Protein AF-A0A2V9YP70-F1 (afdb_monomer_lite)

Foldseek 3Di:
DDDDWDKDWDAPDPFWIKIWTDDPFWIKIKTWGWDDDQPDIDIDIDIDIGGDPVCVVVCVVCVVVVVVVVVVVVVVVVVVVVVVSVCVVPPDDDPPPDAAEEEEECCVFDVNVVVVLVCLVPGPHQYEYEYQDWDDDDPDPSCVSYHYDHADQVDLVSLLVRCARHQEYEYEDDPLVPGDCSNVVSCLVRVHAYEYQHWAQVNQVVSVVCVVSCVVSVYHYHYNCHVRVNVQVVVQVVCCVVAPQWAEKEKEKEFWLLADDTLRVLLVQLQFQLAFDDPVRDHALADWDWDQADPPLGIFIWGFTDDTNCVVVVCPPRVYNYYTYIYTYSDVVLSVVSNVVSVVCNVPVDGSVVVSVVNVVVSVVCSVVIDRDMKMKMKTWHHDPNDIDIDIDMD

Sequence (395 aa):
MKQHILARGGPIDDDHYWYEFVLPLATARVDGSLAGTDGNLTQTETITFRFPLILTPLFWLLKPLLLRQKQDILKCDTDLLEREYALEQSGFRRHEHRAPRIVVYGGNGFFGRLVVEELLRHTTADILIASRKAKYLDFGSQQARVKFAESDLSNYGSVLRTIDGASIAMLCGGPFQRTPQSLLRACVEKKISYIDIADDRSFVDTAHKLAADVEKAGIAAFIGCSVVPGLTSLFTQFSRAQVGSIEKVDIAISPGTKHPRGPASFECLLTTVGEQFGKASVRGWSEPRSVDFPSPMGWRTVYRVVDIADYFVQPHYFGTKAVEFRIGSELLILNLLFSWLAALRGKLGMPAKFLIAPSRLAVALFAPFGTSQGGVWIRIEGRLDGEHRQVEWAV

Secondary structure (DSSP, 8-state):
------EEEEESSSSEEEEEEE-SS-EEEEEEEEEEETTEEEEEEEEEEE--GGGHHHHHHHHHHHHHHHHHHHHHHHHHHHHHHHHHHH-------PPPEEEEETTTSHHHHHHHHHHHHH---EEEEEESS------GGGGGGEEEEE--TT-HHHHHHHHTT-SEEEE--S-GGG--THHHHHHHHHT-EEEE---BHHHHHHHHTTHHHHHHHT--EE---BTTTBHHHHHHHHHHHHHSEEEEEEEEEE--TTS---HHHHHHHHHHTT-EETTTTEETTEEEEEEEETTTTEEEEEEE---BTHHHHHHHHH--SEEEEEE--SSHHHHHHHHHHHHHHHHH---THHHHHHHHHHHHHHGGGS-S--EEEEEEEEEETTEEEEEEEE-

Structure (mmCIF, N/CA/C/O backbone):
data_AF-A0A2V9YP70-F1
#
_entry.id   AF-A0A2V9YP70-F1
#
loop_
_atom_site.group_PDB
_atom_site.id
_atom_site.type_symbol
_atom_site.label_atom_id
_atom_site.label_alt_id
_atom_site.label_comp_id
_atom_site.label_asym_id
_atom_site.label_entity_id
_atom_site.label_seq_id
_atom_site.pdbx_PDB_ins_code
_atom_site.Cartn_x
_atom_site.Cartn_y
_atom_site.Cartn_z
_atom_site.occupancy
_atom_site.B_iso_or_equiv
_atom_site.auth_seq_id
_atom_site.auth_comp_id
_atom_site.auth_asym_id
_atom_site.auth_atom_id
_atom_site.pdbx_PDB_model_num
ATOM 1 N N . MET A 1 1 ? 35.225 -5.691 -19.222 1.00 36.06 1 MET A N 1
ATOM 2 C CA . MET A 1 1 ? 36.342 -6.069 -20.116 1.00 36.06 1 MET A CA 1
ATOM 3 C C . MET A 1 1 ? 35.820 -7.089 -21.114 1.00 36.06 1 MET A C 1
ATOM 5 O O . MET A 1 1 ? 35.295 -8.097 -20.669 1.00 36.06 1 MET A O 1
ATOM 9 N N . LYS A 1 2 ? 35.894 -6.826 -22.423 1.00 35.31 2 LYS A N 1
ATOM 10 C CA . LYS A 1 2 ? 35.675 -7.844 -23.464 1.00 35.31 2 LYS A CA 1
ATOM 11 C C . LYS A 1 2 ? 37.042 -8.170 -24.055 1.00 35.31 2 LYS A C 1
ATOM 13 O O . LYS A 1 2 ? 37.723 -7.253 -24.502 1.00 35.31 2 LYS A O 1
ATOM 18 N N . GLN A 1 3 ? 37.457 -9.430 -23.997 1.00 46.47 3 GLN A N 1
ATOM 19 C CA . GLN A 1 3 ? 38.688 -9.888 -24.632 1.00 46.47 3 GLN A CA 1
ATOM 20 C C . GLN A 1 3 ? 38.314 -10.549 -25.957 1.00 46.47 3 GLN A C 1
ATOM 22 O O . GLN A 1 3 ? 37.539 -11.499 -25.976 1.00 46.47 3 GLN A O 1
ATOM 27 N N . HIS A 1 4 ? 38.835 -10.019 -27.060 1.00 55.34 4 HIS A N 1
ATOM 28 C CA . HIS A 1 4 ? 38.705 -10.638 -28.374 1.00 55.34 4 HIS A CA 1
ATOM 29 C C . HIS A 1 4 ? 39.876 -11.605 -28.549 1.00 55.34 4 HIS A C 1
ATOM 31 O O . HIS A 1 4 ? 41.027 -11.172 -28.571 1.00 55.34 4 HIS A O 1
ATOM 37 N N . ILE A 1 5 ? 39.591 -12.905 -28.610 1.00 63.38 5 ILE A N 1
ATOM 38 C CA . ILE A 1 5 ? 40.594 -13.948 -28.851 1.00 63.38 5 ILE A CA 1
ATOM 39 C C . ILE A 1 5 ? 40.380 -14.460 -30.271 1.00 63.38 5 ILE A C 1
ATOM 41 O O . ILE A 1 5 ? 39.257 -14.772 -30.660 1.00 63.38 5 ILE A O 1
ATOM 45 N N . LEU A 1 6 ? 41.457 -14.496 -31.050 1.00 65.19 6 LEU A N 1
ATOM 46 C CA . LEU A 1 6 ? 41.431 -14.950 -32.432 1.00 65.19 6 LEU A CA 1
ATOM 47 C C . LEU A 1 6 ? 41.653 -16.466 -32.431 1.00 65.19 6 LEU A C 1
ATOM 49 O O . LEU A 1 6 ? 42.722 -16.936 -32.039 1.00 65.19 6 LEU A O 1
ATOM 53 N N . ALA A 1 7 ? 40.620 -17.211 -32.817 1.00 72.69 7 ALA A N 1
ATOM 54 C CA . ALA A 1 7 ? 40.671 -18.659 -32.973 1.00 72.69 7 ALA A CA 1
ATOM 55 C C . ALA A 1 7 ? 40.786 -19.020 -34.459 1.00 72.69 7 ALA A C 1
ATOM 57 O O . ALA A 1 7 ? 40.238 -18.325 -35.318 1.00 72.69 7 ALA A O 1
ATOM 58 N N . ARG A 1 8 ? 41.511 -20.095 -34.766 1.00 78.88 8 ARG A N 1
ATOM 59 C CA . ARG A 1 8 ? 41.615 -20.677 -36.111 1.00 78.88 8 ARG A CA 1
ATOM 60 C C . ARG A 1 8 ? 41.262 -22.151 -36.032 1.00 78.88 8 ARG A C 1
ATOM 62 O O . ARG A 1 8 ? 41.779 -22.835 -35.164 1.00 78.88 8 ARG A O 1
ATOM 69 N N . GLY A 1 9 ? 40.420 -22.643 -36.926 1.00 79.38 9 GLY A N 1
ATOM 70 C CA . GLY A 1 9 ? 40.052 -24.055 -36.953 1.00 79.38 9 GLY A CA 1
ATOM 71 C C . GLY A 1 9 ? 38.873 -24.323 -37.871 1.00 79.38 9 GLY A C 1
ATOM 72 O O . GLY A 1 9 ? 38.381 -23.402 -38.529 1.00 79.38 9 GLY A O 1
ATOM 73 N N . GLY A 1 10 ? 38.452 -25.579 -37.924 1.00 75.81 10 GLY A N 1
ATOM 74 C CA . GLY A 1 10 ? 37.366 -26.032 -38.783 1.00 75.81 10 GLY A CA 1
ATOM 75 C C . GLY A 1 10 ? 37.133 -27.543 -38.700 1.00 75.81 10 GLY A C 1
ATOM 76 O O . GLY A 1 10 ? 37.919 -28.251 -38.058 1.00 75.81 10 GLY A O 1
ATOM 77 N N . PRO A 1 11 ? 36.058 -28.030 -39.342 1.00 76.25 11 PRO A N 1
ATOM 78 C CA . PRO A 1 11 ? 35.759 -29.454 -39.415 1.00 76.25 11 PRO A CA 1
ATOM 79 C C . PRO A 1 11 ? 36.841 -30.186 -40.216 1.00 76.25 11 PRO A C 1
ATOM 81 O O . PRO A 1 11 ? 37.360 -29.666 -41.208 1.00 76.25 11 PRO A O 1
ATOM 84 N N . ILE A 1 12 ? 37.200 -31.380 -39.753 1.00 76.94 12 ILE A N 1
ATOM 85 C CA . ILE A 1 12 ? 38.044 -32.334 -40.482 1.00 76.94 12 ILE A CA 1
ATOM 86 C C . ILE A 1 12 ? 37.137 -33.221 -41.336 1.00 76.94 12 ILE A C 1
ATOM 88 O O . ILE A 1 12 ? 37.387 -33.385 -42.528 1.00 76.94 12 ILE A O 1
ATOM 92 N N . ASP A 1 13 ? 36.073 -33.731 -40.722 1.00 77.69 13 ASP A N 1
ATOM 93 C CA . ASP A 1 13 ? 34.992 -34.497 -41.334 1.00 77.69 13 ASP A CA 1
ATOM 94 C C . ASP A 1 13 ? 33.701 -34.303 -40.514 1.00 77.69 13 ASP A C 1
ATOM 96 O O . ASP A 1 13 ? 33.634 -33.393 -39.682 1.00 77.69 13 ASP A O 1
ATOM 100 N N . ASP A 1 14 ? 32.680 -35.119 -40.782 1.00 68.75 14 ASP A N 1
ATOM 101 C CA . ASP A 1 14 ? 31.359 -35.015 -40.151 1.00 68.75 14 ASP A CA 1
ATOM 102 C C . ASP A 1 14 ? 31.402 -35.230 -38.625 1.00 68.75 14 ASP A C 1
ATOM 104 O O . ASP A 1 14 ? 30.580 -34.665 -37.906 1.00 68.75 14 ASP A O 1
ATOM 108 N N . ASP A 1 15 ? 32.398 -35.965 -38.120 1.00 76.31 15 ASP A N 1
ATOM 109 C CA . ASP A 1 15 ? 32.499 -36.366 -36.713 1.00 76.31 15 ASP A CA 1
ATOM 110 C C . ASP A 1 15 ? 33.734 -35.789 -35.997 1.00 76.31 15 ASP A C 1
ATOM 112 O O . ASP A 1 15 ? 33.868 -35.928 -34.779 1.00 76.31 15 ASP A O 1
ATOM 116 N N . HIS A 1 16 ? 34.649 -35.127 -36.712 1.00 78.56 16 HIS A N 1
ATOM 117 C CA . HIS A 1 16 ? 35.916 -34.631 -36.167 1.00 78.56 16 HIS A CA 1
ATOM 118 C C . HIS A 1 16 ? 36.157 -33.160 -36.494 1.00 78.56 16 HIS A C 1
ATOM 120 O O . HIS A 1 16 ? 35.950 -32.692 -37.613 1.00 78.56 16 HIS A O 1
ATOM 126 N N . TYR A 1 17 ? 36.716 -32.423 -35.536 1.00 82.44 17 TYR A N 1
ATOM 127 C CA . TYR A 1 17 ? 37.075 -31.019 -35.719 1.00 82.44 17 TYR A CA 1
ATOM 128 C C . TYR A 1 17 ? 38.301 -30.632 -34.897 1.00 82.44 17 TYR A C 1
ATOM 130 O O . TYR A 1 17 ? 38.714 -31.321 -33.961 1.00 82.44 17 TYR A O 1
ATOM 138 N N . TRP A 1 18 ? 38.880 -29.480 -35.231 1.00 85.19 18 TRP A N 1
ATOM 139 C CA . TRP A 1 18 ? 39.934 -28.885 -34.420 1.00 85.19 18 TRP A CA 1
ATOM 140 C C . TRP A 1 18 ? 39.835 -27.364 -34.395 1.00 85.19 18 TRP A C 1
ATOM 142 O O . TRP A 1 18 ? 39.476 -26.730 -35.390 1.00 85.19 18 TRP A O 1
ATOM 152 N N . TYR A 1 19 ? 40.235 -26.777 -33.268 1.00 84.00 19 TYR A N 1
ATOM 153 C CA . TYR A 1 19 ? 40.377 -25.333 -33.114 1.00 84.00 19 TYR A CA 1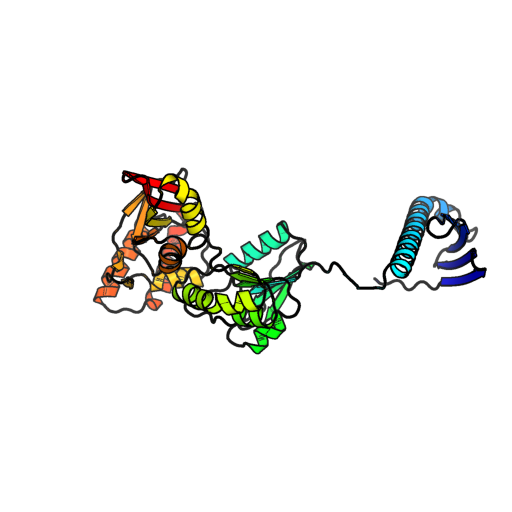
ATOM 154 C C . TYR A 1 19 ? 41.639 -24.986 -32.329 1.00 84.00 19 TYR A C 1
ATOM 156 O O . TYR A 1 19 ? 42.047 -25.678 -31.399 1.00 84.00 19 TYR A O 1
ATOM 164 N N . GLU A 1 20 ? 42.276 -23.887 -32.704 1.00 85.00 20 GLU A N 1
ATOM 165 C CA . GLU A 1 20 ? 43.495 -23.376 -32.103 1.00 85.00 20 GLU A CA 1
ATOM 166 C C . GLU A 1 20 ? 43.296 -21.926 -31.660 1.00 85.00 20 GLU A C 1
ATOM 168 O O . GLU A 1 20 ? 42.912 -21.050 -32.439 1.00 85.00 20 GLU A O 1
ATOM 173 N N . PHE A 1 21 ? 43.597 -21.668 -30.392 1.00 81.50 21 PHE A N 1
ATOM 174 C CA . PHE A 1 21 ? 43.584 -20.352 -29.778 1.00 81.50 21 PHE A CA 1
ATOM 175 C C . PHE A 1 21 ? 45.013 -19.854 -29.616 1.00 81.50 21 PHE A C 1
ATOM 177 O O . PHE A 1 21 ? 45.842 -20.478 -28.943 1.00 81.50 21 PHE A O 1
ATOM 184 N N . VAL A 1 22 ? 45.289 -18.684 -30.186 1.00 77.62 22 VAL A N 1
ATOM 185 C CA . VAL A 1 22 ? 46.552 -17.983 -29.961 1.00 77.62 22 VAL A CA 1
ATOM 186 C C . VAL A 1 22 ? 46.385 -17.091 -28.734 1.00 77.62 22 VAL A C 1
ATOM 188 O O . VAL A 1 22 ? 45.718 -16.056 -28.789 1.00 77.62 22 VAL A O 1
ATOM 191 N N . LEU A 1 23 ? 46.969 -17.501 -27.609 1.00 74.75 23 LEU A N 1
ATOM 192 C CA . LEU A 1 23 ? 46.996 -16.716 -26.376 1.00 74.75 23 LEU A CA 1
ATOM 193 C C . LEU A 1 23 ? 48.340 -15.972 -26.269 1.00 74.75 23 LEU A C 1
ATOM 195 O O . LEU A 1 23 ? 49.331 -16.398 -26.862 1.00 74.75 23 LEU A O 1
ATOM 199 N N . PRO A 1 24 ? 48.430 -14.887 -25.476 1.00 70.88 24 PRO A N 1
ATOM 200 C CA . PRO A 1 24 ? 49.665 -14.105 -25.360 1.00 70.88 24 PRO A CA 1
ATOM 201 C C . PRO A 1 24 ? 50.896 -14.890 -24.876 1.00 70.88 24 PRO A C 1
ATOM 203 O O . PRO A 1 24 ? 52.020 -14.492 -25.160 1.00 70.88 24 PRO A O 1
ATOM 206 N N . LEU A 1 25 ? 50.696 -15.979 -24.124 1.00 71.81 25 LEU A N 1
ATOM 207 C CA . LEU A 1 25 ? 51.769 -16.753 -23.479 1.00 71.81 25 LEU A CA 1
ATOM 208 C C . LEU A 1 25 ? 51.792 -18.236 -23.886 1.00 71.81 25 LEU A C 1
ATOM 210 O O . LEU A 1 25 ? 52.700 -18.960 -23.479 1.00 71.81 25 LEU A O 1
ATOM 214 N N . ALA A 1 26 ? 50.795 -18.698 -24.644 1.00 77.94 26 ALA A N 1
ATOM 215 C CA . ALA A 1 26 ? 50.636 -20.101 -25.014 1.00 77.94 26 ALA A CA 1
ATOM 216 C C . ALA A 1 26 ? 49.771 -20.245 -26.266 1.00 77.94 26 ALA A C 1
ATOM 218 O O . ALA A 1 26 ? 48.942 -19.389 -26.563 1.00 77.94 26 ALA A O 1
ATOM 219 N N . THR A 1 27 ? 49.886 -21.379 -26.938 1.00 81.56 27 THR A N 1
ATOM 220 C CA . THR A 1 27 ? 48.911 -21.785 -27.953 1.00 81.56 27 THR A CA 1
ATOM 221 C C . THR A 1 27 ? 48.106 -22.948 -27.397 1.00 81.56 27 THR A C 1
ATOM 223 O O . THR A 1 27 ? 48.692 -23.924 -26.926 1.00 81.56 27 THR A O 1
ATOM 226 N N . ALA A 1 28 ? 46.779 -22.843 -27.409 1.00 84.50 28 ALA A N 1
ATOM 227 C CA . ALA A 1 28 ? 45.894 -23.922 -26.985 1.00 84.50 28 ALA A CA 1
ATOM 228 C C . ALA A 1 28 ? 45.250 -24.549 -28.218 1.00 84.50 28 ALA A C 1
ATOM 230 O O . ALA A 1 28 ? 44.607 -23.847 -28.991 1.00 84.50 28 ALA A O 1
ATOM 231 N N . ARG A 1 29 ? 45.428 -25.854 -28.399 1.00 86.19 29 ARG A N 1
ATOM 232 C CA . ARG A 1 29 ? 44.808 -26.627 -29.473 1.00 86.19 29 ARG A CA 1
ATOM 233 C C . ARG A 1 29 ? 43.787 -27.585 -28.878 1.00 86.19 29 ARG A C 1
ATOM 235 O O . ARG A 1 29 ? 44.106 -28.284 -27.919 1.00 86.19 29 ARG A O 1
ATOM 242 N N . VAL A 1 30 ? 42.592 -27.592 -29.445 1.00 85.62 30 VAL A N 1
ATOM 243 C CA . VAL A 1 30 ? 41.495 -28.499 -29.118 1.00 85.62 30 VAL A CA 1
ATOM 244 C C . VAL A 1 30 ? 41.289 -29.397 -30.324 1.00 85.62 30 VAL A C 1
ATOM 246 O O . VAL A 1 30 ? 41.048 -28.896 -31.419 1.00 85.62 30 VAL A O 1
ATOM 249 N N . ASP A 1 31 ? 41.418 -30.701 -30.121 1.00 84.25 31 ASP A N 1
ATOM 250 C CA . ASP A 1 31 ? 41.067 -31.718 -31.108 1.00 84.25 31 ASP A CA 1
ATOM 251 C C . ASP A 1 31 ? 39.863 -32.490 -30.544 1.00 84.25 31 ASP A C 1
ATOM 253 O O . ASP A 1 31 ? 39.955 -33.059 -29.450 1.00 84.25 31 ASP A O 1
ATOM 257 N N . GLY A 1 32 ? 38.728 -32.439 -31.245 1.00 84.00 32 GLY A N 1
ATOM 258 C CA . GLY A 1 32 ? 37.451 -32.995 -30.800 1.00 84.00 32 GLY A CA 1
ATOM 259 C C . GLY A 1 32 ? 36.913 -34.058 -31.754 1.00 84.00 32 GLY A C 1
ATOM 260 O O . GLY A 1 32 ? 37.117 -33.972 -32.966 1.00 84.00 32 GLY A O 1
ATOM 261 N N . SER A 1 33 ? 36.236 -35.060 -31.194 1.00 82.75 33 SER A N 1
ATOM 262 C CA . SER A 1 33 ? 35.532 -36.104 -31.940 1.00 82.75 33 SER A CA 1
ATOM 263 C C . SER A 1 33 ? 34.167 -36.405 -31.322 1.00 82.75 33 SER A C 1
ATOM 265 O O . SER A 1 33 ? 34.026 -36.426 -30.094 1.00 82.75 33 SER A O 1
ATOM 267 N N . LEU A 1 34 ? 33.188 -36.706 -32.165 1.00 75.81 34 LEU A N 1
ATOM 268 C CA . LEU A 1 34 ? 31.844 -37.131 -31.792 1.00 75.81 34 LEU A CA 1
ATOM 269 C C . LEU A 1 34 ? 31.653 -38.603 -32.171 1.00 75.81 34 LEU A C 1
ATOM 271 O O . LEU A 1 34 ? 32.054 -39.036 -33.243 1.00 75.81 34 LEU A O 1
ATOM 275 N N . ALA A 1 35 ? 31.078 -39.399 -31.271 1.00 74.56 35 ALA A N 1
ATOM 276 C CA . ALA A 1 35 ? 30.775 -40.801 -31.549 1.00 74.56 35 ALA A CA 1
ATOM 277 C C . ALA A 1 35 ? 29.487 -41.236 -30.846 1.00 74.56 35 ALA A C 1
ATOM 279 O O . ALA A 1 35 ? 29.291 -40.936 -29.669 1.00 74.56 35 ALA A O 1
ATOM 280 N N . GLY A 1 36 ? 28.624 -41.978 -31.536 1.00 71.12 36 GLY A N 1
ATOM 281 C CA . GLY A 1 36 ? 27.384 -42.516 -30.974 1.00 71.12 36 GLY A CA 1
ATOM 282 C C . GLY A 1 36 ? 26.262 -42.590 -32.004 1.00 71.12 36 GLY A C 1
ATOM 283 O O . GLY A 1 36 ? 26.472 -42.341 -33.184 1.00 71.12 36 GLY A O 1
ATOM 284 N N . THR A 1 37 ? 25.066 -42.955 -31.552 1.00 60.31 37 THR A N 1
ATOM 285 C CA . THR A 1 37 ? 23.839 -42.916 -32.364 1.00 60.31 37 THR A CA 1
ATOM 286 C C . THR A 1 37 ? 23.090 -41.610 -32.118 1.00 60.31 37 THR A C 1
ATOM 288 O O . THR A 1 37 ? 23.150 -41.097 -30.999 1.00 60.31 37 THR A O 1
ATOM 291 N N . ASP A 1 38 ? 22.334 -41.118 -33.102 1.00 58.44 38 ASP A N 1
ATOM 292 C CA . ASP A 1 38 ? 21.525 -39.895 -32.988 1.00 58.44 38 ASP A CA 1
ATOM 293 C C . ASP A 1 38 ? 20.727 -39.842 -31.672 1.00 58.44 38 ASP A C 1
ATOM 295 O O . ASP A 1 38 ? 19.989 -40.769 -31.324 1.00 58.44 38 ASP A O 1
ATOM 299 N N . GLY A 1 39 ? 20.913 -38.760 -30.910 1.00 57.97 39 GLY A N 1
ATOM 300 C CA . GLY A 1 39 ? 20.314 -38.565 -29.583 1.00 57.97 39 GLY A CA 1
ATOM 301 C C . GLY A 1 39 ? 21.098 -39.157 -28.401 1.00 57.97 39 GLY A C 1
ATOM 302 O O . GLY A 1 39 ? 20.679 -38.975 -27.260 1.00 57.97 39 GLY A O 1
ATOM 303 N N . ASN A 1 40 ? 22.227 -39.833 -28.641 1.00 62.62 40 ASN A N 1
ATOM 304 C CA . ASN A 1 40 ? 23.145 -40.334 -27.612 1.00 62.62 40 ASN A CA 1
ATOM 305 C C . ASN A 1 40 ? 24.613 -40.286 -28.091 1.00 62.62 40 ASN A C 1
ATOM 307 O O . ASN A 1 40 ? 25.320 -41.298 -28.086 1.00 62.62 40 ASN A O 1
ATOM 311 N N . LEU A 1 41 ? 25.056 -39.112 -28.556 1.00 66.31 41 LEU A N 1
ATOM 312 C CA . LEU A 1 41 ? 26.453 -38.876 -28.923 1.00 66.31 41 LEU A CA 1
ATOM 313 C C . LEU A 1 41 ? 27.313 -38.599 -27.688 1.00 66.31 41 LEU A C 1
ATOM 315 O O . LEU A 1 41 ? 26.915 -37.885 -26.772 1.00 66.31 41 LEU A O 1
ATOM 319 N N . THR A 1 42 ? 28.532 -39.127 -27.698 1.00 72.31 42 THR A N 1
ATOM 320 C CA . THR A 1 42 ? 29.584 -38.809 -26.733 1.00 72.31 42 THR A CA 1
ATOM 321 C C . THR A 1 42 ? 30.629 -37.931 -27.410 1.00 72.31 42 THR A C 1
ATOM 323 O O . THR A 1 42 ? 31.310 -38.366 -28.340 1.00 72.31 42 THR A O 1
ATOM 326 N N . GLN A 1 43 ? 30.772 -36.698 -26.928 1.00 76.19 43 GLN A N 1
ATOM 327 C CA . GLN A 1 43 ? 31.834 -35.787 -27.342 1.00 76.19 43 GLN A CA 1
ATOM 328 C C . GLN A 1 43 ? 33.104 -36.071 -26.536 1.00 76.19 43 GLN A C 1
ATOM 330 O O . GLN A 1 43 ? 33.080 -36.112 -25.305 1.00 76.19 43 GLN A O 1
ATOM 335 N N . THR A 1 44 ? 34.226 -36.260 -27.225 1.00 79.81 44 THR A N 1
ATOM 336 C CA . THR A 1 44 ? 35.545 -36.401 -26.602 1.00 79.81 44 THR A CA 1
ATOM 337 C C . THR A 1 44 ? 36.468 -35.318 -27.131 1.00 79.81 44 THR A C 1
ATOM 339 O O . THR A 1 44 ? 36.694 -35.232 -28.333 1.00 79.81 44 THR A O 1
ATOM 342 N N . GLU A 1 45 ? 37.046 -34.518 -26.236 1.00 80.56 45 GLU A N 1
ATOM 343 C CA . GLU A 1 45 ? 37.990 -33.467 -26.614 1.00 80.56 45 GLU A CA 1
ATOM 344 C C . GLU A 1 45 ? 39.333 -33.605 -25.900 1.00 80.56 45 GLU A C 1
ATOM 346 O O . GLU A 1 45 ? 39.427 -33.786 -24.678 1.00 80.56 45 GLU A O 1
ATOM 351 N N . THR A 1 46 ? 40.403 -33.437 -26.672 1.00 83.50 46 THR A N 1
ATOM 352 C CA . THR A 1 46 ? 41.768 -33.346 -26.166 1.00 83.50 46 THR A CA 1
ATOM 353 C C . THR A 1 46 ? 42.269 -31.915 -26.300 1.00 83.50 46 THR A C 1
ATOM 355 O O . THR A 1 46 ? 42.472 -31.408 -27.399 1.00 83.50 46 THR A O 1
ATOM 358 N N . ILE A 1 47 ? 42.510 -31.266 -25.158 1.00 83.25 47 ILE A N 1
ATOM 359 C CA . ILE A 1 47 ? 43.020 -29.892 -25.098 1.00 83.25 47 ILE A CA 1
ATOM 360 C C . ILE A 1 47 ? 44.513 -29.922 -24.769 1.00 83.25 47 ILE A C 1
ATOM 362 O O . ILE A 1 47 ? 44.913 -30.324 -23.672 1.00 83.25 47 ILE A O 1
ATOM 366 N N . THR A 1 48 ? 45.330 -29.464 -25.715 1.00 83.75 48 THR A N 1
ATOM 367 C CA . THR A 1 48 ? 46.792 -29.415 -25.630 1.00 83.75 48 THR A CA 1
ATOM 368 C C . THR A 1 48 ? 47.275 -27.971 -25.540 1.00 83.75 48 THR A C 1
ATOM 370 O O . THR A 1 48 ? 47.040 -27.171 -26.443 1.00 83.75 48 THR A O 1
ATOM 373 N N . PHE A 1 49 ? 48.022 -27.641 -24.486 1.00 82.81 49 PHE A N 1
ATOM 374 C CA . PHE A 1 49 ? 48.669 -26.336 -24.344 1.00 82.81 49 PHE A CA 1
ATOM 375 C C . PHE A 1 49 ? 50.148 -26.424 -24.725 1.00 82.81 49 PHE A C 1
ATOM 377 O O . PHE A 1 49 ? 50.891 -27.236 -24.172 1.00 82.81 49 PHE A O 1
ATOM 384 N N . ARG A 1 50 ? 50.590 -25.566 -25.648 1.00 82.44 50 ARG A N 1
ATOM 385 C CA . ARG A 1 50 ? 51.987 -25.444 -26.081 1.00 82.44 50 ARG A CA 1
ATOM 386 C C . ARG A 1 50 ? 52.593 -24.152 -25.544 1.00 82.44 50 ARG A C 1
ATOM 388 O O . ARG A 1 50 ? 52.046 -23.072 -25.761 1.00 82.44 50 ARG A O 1
ATOM 395 N N . PHE A 1 51 ? 53.740 -24.279 -24.879 1.00 80.62 51 PHE A N 1
ATOM 396 C CA . PHE A 1 51 ? 54.499 -23.164 -24.312 1.00 80.62 51 PHE A CA 1
ATOM 397 C C . PHE A 1 51 ? 55.918 -23.117 -24.894 1.00 80.62 51 PHE A C 1
ATOM 399 O O . PHE A 1 51 ? 56.513 -24.171 -25.134 1.00 80.62 51 PHE A O 1
ATOM 406 N N . PRO A 1 52 ? 56.503 -21.920 -25.071 1.00 81.25 52 PRO A N 1
ATOM 407 C CA . PRO A 1 52 ? 57.939 -21.772 -25.286 1.00 81.25 52 PRO A CA 1
ATOM 408 C C . PRO A 1 52 ? 58.733 -22.374 -24.118 1.00 81.25 52 PRO A C 1
ATOM 410 O O . PRO A 1 52 ? 58.387 -22.152 -22.957 1.00 81.25 52 PRO A O 1
ATOM 413 N N . LEU A 1 53 ? 59.840 -23.070 -24.408 1.00 76.31 53 LEU A N 1
ATOM 414 C CA . LEU A 1 53 ? 60.653 -23.778 -23.402 1.00 76.31 53 LEU A CA 1
ATOM 415 C C . LEU A 1 53 ? 61.114 -22.873 -22.240 1.00 76.31 53 LEU A C 1
ATOM 417 O O . LEU A 1 53 ? 61.233 -23.322 -21.101 1.00 76.31 53 LEU A O 1
ATOM 421 N N . ILE A 1 54 ? 61.324 -21.583 -22.513 1.00 79.31 54 ILE A N 1
ATOM 422 C CA . ILE A 1 54 ? 61.759 -20.588 -21.524 1.00 79.31 54 ILE A CA 1
ATOM 423 C C . ILE A 1 54 ? 60.688 -20.277 -20.457 1.00 79.31 54 ILE A C 1
ATOM 425 O O . ILE A 1 54 ? 61.018 -19.793 -19.380 1.00 79.31 54 ILE A O 1
ATOM 429 N N . LEU A 1 55 ? 59.413 -20.595 -20.724 1.00 79.94 55 LEU A N 1
ATOM 430 C CA . LEU A 1 55 ? 58.276 -20.368 -19.820 1.00 79.94 55 LEU A CA 1
ATOM 431 C C . LEU A 1 55 ? 57.871 -21.620 -19.020 1.00 79.94 55 LEU A C 1
ATOM 433 O O . LEU A 1 55 ? 56.871 -21.603 -18.303 1.00 79.94 55 LEU A O 1
ATOM 437 N N . THR A 1 56 ? 58.653 -22.701 -19.084 1.00 77.12 56 THR A N 1
ATOM 438 C CA . THR A 1 56 ? 58.368 -23.965 -18.374 1.00 77.12 56 THR A CA 1
ATOM 439 C C . THR A 1 56 ? 58.144 -23.805 -16.855 1.00 77.12 56 THR A C 1
ATOM 441 O O . THR A 1 56 ? 57.224 -24.437 -16.330 1.00 77.12 56 THR A O 1
ATOM 444 N N . PRO A 1 57 ? 58.884 -22.951 -16.115 1.00 79.81 57 PRO A N 1
ATOM 445 C CA . PRO A 1 57 ? 58.610 -22.730 -14.689 1.00 79.81 57 PRO A CA 1
ATOM 446 C C . PRO A 1 57 ? 57.245 -22.066 -14.439 1.00 79.81 57 PRO A C 1
ATOM 448 O O . PRO A 1 57 ? 56.555 -22.388 -13.473 1.00 79.81 57 PRO A O 1
ATOM 451 N N . LEU A 1 58 ? 56.827 -21.171 -15.340 1.00 78.12 58 LEU A N 1
ATOM 452 C CA . LEU A 1 58 ? 55.554 -20.454 -15.261 1.00 78.12 58 LEU A CA 1
ATOM 453 C C . LEU A 1 58 ? 54.359 -21.381 -15.531 1.00 78.12 58 LEU A C 1
ATOM 455 O O . LEU A 1 58 ? 53.297 -21.204 -14.936 1.00 78.12 58 LEU A O 1
ATOM 459 N N . PHE A 1 59 ? 54.534 -22.409 -16.366 1.00 79.62 59 PHE A N 1
ATOM 460 C CA . PHE A 1 59 ? 53.507 -23.426 -16.606 1.00 79.62 59 PHE A CA 1
ATOM 461 C C . PHE A 1 59 ? 53.072 -24.123 -15.314 1.00 79.62 59 PHE A C 1
ATOM 463 O O . PHE A 1 59 ? 51.877 -24.253 -15.059 1.00 79.62 59 PHE A O 1
ATOM 470 N N . TRP A 1 60 ? 54.024 -24.536 -14.472 1.00 80.06 60 TRP A N 1
ATOM 471 C CA . TRP A 1 60 ? 53.702 -25.214 -13.214 1.00 80.06 60 TRP A CA 1
ATOM 472 C C . TRP A 1 60 ? 52.925 -24.320 -12.248 1.00 80.06 60 TRP A C 1
ATOM 474 O O . TRP A 1 60 ? 52.022 -24.808 -11.569 1.00 80.06 60 TRP A O 1
ATOM 484 N N . LEU A 1 61 ? 53.209 -23.015 -12.249 1.00 82.06 61 LEU A N 1
ATOM 485 C CA . LEU A 1 61 ? 52.459 -22.026 -11.477 1.00 82.06 61 LEU A CA 1
ATOM 486 C C . LEU A 1 61 ? 51.028 -21.836 -12.015 1.00 82.06 61 LEU A C 1
ATOM 488 O O . LEU A 1 61 ? 50.081 -21.727 -11.239 1.00 82.06 61 LEU A O 1
ATOM 492 N N . LEU A 1 62 ? 50.859 -21.814 -13.341 1.00 79.81 62 LEU A N 1
ATOM 493 C CA . LEU A 1 62 ? 49.574 -21.558 -14.007 1.00 79.81 62 LEU A CA 1
ATOM 494 C C . LEU A 1 62 ? 48.720 -22.816 -14.231 1.00 79.81 62 LEU A C 1
ATOM 496 O O . LEU A 1 62 ? 47.545 -22.700 -14.581 1.00 79.81 62 LEU A O 1
ATOM 500 N N . LYS A 1 63 ? 49.262 -24.014 -13.997 1.00 80.25 63 LYS A N 1
ATOM 501 C CA . LYS A 1 63 ? 48.588 -25.305 -14.207 1.00 80.25 63 LYS A CA 1
ATOM 502 C C . LYS A 1 63 ? 47.162 -25.380 -13.626 1.00 80.25 63 LYS A C 1
ATOM 504 O O . LYS A 1 63 ? 46.286 -25.862 -14.343 1.00 80.25 63 LYS A O 1
ATOM 509 N N . PRO A 1 64 ? 46.864 -24.895 -12.402 1.00 81.31 64 PRO A N 1
ATOM 510 C CA . PRO A 1 64 ? 45.501 -24.937 -11.863 1.00 81.31 64 PRO A CA 1
ATOM 511 C C . PRO A 1 64 ? 44.517 -24.069 -12.659 1.00 81.31 64 PRO A C 1
ATOM 513 O O . PRO A 1 64 ? 43.374 -24.464 -12.876 1.00 81.31 64 PRO A O 1
ATOM 516 N N . LEU A 1 65 ? 44.967 -22.901 -13.129 1.00 79.38 65 LEU A N 1
ATOM 517 C CA . LEU A 1 65 ? 44.157 -21.996 -13.946 1.00 79.38 65 LEU A CA 1
ATOM 518 C C . LEU A 1 65 ? 43.887 -22.596 -15.328 1.00 79.38 65 LEU A C 1
ATOM 520 O O . LEU A 1 65 ? 42.757 -22.538 -15.798 1.00 79.38 65 LEU A O 1
ATOM 524 N N . LEU A 1 66 ? 44.892 -23.230 -15.939 1.00 79.00 66 LEU A N 1
ATOM 525 C CA . LEU A 1 66 ? 44.746 -23.911 -17.231 1.00 79.00 66 LEU A CA 1
ATOM 526 C C . LEU A 1 66 ? 43.791 -25.110 -17.142 1.00 79.00 66 LEU A C 1
ATOM 528 O O . LEU A 1 66 ? 43.002 -25.335 -18.055 1.00 79.00 66 LEU A O 1
ATOM 532 N N . LEU A 1 67 ? 43.814 -25.854 -16.030 1.00 77.19 67 LEU A N 1
ATOM 533 C CA . LEU A 1 67 ? 42.859 -26.940 -15.778 1.00 77.19 67 LEU A CA 1
ATOM 534 C C . LEU A 1 67 ? 41.428 -26.422 -15.612 1.00 77.19 67 LEU A C 1
ATOM 536 O O . LEU A 1 67 ? 40.502 -27.026 -16.146 1.00 77.19 67 LEU A O 1
ATOM 540 N N . ARG A 1 68 ? 41.244 -25.294 -14.920 1.00 75.62 68 ARG A N 1
ATOM 541 C CA . ARG A 1 68 ? 39.931 -24.652 -14.796 1.00 75.62 68 ARG A CA 1
ATOM 542 C C . ARG A 1 68 ? 39.429 -24.140 -16.144 1.00 75.62 68 ARG A C 1
ATOM 544 O O . ARG A 1 68 ? 38.295 -24.405 -16.509 1.00 75.62 68 ARG A O 1
ATOM 551 N N . GLN A 1 69 ? 40.304 -23.507 -16.921 1.00 78.56 69 GLN A N 1
ATOM 552 C CA . GLN A 1 69 ? 39.985 -23.056 -18.273 1.00 78.56 69 GLN A CA 1
ATOM 553 C C . GLN A 1 69 ? 39.609 -24.229 -19.190 1.00 78.56 69 GLN A C 1
ATOM 555 O O . GLN A 1 69 ? 38.661 -24.118 -19.957 1.00 78.56 69 GLN A O 1
ATOM 560 N N . LYS A 1 70 ? 40.303 -25.371 -19.073 1.00 79.56 70 LYS A N 1
ATOM 561 C CA . LYS A 1 70 ? 39.938 -26.613 -19.768 1.00 79.56 70 LYS A CA 1
ATOM 562 C C . LYS A 1 70 ? 38.514 -27.058 -19.407 1.00 79.56 70 LYS A C 1
ATOM 564 O O . LYS A 1 70 ? 37.750 -27.403 -20.297 1.00 79.56 70 LYS A O 1
ATOM 569 N N . GLN A 1 71 ? 38.163 -27.056 -18.120 1.00 77.94 71 GLN A N 1
ATOM 570 C CA . GLN A 1 71 ? 36.821 -27.435 -17.659 1.00 77.94 71 GLN A CA 1
ATOM 571 C C . GLN A 1 71 ? 35.741 -26.466 -18.149 1.00 77.94 71 GLN A C 1
ATOM 573 O O . GLN A 1 71 ? 34.666 -26.910 -18.539 1.00 77.94 71 GLN A O 1
ATOM 578 N N . ASP A 1 72 ? 36.032 -25.165 -18.159 1.00 76.88 72 ASP A N 1
ATOM 579 C CA . ASP A 1 72 ? 35.096 -24.147 -18.635 1.00 76.88 72 ASP A CA 1
ATOM 580 C C . ASP A 1 72 ? 34.823 -24.292 -20.143 1.00 76.88 72 ASP A C 1
ATOM 582 O O . ASP A 1 72 ? 33.672 -24.168 -20.554 1.00 76.88 72 ASP A O 1
ATOM 586 N N . ILE A 1 73 ? 35.847 -24.607 -20.952 1.00 74.50 73 ILE A N 1
ATOM 587 C CA . ILE A 1 73 ? 35.699 -24.866 -22.398 1.00 74.50 73 ILE A CA 1
ATOM 588 C C . ILE A 1 73 ? 34.814 -26.095 -22.623 1.00 74.50 73 ILE A C 1
ATOM 590 O O . ILE A 1 73 ? 33.767 -25.974 -23.250 1.00 74.50 73 ILE A O 1
ATOM 594 N N . LEU A 1 74 ? 35.167 -27.227 -22.001 1.00 73.25 74 LEU A N 1
ATOM 595 C CA . LEU A 1 74 ? 34.412 -28.480 -22.122 1.00 73.25 74 LEU A CA 1
ATOM 596 C C . LEU A 1 74 ? 32.935 -28.301 -21.748 1.00 73.25 74 LEU A C 1
ATOM 598 O O . LEU A 1 74 ? 32.049 -28.826 -22.417 1.00 73.25 74 LEU A O 1
ATOM 602 N N . LYS A 1 75 ? 32.661 -27.540 -20.681 1.00 73.38 75 LYS A N 1
ATOM 603 C CA . LYS A 1 75 ? 31.293 -27.248 -20.256 1.00 73.38 75 LYS A CA 1
ATOM 604 C C . LYS A 1 75 ? 30.543 -26.393 -21.281 1.00 73.38 75 LYS A C 1
ATOM 606 O O . LYS A 1 75 ? 29.403 -26.708 -21.592 1.00 73.38 75 LYS A O 1
ATOM 611 N N . CYS A 1 76 ? 31.163 -25.329 -21.796 1.00 72.88 76 CYS A N 1
ATOM 612 C CA . CYS A 1 76 ? 30.524 -24.467 -22.794 1.00 72.88 76 CYS A CA 1
ATOM 613 C C . CYS A 1 76 ? 30.185 -25.233 -24.077 1.00 72.88 76 CYS A C 1
ATOM 615 O O . CYS A 1 76 ? 29.106 -25.027 -24.627 1.00 72.88 76 CYS A O 1
ATOM 617 N N . ASP A 1 77 ? 31.081 -26.108 -24.529 1.00 73.75 77 ASP A N 1
ATOM 618 C CA . ASP A 1 77 ? 30.876 -26.879 -25.756 1.00 73.75 77 ASP A CA 1
ATOM 619 C C . ASP A 1 77 ? 29.795 -27.955 -25.562 1.00 73.75 77 ASP A C 1
ATOM 621 O O . ASP A 1 77 ? 28.930 -28.113 -26.422 1.00 73.75 77 ASP A O 1
ATOM 625 N N . THR A 1 78 ? 29.739 -28.582 -24.379 1.00 72.25 78 THR A N 1
ATOM 626 C CA . THR A 1 78 ? 28.632 -29.483 -24.002 1.00 72.25 78 THR A CA 1
ATOM 627 C C . THR A 1 78 ? 27.290 -28.736 -23.981 1.00 72.25 78 THR A C 1
ATOM 629 O O . THR A 1 78 ? 26.323 -29.187 -24.593 1.00 72.25 78 THR A O 1
ATOM 632 N N . ASP A 1 79 ? 27.234 -27.557 -23.346 1.00 68.62 79 ASP A N 1
ATOM 633 C CA . ASP A 1 79 ? 26.023 -26.725 -23.264 1.00 68.62 79 ASP A CA 1
ATOM 634 C C . ASP A 1 79 ? 25.548 -26.263 -24.665 1.00 68.62 79 ASP A C 1
ATOM 636 O O . ASP A 1 79 ? 24.349 -26.090 -24.904 1.00 68.62 79 ASP A O 1
ATOM 640 N N . LEU A 1 80 ? 26.477 -26.030 -25.603 1.00 69.69 80 LEU A N 1
ATOM 641 C CA . LEU A 1 80 ? 26.166 -25.670 -26.991 1.00 69.69 80 LEU A CA 1
ATOM 642 C C . LEU A 1 80 ? 25.589 -26.852 -27.774 1.00 69.69 80 LEU A C 1
ATOM 644 O O . LEU A 1 80 ? 24.579 -26.665 -28.454 1.00 69.69 80 LEU A O 1
ATOM 648 N N . LEU A 1 81 ? 26.180 -28.043 -27.645 1.00 64.25 81 LEU A N 1
ATOM 649 C CA . LEU A 1 81 ? 25.674 -29.254 -28.291 1.00 64.25 81 LEU A CA 1
ATOM 650 C C . LEU A 1 81 ? 24.284 -29.623 -27.770 1.00 64.25 81 LEU A C 1
ATOM 652 O O . LEU A 1 81 ? 23.365 -29.788 -28.568 1.00 64.25 81 LEU A O 1
ATOM 656 N N . GLU A 1 82 ? 24.084 -29.672 -26.448 1.00 64.06 82 GLU A N 1
ATOM 657 C CA . GLU A 1 82 ? 22.761 -29.937 -25.855 1.00 64.06 82 GLU A CA 1
ATOM 658 C C . GLU A 1 82 ? 21.699 -28.959 -26.381 1.00 64.06 82 GLU A C 1
ATOM 660 O O . GLU A 1 82 ? 20.554 -29.333 -26.658 1.00 64.06 82 GLU A O 1
ATOM 665 N N . ARG A 1 83 ? 22.088 -27.695 -26.572 1.00 58.00 83 ARG A N 1
ATOM 666 C CA . ARG A 1 83 ? 21.217 -26.659 -27.123 1.00 58.00 83 ARG A CA 1
ATOM 667 C C . ARG A 1 83 ? 20.897 -26.873 -28.602 1.00 58.00 83 ARG A C 1
ATOM 669 O O . ARG A 1 83 ? 19.756 -26.627 -28.986 1.00 58.00 83 ARG A O 1
ATOM 676 N N . GLU A 1 84 ? 21.860 -27.269 -29.428 1.00 60.78 84 GLU A N 1
ATOM 677 C CA . GLU A 1 84 ? 21.644 -27.553 -30.852 1.00 60.78 84 GLU A CA 1
ATOM 678 C C . GLU A 1 84 ? 20.708 -28.753 -31.045 1.00 60.78 84 GLU A C 1
ATOM 680 O O . GLU A 1 84 ? 19.688 -28.624 -31.725 1.00 60.78 84 GLU A O 1
ATOM 685 N N . TYR A 1 85 ? 20.940 -29.848 -30.313 1.00 58.56 85 TYR A N 1
ATOM 686 C CA . TYR A 1 85 ? 20.046 -31.012 -30.298 1.00 58.56 85 TYR A CA 1
ATOM 687 C C . TYR A 1 85 ? 18.612 -30.650 -29.882 1.00 58.56 85 TYR A C 1
ATOM 689 O O . TYR A 1 85 ? 17.641 -31.089 -30.502 1.00 58.56 85 TYR A O 1
ATOM 697 N N . ALA A 1 86 ? 18.448 -29.798 -28.866 1.00 56.03 86 ALA A N 1
ATOM 698 C CA . ALA A 1 86 ? 17.128 -29.324 -28.452 1.00 56.03 86 ALA A CA 1
ATOM 699 C C . ALA A 1 86 ? 16.438 -28.444 -29.519 1.00 56.03 86 ALA A C 1
ATOM 701 O O . ALA A 1 86 ? 15.206 -28.447 -29.623 1.00 56.03 86 ALA A O 1
ATOM 702 N N . LEU A 1 87 ? 17.206 -27.680 -30.308 1.00 54.91 87 LEU A N 1
ATOM 703 C CA . LEU A 1 87 ? 16.694 -26.820 -31.382 1.00 54.91 87 LEU A CA 1
ATOM 704 C C . LEU A 1 87 ? 16.173 -27.634 -32.569 1.00 54.91 87 LEU A C 1
ATOM 706 O O . LEU A 1 87 ? 15.082 -27.328 -33.063 1.00 54.91 87 LEU A O 1
ATOM 710 N N . GLU A 1 88 ? 16.910 -28.664 -32.989 1.00 60.69 88 GLU A N 1
ATOM 711 C CA . GLU A 1 88 ? 16.493 -29.569 -34.067 1.00 60.69 88 GLU A CA 1
ATOM 712 C C . GLU A 1 88 ? 15.206 -30.322 -33.719 1.00 60.69 88 GLU A C 1
ATOM 714 O O . GLU A 1 88 ? 14.320 -30.467 -34.561 1.00 60.69 88 GLU A O 1
ATOM 719 N N . GLN A 1 89 ? 15.051 -30.734 -32.458 1.00 57.66 89 GLN A N 1
ATOM 720 C CA . GLN A 1 89 ? 13.879 -31.493 -32.018 1.00 57.66 89 GLN A CA 1
ATOM 721 C C . GLN A 1 89 ? 12.588 -30.668 -31.921 1.00 57.66 89 GLN A C 1
ATOM 723 O O . GLN A 1 89 ? 11.504 -31.249 -31.975 1.00 57.66 89 GLN A O 1
ATOM 728 N N . SER A 1 90 ? 12.656 -29.343 -31.726 1.00 50.56 90 SER A N 1
ATOM 729 C CA . SER A 1 90 ? 11.490 -28.607 -31.206 1.00 50.56 90 SER A CA 1
ATOM 730 C C . SER A 1 90 ? 11.066 -27.330 -31.931 1.00 50.56 90 SER A C 1
ATOM 732 O O . SER A 1 90 ? 9.965 -26.861 -31.652 1.00 50.56 90 SER A O 1
ATOM 734 N N . GLY A 1 91 ? 11.834 -26.783 -32.883 1.00 46.62 91 GLY A N 1
ATOM 735 C CA . GLY A 1 91 ? 11.429 -25.573 -33.614 1.00 46.62 91 GLY A CA 1
ATOM 736 C C . GLY A 1 91 ? 11.310 -24.338 -32.700 1.00 46.62 91 GLY A C 1
ATOM 737 O O . GLY A 1 91 ? 10.388 -24.164 -31.909 1.00 46.62 91 GLY A O 1
ATOM 738 N N . PHE A 1 92 ? 12.270 -23.427 -32.794 1.00 41.03 92 PHE A N 1
ATOM 739 C CA . PHE A 1 92 ? 12.508 -22.417 -31.763 1.00 41.03 92 PHE A CA 1
ATOM 740 C C . PHE A 1 92 ? 11.352 -21.423 -31.488 1.00 41.03 92 PHE A C 1
ATOM 742 O O . PHE A 1 92 ? 11.009 -20.586 -32.326 1.00 41.03 92 PHE A O 1
ATOM 749 N N . ARG A 1 93 ? 10.876 -21.386 -30.230 1.00 35.62 93 ARG A N 1
ATOM 750 C CA . ARG A 1 93 ? 10.428 -20.156 -29.545 1.00 35.62 93 ARG A CA 1
ATOM 751 C C . ARG A 1 93 ? 11.423 -19.807 -28.439 1.00 35.62 93 ARG A C 1
ATOM 753 O O . ARG A 1 93 ? 11.627 -20.577 -27.506 1.00 35.62 93 ARG A O 1
ATOM 760 N N . ARG A 1 94 ? 11.998 -18.605 -28.502 1.00 38.03 94 ARG A N 1
ATOM 761 C CA . ARG A 1 94 ? 12.883 -18.059 -27.464 1.00 38.03 94 ARG A CA 1
ATOM 762 C C . ARG A 1 94 ? 12.079 -17.687 -26.216 1.00 38.03 94 ARG A C 1
ATOM 764 O O . ARG A 1 94 ? 11.647 -16.546 -26.090 1.00 38.03 94 ARG A O 1
ATOM 771 N N . HIS A 1 95 ? 11.913 -18.600 -25.265 1.00 39.62 95 HIS A N 1
ATOM 772 C CA . HIS A 1 95 ? 11.680 -18.190 -23.880 1.00 39.62 95 HIS A CA 1
ATOM 773 C C . HIS A 1 95 ? 13.039 -17.885 -23.246 1.00 39.62 95 HIS A C 1
ATOM 775 O O . HIS A 1 95 ? 13.595 -18.681 -22.499 1.00 39.62 95 HIS A O 1
ATOM 781 N N . GLU A 1 96 ? 13.603 -16.713 -23.556 1.00 44.09 96 GLU A N 1
ATOM 782 C CA . GLU A 1 96 ? 14.540 -16.118 -22.604 1.00 44.09 96 GLU A CA 1
ATOM 783 C C . GLU A 1 96 ? 13.751 -15.936 -21.306 1.00 44.09 96 GLU A C 1
ATOM 785 O O . GLU A 1 96 ? 12.801 -15.151 -21.273 1.00 44.09 96 GLU A O 1
ATOM 790 N N . HIS A 1 97 ? 14.113 -16.656 -20.242 1.00 44.47 97 HIS A N 1
ATOM 791 C CA . HIS A 1 97 ? 13.721 -16.279 -18.886 1.00 44.47 97 HIS A CA 1
ATOM 792 C C . HIS A 1 97 ? 14.404 -14.945 -18.565 1.00 44.47 97 HIS A C 1
ATOM 794 O O . HIS A 1 97 ? 15.396 -14.866 -17.845 1.00 44.47 97 HIS A O 1
ATOM 800 N N . ARG A 1 98 ? 13.899 -13.865 -19.162 1.00 62.31 98 ARG A N 1
ATOM 801 C CA . ARG A 1 98 ? 14.228 -12.514 -18.753 1.00 62.31 98 ARG A CA 1
ATOM 802 C C . ARG A 1 98 ? 13.632 -12.353 -17.364 1.00 62.31 98 ARG A C 1
ATOM 804 O O . ARG A 1 98 ? 12.454 -12.661 -17.171 1.00 62.31 98 ARG A O 1
ATOM 811 N N . ALA A 1 99 ? 14.450 -11.915 -16.409 1.00 78.62 99 ALA A N 1
ATOM 812 C CA . ALA A 1 99 ? 13.963 -11.574 -15.081 1.00 78.62 99 ALA A CA 1
ATOM 813 C C . ALA A 1 99 ? 12.705 -10.699 -15.234 1.00 78.62 99 ALA A C 1
ATOM 815 O O . ALA A 1 99 ? 12.727 -9.752 -16.034 1.00 78.62 99 ALA A O 1
ATOM 816 N N . PRO A 1 100 ? 11.593 -11.037 -14.557 1.00 90.19 100 PRO A N 1
ATOM 817 C CA . PRO A 1 100 ? 10.359 -10.284 -14.703 1.00 90.19 100 PRO A CA 1
ATOM 818 C C . PRO A 1 100 ? 10.636 -8.828 -14.344 1.00 90.19 100 PRO A C 1
ATOM 820 O O . PRO A 1 100 ? 11.338 -8.540 -13.374 1.00 90.19 100 PRO A O 1
ATOM 823 N N . ARG A 1 101 ? 10.117 -7.901 -15.146 1.00 96.50 101 ARG A N 1
ATOM 824 C CA . ARG A 1 101 ? 10.318 -6.473 -14.904 1.00 96.50 101 ARG A CA 1
ATOM 825 C C . ARG A 1 101 ? 9.127 -5.918 -14.142 1.00 96.50 101 ARG A C 1
ATOM 827 O O . ARG A 1 101 ? 8.001 -5.994 -14.631 1.00 96.50 101 ARG A O 1
ATOM 834 N N . ILE A 1 102 ? 9.377 -5.317 -12.985 1.00 98.38 102 ILE A N 1
ATOM 835 C CA . ILE A 1 102 ? 8.356 -4.672 -12.156 1.00 98.38 102 ILE A CA 1
ATOM 836 C C . ILE A 1 102 ? 8.564 -3.161 -12.206 1.00 98.38 102 ILE A C 1
ATOM 838 O O . ILE A 1 102 ? 9.666 -2.662 -11.976 1.00 98.38 102 ILE A O 1
ATOM 842 N N . VAL A 1 103 ? 7.508 -2.412 -12.514 1.00 98.50 103 VAL A N 1
ATOM 843 C CA . VAL A 1 103 ? 7.543 -0.944 -12.530 1.00 98.50 103 VAL A CA 1
ATOM 844 C C . VAL A 1 103 ? 6.838 -0.418 -11.291 1.00 98.50 103 VAL A C 1
ATOM 846 O O . VAL A 1 103 ? 5.647 -0.643 -11.129 1.00 98.50 103 VAL A O 1
ATOM 849 N N . VAL A 1 104 ? 7.545 0.310 -10.429 1.00 98.38 104 VAL A N 1
ATOM 850 C CA . VAL A 1 104 ? 7.003 0.844 -9.172 1.00 98.38 104 VAL A CA 1
ATOM 851 C C . VAL A 1 104 ? 6.886 2.362 -9.260 1.00 98.38 104 VAL A C 1
ATOM 853 O O . VAL A 1 104 ? 7.878 3.090 -9.156 1.00 98.38 104 VAL A O 1
ATOM 856 N N . TYR A 1 105 ? 5.662 2.860 -9.418 1.00 97.75 105 TYR A N 1
ATOM 857 C CA . TYR A 1 105 ? 5.361 4.284 -9.314 1.00 97.75 105 TYR A CA 1
ATOM 858 C C . TYR A 1 105 ? 5.411 4.733 -7.857 1.00 97.75 105 TYR A C 1
ATOM 860 O O . TYR A 1 105 ? 4.752 4.161 -6.994 1.00 97.75 105 TYR A O 1
ATOM 868 N N . GLY A 1 106 ? 6.186 5.780 -7.573 1.00 94.06 106 GLY A N 1
ATOM 869 C CA . GLY A 1 106 ? 6.380 6.265 -6.204 1.00 94.06 106 GLY A CA 1
ATOM 870 C C . GLY A 1 106 ? 7.358 5.426 -5.379 1.00 94.06 106 GLY A C 1
ATOM 871 O O . GLY A 1 106 ? 7.408 5.588 -4.162 1.00 94.06 106 GLY A O 1
ATOM 872 N N . GLY A 1 107 ? 8.179 4.582 -6.020 1.00 92.00 107 GLY A N 1
ATOM 873 C CA . GLY A 1 107 ? 9.247 3.812 -5.362 1.00 92.00 107 GLY A CA 1
ATOM 874 C C . GLY A 1 107 ? 10.325 4.672 -4.684 1.00 92.00 107 GLY A C 1
ATOM 875 O O . GLY A 1 107 ? 11.113 4.169 -3.893 1.00 92.00 107 GLY A O 1
ATOM 876 N N . ASN A 1 108 ? 10.348 5.982 -4.954 1.00 89.50 108 ASN A N 1
ATOM 877 C CA . ASN A 1 108 ? 11.204 6.946 -4.265 1.00 89.50 108 ASN A CA 1
ATOM 878 C C . ASN A 1 108 ? 10.572 7.588 -3.016 1.00 89.50 108 ASN A C 1
ATOM 880 O O . ASN A 1 108 ? 11.224 8.384 -2.334 1.00 89.50 108 ASN A O 1
ATOM 884 N N . GLY A 1 109 ? 9.303 7.282 -2.737 1.00 88.75 109 GLY A N 1
ATOM 885 C CA . GLY A 1 109 ? 8.611 7.647 -1.507 1.00 88.75 109 GLY A CA 1
ATOM 886 C C . GLY A 1 109 ? 8.876 6.651 -0.379 1.00 88.75 109 GLY A C 1
ATOM 887 O O . GLY A 1 109 ? 9.541 5.638 -0.565 1.00 88.75 109 GLY A O 1
ATOM 888 N N . PHE A 1 110 ? 8.325 6.931 0.803 1.00 87.00 110 PHE A N 1
ATOM 889 C CA . PHE A 1 110 ? 8.533 6.098 1.990 1.00 87.00 110 PHE A CA 1
ATOM 890 C C . PHE A 1 110 ? 8.028 4.656 1.800 1.00 87.00 110 PHE A C 1
ATOM 892 O O . PHE A 1 110 ? 8.831 3.729 1.811 1.00 87.00 110 PHE A O 1
ATOM 899 N N . PHE A 1 111 ? 6.724 4.474 1.559 1.00 89.31 111 PHE A N 1
ATOM 900 C CA . PHE A 1 111 ? 6.133 3.144 1.367 1.00 89.31 111 PHE A CA 1
ATOM 901 C C . PHE A 1 111 ? 6.637 2.461 0.097 1.00 89.31 111 PHE A C 1
ATOM 903 O O . PHE A 1 111 ? 6.972 1.283 0.123 1.00 89.31 111 PHE A O 1
ATOM 910 N N . GLY A 1 112 ? 6.758 3.208 -1.005 1.00 93.50 112 GLY A N 1
ATOM 911 C CA . GLY A 1 112 ? 7.285 2.662 -2.252 1.00 93.50 112 GLY A CA 1
ATOM 912 C C . GLY A 1 112 ? 8.709 2.125 -2.115 1.00 93.50 112 GLY A C 1
ATOM 913 O O . GLY A 1 112 ? 9.008 1.096 -2.709 1.00 93.50 112 GLY A O 1
ATOM 914 N N . ARG A 1 113 ? 9.566 2.757 -1.301 1.00 93.19 113 ARG A N 1
ATOM 915 C CA . ARG A 1 113 ? 10.913 2.240 -1.034 1.00 93.19 113 ARG A CA 1
ATOM 916 C C . ARG A 1 113 ? 10.878 0.917 -0.271 1.00 93.19 113 ARG A C 1
ATOM 918 O O . ARG A 1 113 ? 11.597 0.010 -0.664 1.00 93.19 113 ARG A O 1
ATOM 925 N N . LEU A 1 114 ? 10.022 0.790 0.747 1.00 93.12 114 LEU A N 1
ATOM 926 C CA . LEU A 1 114 ? 9.842 -0.477 1.475 1.00 93.12 114 LEU A CA 1
ATOM 927 C C . LEU A 1 114 ? 9.376 -1.594 0.530 1.00 93.12 114 LEU A C 1
ATOM 929 O O . LEU A 1 114 ? 9.914 -2.693 0.561 1.00 93.12 114 LEU A O 1
ATOM 933 N N . VAL A 1 115 ? 8.435 -1.290 -0.373 1.00 95.75 115 VAL A N 1
ATOM 934 C CA . VAL A 1 115 ? 7.991 -2.238 -1.408 1.00 95.75 115 VAL A CA 1
ATOM 935 C C . VAL A 1 115 ? 9.152 -2.652 -2.314 1.00 95.75 115 VAL A C 1
ATOM 937 O O . VAL A 1 115 ? 9.318 -3.836 -2.584 1.00 95.75 115 VAL A O 1
ATOM 940 N N . VAL A 1 116 ? 9.979 -1.707 -2.771 1.00 97.12 116 VAL A N 1
ATOM 941 C CA . VAL A 1 116 ? 11.156 -2.027 -3.596 1.00 97.12 116 VAL A CA 1
ATOM 942 C C . VAL A 1 116 ? 12.150 -2.905 -2.831 1.00 97.12 116 VAL A C 1
ATOM 944 O O . VAL A 1 116 ? 12.631 -3.885 -3.390 1.00 97.12 116 VAL A O 1
ATOM 947 N N . GLU A 1 117 ? 12.449 -2.586 -1.572 1.00 95.81 117 GLU A N 1
ATOM 948 C CA . GLU A 1 117 ? 13.363 -3.367 -0.728 1.00 95.81 117 GLU A CA 1
ATOM 949 C C . GLU A 1 117 ? 12.875 -4.815 -0.555 1.00 95.81 117 GLU A C 1
ATOM 951 O O . GLU A 1 117 ? 13.646 -5.753 -0.771 1.00 95.81 117 GLU A O 1
ATOM 956 N N . GLU A 1 118 ? 11.587 -5.013 -0.268 1.00 96.00 118 GLU A N 1
ATOM 957 C CA . GLU A 1 118 ? 10.984 -6.345 -0.138 1.00 96.00 118 GLU A CA 1
ATOM 958 C C . GLU A 1 118 ? 10.968 -7.111 -1.471 1.00 96.00 118 GLU A C 1
ATOM 960 O O . GLU A 1 118 ? 11.317 -8.294 -1.512 1.00 96.00 118 GLU A O 1
ATOM 965 N N . LEU A 1 119 ? 10.667 -6.443 -2.592 1.00 96.69 119 LEU A N 1
ATOM 966 C CA . LEU A 1 119 ? 10.756 -7.051 -3.926 1.00 96.69 119 LEU A CA 1
ATOM 967 C C . LEU A 1 119 ? 12.182 -7.504 -4.254 1.00 96.69 119 LEU A C 1
ATOM 969 O O . LEU A 1 119 ? 12.370 -8.599 -4.787 1.00 96.69 119 LEU A O 1
ATOM 973 N N . LEU A 1 120 ? 13.195 -6.696 -3.929 1.00 96.12 120 LEU A N 1
ATOM 974 C CA . LEU A 1 120 ? 14.598 -7.071 -4.124 1.00 96.12 120 LEU A CA 1
ATOM 975 C C . LEU A 1 120 ? 14.991 -8.256 -3.242 1.00 96.12 120 LEU A C 1
ATOM 977 O O . LEU A 1 120 ? 15.786 -9.091 -3.674 1.00 96.12 120 LEU A O 1
ATOM 981 N N . ARG A 1 121 ? 14.453 -8.339 -2.023 1.00 95.56 121 ARG A N 1
ATOM 982 C CA . ARG A 1 121 ? 14.762 -9.410 -1.072 1.00 95.56 121 ARG A CA 1
ATOM 983 C C . ARG A 1 121 ? 14.134 -10.745 -1.455 1.00 95.56 121 ARG A C 1
ATOM 985 O O . ARG A 1 121 ? 14.775 -11.780 -1.296 1.00 95.56 121 ARG A O 1
ATOM 992 N N . HIS A 1 122 ? 12.900 -10.716 -1.947 1.00 95.06 122 HIS A N 1
ATOM 993 C CA . HIS A 1 122 ? 12.081 -11.914 -2.131 1.00 95.06 122 HIS A CA 1
ATOM 994 C C . HIS A 1 122 ? 11.917 -12.348 -3.592 1.00 95.06 122 HIS A C 1
ATOM 996 O O . HIS A 1 122 ? 11.322 -13.392 -3.850 1.00 95.06 122 HIS A O 1
ATOM 1002 N N . THR A 1 123 ? 12.449 -11.590 -4.557 1.00 94.12 123 THR A N 1
ATOM 1003 C CA . THR A 1 123 ? 12.326 -11.910 -5.986 1.00 94.12 123 THR A CA 1
ATOM 1004 C C . THR A 1 123 ? 13.623 -11.665 -6.759 1.00 94.12 123 THR A C 1
ATOM 1006 O O . THR A 1 123 ? 14.498 -10.903 -6.340 1.00 94.12 123 THR A O 1
ATOM 1009 N N . THR A 1 124 ? 13.722 -12.264 -7.946 1.00 92.19 124 THR A N 1
ATOM 1010 C CA . THR A 1 124 ? 14.796 -12.023 -8.925 1.00 92.19 124 THR A CA 1
ATOM 1011 C C . THR A 1 124 ? 14.460 -10.910 -9.923 1.00 92.19 124 THR A C 1
ATOM 1013 O O . THR A 1 124 ? 15.216 -10.700 -10.867 1.00 92.19 124 THR A O 1
ATOM 1016 N N . ALA A 1 125 ? 13.346 -10.194 -9.729 1.00 95.25 125 ALA A N 1
ATOM 1017 C CA . ALA A 1 125 ? 12.843 -9.202 -10.671 1.00 95.25 125 ALA A CA 1
ATOM 1018 C C . ALA A 1 125 ? 13.807 -8.022 -10.879 1.00 95.25 125 ALA A C 1
ATOM 1020 O O . ALA A 1 125 ? 14.491 -7.588 -9.943 1.00 95.25 125 ALA A O 1
ATOM 1021 N N . ASP A 1 126 ? 13.789 -7.475 -12.096 1.00 96.62 126 ASP A N 1
ATOM 1022 C CA . ASP A 1 126 ? 14.355 -6.164 -12.411 1.00 96.62 126 ASP A CA 1
ATOM 1023 C C . ASP A 1 126 ? 13.323 -5.085 -12.069 1.00 96.62 126 ASP A C 1
ATOM 1025 O O . ASP A 1 126 ? 12.172 -5.141 -12.508 1.00 96.62 126 ASP A O 1
ATOM 1029 N N . ILE A 1 127 ? 13.729 -4.066 -11.319 1.00 98.00 127 ILE A N 1
ATOM 1030 C CA . ILE A 1 127 ? 12.832 -3.026 -10.818 1.00 98.00 127 ILE A CA 1
ATOM 1031 C C . ILE A 1 127 ? 13.100 -1.711 -11.543 1.00 98.00 127 ILE A C 1
ATOM 1033 O O . ILE A 1 127 ? 14.224 -1.210 -11.583 1.00 98.00 127 ILE A O 1
ATOM 1037 N N . LEU A 1 128 ? 12.045 -1.102 -12.080 1.00 97.88 128 LEU A N 1
ATOM 1038 C CA . LEU A 1 128 ? 12.067 0.282 -12.535 1.00 97.88 128 LEU A CA 1
ATOM 1039 C C . LEU A 1 128 ? 11.264 1.157 -11.574 1.00 97.88 128 LEU A C 1
ATOM 1041 O O . LEU A 1 128 ? 10.042 1.053 -11.507 1.00 97.88 128 LEU A O 1
ATOM 1045 N N . ILE A 1 129 ? 11.933 2.078 -10.891 1.00 98.19 129 ILE A N 1
ATOM 1046 C CA . ILE A 1 129 ? 11.277 3.093 -10.069 1.00 98.19 129 ILE A CA 1
ATOM 1047 C C . ILE A 1 129 ? 10.861 4.258 -10.965 1.00 98.19 129 ILE A C 1
ATOM 1049 O O . ILE A 1 129 ? 11.704 4.969 -11.516 1.00 98.19 129 ILE A O 1
ATOM 1053 N N . ALA A 1 130 ? 9.553 4.467 -11.085 1.00 97.12 130 ALA A N 1
ATOM 1054 C CA . ALA A 1 130 ? 8.964 5.551 -11.855 1.00 97.12 130 ALA A CA 1
ATOM 1055 C C . ALA A 1 130 ? 8.485 6.679 -10.930 1.00 97.12 130 ALA A C 1
ATOM 1057 O O . ALA A 1 130 ? 7.835 6.450 -9.906 1.00 97.12 130 ALA A O 1
ATOM 1058 N N . SER A 1 131 ? 8.800 7.925 -11.276 1.00 94.44 131 SER A N 1
ATOM 1059 C CA . SER A 1 131 ? 8.298 9.097 -10.548 1.00 94.44 131 SER A CA 1
ATOM 1060 C C . SER A 1 131 ? 8.355 10.353 -11.414 1.00 94.44 131 SER A C 1
ATOM 1062 O O . SER A 1 131 ? 9.041 10.370 -12.425 1.00 94.44 131 SER A O 1
ATOM 1064 N N . ARG A 1 132 ? 7.687 11.439 -11.006 1.00 91.19 132 ARG A N 1
ATOM 1065 C CA . ARG A 1 132 ? 7.705 12.715 -11.754 1.00 91.19 132 ARG A CA 1
ATOM 1066 C C . ARG A 1 132 ? 9.098 13.335 -11.902 1.00 91.19 132 ARG A C 1
ATOM 1068 O O . ARG A 1 132 ? 9.304 14.126 -12.808 1.00 91.19 132 ARG A O 1
ATOM 1075 N N . LYS A 1 133 ? 10.008 13.035 -10.973 1.00 88.12 133 LYS A N 1
ATOM 1076 C CA . LYS A 1 133 ? 11.398 13.501 -10.976 1.00 88.12 133 LYS A CA 1
ATOM 1077 C C . LYS A 1 133 ? 12.286 12.332 -10.605 1.00 88.12 133 LYS A C 1
ATOM 1079 O O . LYS A 1 133 ? 12.207 11.861 -9.465 1.00 88.12 133 LYS A O 1
ATOM 1084 N N . ALA A 1 134 ? 13.103 11.871 -11.543 1.00 85.00 134 ALA A N 1
ATOM 1085 C CA . ALA A 1 134 ? 13.992 10.752 -11.292 1.00 85.00 134 ALA A CA 1
ATOM 1086 C C . ALA A 1 134 ? 14.958 11.143 -10.173 1.00 85.00 134 ALA A C 1
ATOM 1088 O O . ALA A 1 134 ? 15.601 12.191 -10.204 1.00 85.00 134 ALA A O 1
ATOM 1089 N N . LYS A 1 135 ? 15.030 10.301 -9.146 1.00 86.75 135 LYS A N 1
ATOM 1090 C CA . LYS A 1 135 ? 15.915 10.502 -8.006 1.00 86.75 135 LYS A CA 1
ATOM 1091 C C . LYS A 1 135 ? 16.651 9.204 -7.756 1.00 86.75 135 LYS A C 1
ATOM 1093 O O . LYS A 1 135 ? 16.006 8.200 -7.465 1.00 86.75 135 LYS A O 1
ATOM 1098 N N . TYR A 1 136 ? 17.976 9.253 -7.852 1.00 89.31 136 TYR A N 1
ATOM 1099 C CA . TYR A 1 136 ? 18.814 8.126 -7.478 1.00 89.31 136 TYR A CA 1
ATOM 1100 C C . TYR A 1 136 ? 18.614 7.797 -5.996 1.00 89.31 136 TYR A C 1
ATOM 1102 O O . TYR A 1 136 ? 18.586 8.688 -5.141 1.00 89.31 136 TYR A O 1
ATOM 1110 N N . LEU A 1 137 ? 18.468 6.508 -5.721 1.00 89.56 137 LEU A N 1
ATOM 1111 C CA . LEU A 1 137 ? 18.435 5.922 -4.392 1.00 89.56 137 LEU A CA 1
ATOM 1112 C C . LEU A 1 137 ? 19.394 4.742 -4.393 1.00 89.56 137 LEU A C 1
ATOM 1114 O O . LEU A 1 137 ? 19.442 4.005 -5.373 1.00 89.56 137 LEU A O 1
ATOM 1118 N N . ASP A 1 138 ? 20.143 4.594 -3.310 1.00 90.81 138 ASP A N 1
ATOM 1119 C CA . ASP A 1 138 ? 21.096 3.506 -3.154 1.00 90.81 138 ASP A CA 1
ATOM 1120 C C . ASP A 1 138 ? 20.405 2.282 -2.542 1.00 90.81 138 ASP A C 1
ATOM 1122 O O . ASP A 1 138 ? 19.882 2.355 -1.429 1.00 90.81 138 ASP A O 1
ATOM 1126 N N . PHE A 1 139 ? 20.401 1.173 -3.284 1.00 91.38 139 PHE A N 1
ATOM 1127 C CA . PHE A 1 139 ? 19.916 -0.139 -2.842 1.00 91.38 139 PHE A CA 1
ATOM 1128 C C . PHE A 1 139 ? 21.065 -1.131 -2.571 1.00 91.38 139 PHE A C 1
ATOM 1130 O O . PHE A 1 139 ? 20.859 -2.349 -2.544 1.00 91.38 139 PHE A O 1
ATOM 1137 N N . GLY A 1 140 ? 22.290 -0.631 -2.380 1.00 91.25 140 GLY A N 1
ATOM 1138 C CA . GLY A 1 140 ? 23.456 -1.415 -1.984 1.00 91.25 140 GLY A CA 1
ATOM 1139 C C . GLY A 1 140 ? 23.828 -2.485 -3.009 1.00 91.25 140 GLY A C 1
ATOM 1140 O O . GLY A 1 140 ? 23.912 -2.229 -4.211 1.00 91.25 140 GLY A O 1
ATOM 1141 N N . SER A 1 141 ? 24.030 -3.722 -2.548 1.00 87.69 141 SER A N 1
ATOM 1142 C CA . SER A 1 141 ? 24.444 -4.844 -3.406 1.00 87.69 141 SER A CA 1
ATOM 1143 C C . SER A 1 141 ? 23.433 -5.199 -4.503 1.00 87.69 141 SER A C 1
ATOM 1145 O O . SER A 1 141 ? 23.798 -5.844 -5.482 1.00 87.69 141 SER A O 1
ATOM 1147 N N . GLN A 1 142 ? 22.178 -4.761 -4.371 1.00 89.44 142 GLN A N 1
ATOM 1148 C CA . GLN A 1 142 ? 21.100 -5.050 -5.317 1.00 89.44 142 GLN A CA 1
ATOM 1149 C C . GLN A 1 142 ? 20.879 -3.932 -6.348 1.00 89.44 142 GLN A C 1
ATOM 1151 O O . GLN A 1 142 ? 20.014 -4.058 -7.217 1.00 89.44 142 GLN A O 1
ATOM 1156 N N . GLN A 1 143 ? 21.679 -2.859 -6.303 1.00 91.94 143 GLN A N 1
ATOM 1157 C CA . GLN A 1 143 ? 21.531 -1.682 -7.165 1.00 91.94 143 GLN A CA 1
ATOM 1158 C C . GLN A 1 143 ? 21.527 -2.011 -8.667 1.00 91.94 143 GLN A C 1
ATOM 1160 O O . GLN A 1 143 ? 20.856 -1.330 -9.440 1.00 91.94 143 GLN A O 1
ATOM 1165 N N . ALA A 1 144 ? 22.229 -3.068 -9.090 1.00 90.56 144 ALA A N 1
ATOM 1166 C CA . ALA A 1 144 ? 22.294 -3.488 -10.492 1.00 90.56 144 ALA A CA 1
ATOM 1167 C C . ALA A 1 144 ? 20.920 -3.858 -11.090 1.00 90.56 144 ALA A C 1
ATOM 1169 O O . ALA A 1 144 ? 20.733 -3.735 -12.301 1.00 90.56 144 ALA A O 1
ATOM 1170 N N . ARG A 1 145 ? 19.958 -4.266 -10.248 1.00 94.31 145 ARG A N 1
ATOM 1171 C CA . ARG A 1 145 ? 18.582 -4.608 -10.649 1.00 94.31 145 ARG A CA 1
ATOM 1172 C C . ARG A 1 145 ? 17.620 -3.426 -10.602 1.00 94.31 145 ARG A C 1
ATOM 1174 O O . ARG A 1 145 ? 16.462 -3.578 -10.976 1.00 94.31 145 ARG A O 1
ATOM 1181 N N . VAL A 1 146 ? 18.065 -2.254 -10.147 1.00 96.25 146 VAL A N 1
ATOM 1182 C CA . VAL A 1 146 ? 17.203 -1.081 -9.977 1.00 96.25 146 VAL A CA 1
ATOM 1183 C C . VAL A 1 146 ? 17.561 -0.002 -10.985 1.00 96.25 146 VAL A C 1
ATOM 1185 O O . VAL A 1 146 ? 18.689 0.488 -11.048 1.00 96.25 146 VAL A O 1
ATOM 1188 N N . LYS A 1 147 ? 16.561 0.416 -11.755 1.00 95.62 147 LYS A N 1
ATOM 1189 C CA . LYS A 1 147 ? 16.631 1.561 -12.666 1.00 95.62 147 LYS A CA 1
ATOM 1190 C C . LYS A 1 147 ? 15.638 2.631 -12.233 1.00 95.62 147 LYS A C 1
ATOM 1192 O O . LYS A 1 147 ? 14.672 2.353 -11.525 1.00 95.62 147 LYS A O 1
ATOM 1197 N N . PHE A 1 148 ? 15.846 3.851 -12.713 1.00 96.25 148 PHE A N 1
ATOM 1198 C CA . PHE A 1 148 ? 14.975 4.993 -12.443 1.00 96.25 148 PHE A CA 1
ATOM 1199 C C . PHE A 1 148 ? 14.465 5.575 -13.758 1.00 96.25 148 PHE A C 1
ATOM 1201 O O . PHE A 1 148 ? 15.218 5.660 -14.727 1.00 96.25 148 PHE A O 1
ATOM 1208 N N . ALA A 1 149 ? 13.201 5.987 -13.789 1.00 95.50 149 ALA A N 1
ATOM 1209 C CA . ALA A 1 149 ? 12.614 6.693 -14.919 1.00 95.50 149 ALA A CA 1
ATOM 1210 C C . ALA A 1 149 ? 11.743 7.859 -14.458 1.00 95.50 149 ALA A C 1
ATOM 1212 O O . ALA A 1 149 ? 11.069 7.799 -13.423 1.00 95.50 149 ALA A O 1
ATOM 1213 N N . GLU A 1 150 ? 11.726 8.905 -15.279 1.00 96.44 150 GLU A N 1
ATOM 1214 C CA . GLU A 1 150 ? 10.743 9.970 -15.161 1.00 96.44 150 GLU A CA 1
ATOM 1215 C C . GLU A 1 150 ? 9.439 9.548 -15.827 1.00 96.44 150 GLU A C 1
ATOM 1217 O O . GLU A 1 150 ? 9.424 9.095 -16.972 1.00 96.44 150 GLU A O 1
ATOM 1222 N N . SER A 1 151 ? 8.342 9.654 -15.086 1.00 96.25 151 SER A N 1
ATOM 1223 C CA . SER A 1 151 ? 7.009 9.359 -15.589 1.00 96.25 151 SER A CA 1
ATOM 1224 C C . SER A 1 151 ? 5.954 10.066 -14.748 1.00 96.25 151 SER A C 1
ATOM 1226 O O . SER A 1 151 ? 5.944 9.955 -13.518 1.00 96.25 151 SER A O 1
ATOM 1228 N N . ASP A 1 152 ? 5.065 10.797 -15.415 1.00 94.69 152 ASP A N 1
ATOM 1229 C CA . ASP A 1 152 ? 3.938 11.481 -14.785 1.00 94.69 152 ASP A CA 1
ATOM 1230 C C . ASP A 1 152 ? 2.647 10.704 -15.046 1.00 94.69 152 ASP A C 1
ATOM 1232 O O . ASP A 1 152 ? 2.272 10.480 -16.195 1.00 94.69 152 ASP A O 1
ATOM 1236 N N . LEU A 1 153 ? 1.945 10.335 -13.973 1.00 95.88 153 LEU A N 1
ATOM 1237 C CA . LEU A 1 153 ? 0.648 9.661 -14.038 1.00 95.88 153 LEU A CA 1
ATOM 1238 C C . LEU A 1 153 ? -0.414 10.509 -14.753 1.00 95.88 153 LEU A C 1
ATOM 1240 O O . LEU A 1 153 ? -1.359 9.961 -15.307 1.00 95.88 153 LEU A O 1
ATOM 1244 N N . SER A 1 154 ? -0.268 11.830 -14.796 1.00 95.19 154 SER A N 1
ATOM 1245 C CA . SER A 1 154 ? -1.181 12.722 -15.526 1.00 95.19 154 SER A CA 1
ATOM 1246 C C . SER A 1 154 ? -0.936 12.701 -17.040 1.00 95.19 154 SER A C 1
ATOM 1248 O O . SER A 1 154 ? -1.777 13.159 -17.809 1.00 95.19 154 SER A O 1
ATOM 1250 N N . ASN A 1 155 ? 0.204 12.162 -17.487 1.00 96.56 155 ASN A N 1
ATOM 1251 C CA . ASN A 1 155 ? 0.567 12.033 -18.893 1.00 96.56 155 ASN A CA 1
ATOM 1252 C C . ASN A 1 155 ? 0.460 10.566 -19.329 1.00 96.56 155 ASN A C 1
ATOM 1254 O O . ASN A 1 155 ? 1.406 9.788 -19.198 1.00 96.56 155 ASN A O 1
ATOM 1258 N N . TYR A 1 156 ? -0.688 10.197 -19.898 1.00 97.62 156 TYR A N 1
ATOM 1259 C CA . TYR A 1 156 ? -0.979 8.815 -20.294 1.00 97.62 156 TYR A CA 1
ATOM 1260 C C . TYR A 1 156 ? 0.069 8.219 -21.251 1.00 97.62 156 TYR A C 1
ATOM 1262 O O . TYR A 1 156 ? 0.516 7.090 -21.061 1.00 97.62 156 TYR A O 1
ATOM 1270 N N . GLY A 1 157 ? 0.554 9.001 -22.222 1.00 96.19 157 GLY A N 1
ATOM 1271 C CA . GLY A 1 157 ? 1.609 8.555 -23.135 1.00 96.19 157 GLY A CA 1
ATOM 1272 C C . GLY A 1 157 ? 2.948 8.287 -22.434 1.00 96.19 157 GLY A C 1
ATOM 1273 O O . GLY A 1 157 ? 3.674 7.373 -22.823 1.00 96.19 157 GLY A O 1
ATOM 1274 N N . SER A 1 158 ? 3.275 9.048 -21.383 1.00 96.94 158 SER A N 1
ATOM 1275 C CA . SER A 1 158 ? 4.425 8.759 -20.517 1.00 96.94 158 SER A CA 1
ATOM 1276 C C . SER A 1 158 ? 4.246 7.428 -19.796 1.00 96.94 158 SER A C 1
ATOM 1278 O O . SER A 1 158 ? 5.167 6.617 -19.795 1.00 96.94 158 SER A O 1
ATOM 1280 N N . VAL A 1 159 ? 3.058 7.184 -19.234 1.00 98.31 159 VAL A N 1
ATOM 1281 C CA . VAL A 1 159 ? 2.748 5.941 -18.518 1.00 98.31 159 VAL A CA 1
ATOM 1282 C C . VAL A 1 159 ? 2.905 4.731 -19.434 1.00 98.31 159 VAL A C 1
ATOM 1284 O O . VAL A 1 159 ? 3.652 3.816 -19.091 1.00 98.31 159 VAL A O 1
ATOM 1287 N N . LEU A 1 160 ? 2.301 4.767 -20.627 1.00 97.94 160 LEU A N 1
ATOM 1288 C CA . LEU A 1 160 ? 2.384 3.682 -21.610 1.00 97.94 160 LEU A CA 1
ATOM 1289 C C . LEU A 1 160 ? 3.829 3.330 -21.977 1.00 97.94 160 LEU A C 1
ATOM 1291 O O . LEU A 1 160 ? 4.177 2.153 -22.004 1.00 97.94 160 LEU A O 1
ATOM 1295 N N . ARG A 1 161 ? 4.685 4.333 -22.222 1.00 96.75 161 ARG A N 1
ATOM 1296 C CA . ARG A 1 161 ? 6.109 4.100 -22.527 1.00 96.75 161 ARG A CA 1
ATOM 1297 C C . ARG A 1 161 ? 6.870 3.525 -21.337 1.00 96.75 161 ARG A C 1
ATOM 1299 O O . ARG A 1 161 ? 7.741 2.682 -21.518 1.00 96.75 161 ARG A O 1
ATOM 1306 N N . THR A 1 162 ? 6.578 3.991 -20.125 1.00 97.69 162 THR A N 1
ATOM 1307 C CA . THR A 1 162 ? 7.287 3.545 -18.921 1.00 97.69 162 THR A CA 1
ATOM 1308 C C . THR A 1 162 ? 6.975 2.089 -18.585 1.00 97.69 162 THR A C 1
ATOM 1310 O O . THR A 1 162 ? 7.898 1.355 -18.226 1.00 97.69 162 THR A O 1
ATOM 1313 N N . ILE A 1 163 ? 5.715 1.664 -18.706 1.00 98.19 163 ILE A N 1
ATOM 1314 C CA . ILE A 1 163 ? 5.298 0.300 -18.346 1.00 98.19 163 ILE A CA 1
ATOM 1315 C C . ILE A 1 163 ? 5.509 -0.729 -19.456 1.00 98.19 163 ILE A C 1
ATOM 1317 O O . ILE A 1 163 ? 5.362 -1.918 -19.204 1.00 98.19 163 ILE A O 1
ATOM 1321 N N . ASP A 1 164 ? 5.862 -0.306 -20.669 1.00 95.31 164 ASP A N 1
ATOM 1322 C CA . ASP A 1 164 ? 6.005 -1.207 -21.812 1.00 95.31 164 ASP A CA 1
ATOM 1323 C C . ASP A 1 164 ? 6.984 -2.361 -21.521 1.00 95.31 164 ASP A C 1
ATOM 1325 O O . ASP A 1 164 ? 8.104 -2.145 -21.043 1.00 95.31 164 ASP A O 1
ATOM 1329 N N . GLY A 1 165 ? 6.531 -3.596 -21.758 1.00 91.44 165 GLY A N 1
ATOM 1330 C CA . GLY A 1 165 ? 7.283 -4.821 -21.472 1.00 91.44 165 GLY A CA 1
ATOM 1331 C C . GLY A 1 165 ? 7.454 -5.160 -19.984 1.00 91.44 165 GLY A C 1
ATOM 1332 O O . GLY A 1 165 ? 8.285 -6.007 -19.656 1.00 91.44 165 GLY A O 1
ATOM 1333 N N . ALA A 1 166 ? 6.735 -4.497 -19.073 1.00 97.56 166 ALA A N 1
ATOM 1334 C CA . ALA A 1 166 ? 6.684 -4.891 -17.668 1.00 97.56 166 ALA A CA 1
ATOM 1335 C C . ALA A 1 166 ? 5.770 -6.106 -17.462 1.00 97.56 166 ALA A C 1
ATOM 1337 O O . ALA A 1 166 ? 4.774 -6.279 -18.157 1.00 97.56 166 ALA A O 1
ATOM 1338 N N . SER A 1 167 ? 6.099 -6.927 -16.469 1.00 96.94 167 SER A N 1
ATOM 1339 C CA . SER A 1 167 ? 5.245 -8.025 -16.009 1.00 96.94 167 SER A CA 1
ATOM 1340 C C . SER A 1 167 ? 4.189 -7.526 -15.021 1.00 96.94 167 SER A C 1
ATOM 1342 O O . SER A 1 167 ? 3.054 -7.993 -15.038 1.00 96.94 167 SER A O 1
ATOM 1344 N N . ILE A 1 168 ? 4.568 -6.573 -14.161 1.00 98.25 168 ILE A N 1
ATOM 1345 C CA . ILE A 1 168 ? 3.700 -5.975 -13.142 1.00 98.25 168 ILE A CA 1
ATOM 1346 C C . ILE A 1 168 ? 3.980 -4.473 -13.067 1.00 98.25 168 ILE A C 1
ATOM 1348 O O . ILE A 1 168 ? 5.142 -4.051 -13.075 1.00 98.25 168 ILE A O 1
ATOM 1352 N N . ALA A 1 169 ? 2.929 -3.668 -12.940 1.00 98.50 169 ALA A N 1
ATOM 1353 C CA . ALA A 1 169 ? 3.035 -2.266 -12.558 1.00 98.50 169 ALA A CA 1
ATOM 1354 C C . ALA A 1 169 ? 2.386 -2.028 -11.189 1.00 98.50 169 ALA A C 1
ATOM 1356 O O . ALA A 1 169 ? 1.267 -2.467 -10.931 1.00 98.50 169 ALA A O 1
ATOM 1357 N N . MET A 1 170 ? 3.097 -1.317 -10.316 1.00 98.44 170 MET A N 1
ATOM 1358 C CA . MET A 1 170 ? 2.688 -1.036 -8.946 1.00 98.44 170 MET A CA 1
ATOM 1359 C C . MET A 1 170 ? 2.520 0.463 -8.712 1.00 98.44 170 MET A C 1
ATOM 1361 O O . MET A 1 170 ? 3.393 1.248 -9.091 1.00 98.44 170 MET A O 1
ATOM 1365 N N . LEU A 1 171 ? 1.440 0.867 -8.043 1.00 98.06 171 LEU A N 1
ATOM 1366 C CA . LEU A 1 171 ? 1.208 2.245 -7.616 1.00 98.06 171 LEU A CA 1
ATOM 1367 C C . LEU A 1 171 ? 1.396 2.399 -6.105 1.00 98.06 171 LEU A C 1
ATOM 1369 O O . LEU A 1 171 ? 0.504 2.101 -5.315 1.00 98.06 171 LEU A O 1
ATOM 1373 N N . CYS A 1 172 ? 2.542 2.955 -5.720 1.00 95.75 172 CYS A N 1
ATOM 1374 C CA . CYS A 1 172 ? 2.891 3.267 -4.332 1.00 95.75 172 CYS A CA 1
ATOM 1375 C C . CYS A 1 172 ? 2.966 4.781 -4.055 1.00 95.75 172 CYS A C 1
ATOM 1377 O O . CYS A 1 172 ? 3.362 5.205 -2.967 1.00 95.75 172 CYS A O 1
ATOM 1379 N N . GLY A 1 173 ? 2.643 5.611 -5.052 1.00 87.19 173 GLY A N 1
ATOM 1380 C CA . GLY A 1 173 ? 2.728 7.068 -4.982 1.00 87.19 173 GLY A CA 1
ATOM 1381 C C . GLY A 1 173 ? 1.374 7.724 -4.727 1.00 87.19 173 GLY A C 1
ATOM 1382 O O . GLY A 1 173 ? 0.517 7.695 -5.600 1.00 87.19 173 GLY A O 1
ATOM 1383 N N . GLY A 1 174 ? 1.221 8.367 -3.566 1.00 83.69 174 GLY A N 1
ATOM 1384 C CA . GLY A 1 174 ? 0.057 9.193 -3.221 1.00 83.69 174 GLY A CA 1
ATOM 1385 C C . GLY A 1 174 ? 0.322 10.709 -3.298 1.00 83.69 174 GLY A C 1
ATOM 1386 O O . GLY A 1 174 ? 1.426 11.137 -3.662 1.00 83.69 174 GLY A O 1
ATOM 1387 N N . PRO A 1 175 ? -0.657 11.549 -2.903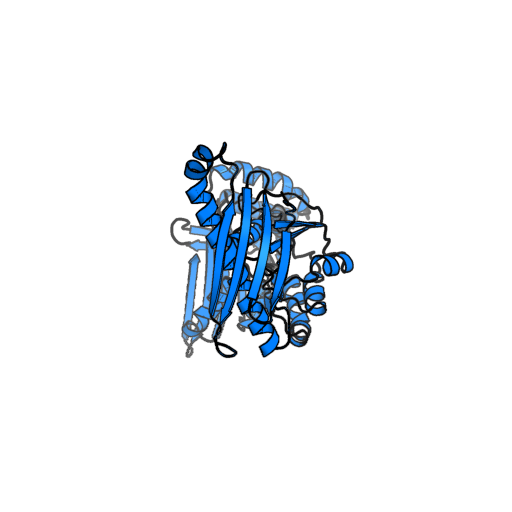 1.00 88.06 175 PRO A N 1
ATOM 1388 C CA . PRO A 1 175 ? -1.948 11.189 -2.293 1.00 88.06 175 PRO A CA 1
ATOM 1389 C C . PRO A 1 175 ? -2.974 10.631 -3.299 1.00 88.06 175 PRO A C 1
ATOM 1391 O O . PRO A 1 175 ? -3.139 11.181 -4.391 1.00 88.06 175 PRO A O 1
ATOM 1394 N N . PHE A 1 176 ? -3.695 9.569 -2.925 1.00 90.50 176 PHE A N 1
ATOM 1395 C CA . PHE A 1 176 ? -4.622 8.861 -3.822 1.00 90.50 176 PHE A CA 1
ATOM 1396 C C . PHE A 1 176 ? -5.871 9.674 -4.191 1.00 90.50 176 PHE A C 1
ATOM 1398 O O . PHE A 1 176 ? -6.344 9.559 -5.317 1.00 90.50 176 PHE A O 1
ATOM 1405 N N . GLN A 1 177 ? -6.297 10.610 -3.334 1.00 87.31 177 GLN A N 1
ATOM 1406 C CA . GLN A 1 177 ? -7.423 11.538 -3.564 1.00 87.31 177 GLN A CA 1
ATOM 1407 C C . GLN A 1 177 ? -7.317 12.317 -4.887 1.00 87.31 177 GLN A C 1
ATOM 1409 O O . GLN A 1 177 ? -8.311 12.794 -5.424 1.00 87.31 177 GLN A O 1
ATOM 1414 N N . ARG A 1 178 ? -6.088 12.529 -5.378 1.00 87.88 178 ARG A N 1
ATOM 1415 C CA . ARG A 1 178 ? -5.789 13.308 -6.592 1.00 87.88 178 ARG A CA 1
ATOM 1416 C C . ARG A 1 178 ? -5.069 12.485 -7.656 1.00 87.88 178 ARG A C 1
ATOM 1418 O O . ARG A 1 178 ? -4.588 13.049 -8.637 1.00 87.88 178 ARG A O 1
ATOM 1425 N N . THR A 1 179 ? -4.934 11.180 -7.445 1.00 92.56 179 THR A N 1
ATOM 1426 C CA . THR A 1 179 ? -4.184 10.317 -8.355 1.00 92.56 179 THR A CA 1
ATOM 1427 C C . THR A 1 179 ? -5.117 9.787 -9.446 1.00 92.56 179 THR A C 1
ATOM 1429 O O . THR A 1 179 ? -6.159 9.218 -9.123 1.00 92.56 179 THR A O 1
ATOM 1432 N N . PRO A 1 180 ? -4.795 9.974 -10.740 1.00 95.38 180 PRO A N 1
ATOM 1433 C CA . PRO A 1 180 ? -5.634 9.475 -11.824 1.00 95.38 180 PRO A CA 1
ATOM 1434 C C . PRO A 1 180 ? -5.535 7.949 -11.963 1.00 95.38 180 PRO A C 1
ATOM 1436 O O . PRO A 1 180 ? -4.512 7.345 -11.652 1.00 95.38 180 PRO A O 1
ATOM 1439 N N . GLN A 1 181 ? -6.562 7.335 -12.556 1.00 96.62 181 GLN A N 1
ATOM 1440 C CA . GLN A 1 181 ? -6.592 5.901 -12.900 1.00 96.62 181 GLN A CA 1
ATOM 1441 C C . GLN A 1 181 ? -5.773 5.547 -14.157 1.00 96.62 181 GLN A C 1
ATOM 1443 O O . GLN A 1 181 ? -5.974 4.506 -14.778 1.00 96.62 181 GLN A O 1
ATOM 1448 N N . SER A 1 182 ? -4.874 6.432 -14.588 1.00 97.50 182 SER A N 1
ATOM 1449 C CA . SER A 1 182 ? -4.109 6.283 -15.829 1.00 97.50 182 SER A CA 1
ATOM 1450 C C . SER A 1 182 ? -3.238 5.033 -15.834 1.00 97.50 182 SER A C 1
ATOM 1452 O O . SER A 1 182 ? -3.149 4.374 -16.864 1.00 97.50 182 SER A O 1
ATOM 1454 N N . LEU A 1 183 ? -2.638 4.672 -14.696 1.00 98.44 183 LEU A N 1
ATOM 1455 C CA . LEU A 1 183 ? -1.801 3.480 -14.608 1.00 98.44 183 LEU A CA 1
ATOM 1456 C C . LEU A 1 183 ? -2.615 2.197 -14.769 1.00 98.44 183 LEU A C 1
ATOM 1458 O O . LEU A 1 183 ? -2.240 1.369 -15.591 1.00 98.44 183 LEU A O 1
ATOM 1462 N N . LEU A 1 184 ? -3.742 2.057 -14.062 1.00 98.56 184 LEU A N 1
ATOM 1463 C CA . LEU A 1 184 ? -4.626 0.896 -14.204 1.00 98.56 184 LEU A CA 1
ATOM 1464 C C . LEU A 1 184 ? -5.169 0.788 -15.638 1.00 98.56 184 LEU A C 1
ATOM 1466 O O . LEU A 1 184 ? -5.106 -0.279 -16.240 1.00 98.56 184 LEU A O 1
ATOM 1470 N N . ARG A 1 185 ? -5.605 1.903 -16.238 1.00 98.56 185 ARG A N 1
ATOM 1471 C CA . ARG A 1 185 ? -6.053 1.933 -17.644 1.00 98.56 185 ARG A CA 1
ATOM 1472 C C . ARG A 1 185 ? -4.949 1.519 -18.622 1.00 98.56 185 ARG A C 1
ATOM 1474 O O . ARG A 1 185 ? -5.201 0.714 -19.512 1.00 98.56 185 ARG A O 1
ATOM 1481 N N . ALA A 1 186 ? -3.725 2.006 -18.422 1.00 98.69 186 ALA A N 1
ATOM 1482 C CA . ALA A 1 186 ? -2.584 1.623 -19.248 1.00 98.69 186 ALA A CA 1
ATOM 1483 C C . ALA A 1 186 ? -2.220 0.140 -19.067 1.00 98.69 186 ALA A C 1
ATOM 1485 O O . ALA A 1 186 ? -1.841 -0.519 -20.031 1.00 98.69 186 ALA A O 1
ATOM 1486 N N . CYS A 1 187 ? -2.368 -0.399 -17.854 1.00 98.75 187 CYS A N 1
ATOM 1487 C CA . CYS A 1 187 ? -2.174 -1.820 -17.568 1.00 98.75 187 CYS A CA 1
ATOM 1488 C C . CYS A 1 187 ? -3.201 -2.691 -18.296 1.00 98.75 187 CYS A C 1
ATOM 1490 O O . CYS A 1 187 ? -2.816 -3.674 -18.921 1.00 98.75 187 CYS A O 1
ATOM 1492 N N . VAL A 1 188 ? -4.476 -2.294 -18.296 1.00 98.56 188 VAL A N 1
ATOM 1493 C CA . VAL A 1 188 ? -5.534 -2.939 -19.091 1.00 98.56 188 VAL A CA 1
ATOM 1494 C C . VAL A 1 188 ? -5.185 -2.913 -20.584 1.00 98.56 188 VAL A C 1
ATOM 1496 O O . VAL A 1 188 ? -5.208 -3.954 -21.236 1.00 98.56 188 VAL A O 1
ATOM 1499 N N . GLU A 1 189 ? -4.799 -1.751 -21.122 1.00 98.25 189 GLU A N 1
ATOM 1500 C CA . GLU A 1 189 ? -4.438 -1.594 -22.540 1.00 98.25 189 GLU A CA 1
ATOM 1501 C C . GLU A 1 189 ? -3.244 -2.474 -22.940 1.00 98.25 189 GLU A C 1
ATOM 1503 O O . GLU A 1 189 ? -3.254 -3.122 -23.987 1.00 98.25 189 GLU A O 1
ATOM 1508 N N . LYS A 1 190 ? -2.214 -2.521 -22.090 1.00 97.75 190 LYS A N 1
ATOM 1509 C CA . LYS A 1 190 ? -0.969 -3.260 -22.335 1.00 97.75 190 LYS A CA 1
ATOM 1510 C C . LYS A 1 190 ? -1.006 -4.713 -21.864 1.00 97.75 190 LYS A C 1
ATOM 1512 O O . LYS A 1 190 ? -0.028 -5.424 -22.079 1.00 97.75 190 LYS A O 1
ATOM 1517 N N . LYS A 1 191 ? -2.110 -5.155 -21.253 1.00 98.19 191 LYS A N 1
ATOM 1518 C CA . LYS A 1 191 ? -2.269 -6.475 -20.620 1.00 98.19 191 LYS A CA 1
ATOM 1519 C C . LYS A 1 191 ? -1.168 -6.783 -19.594 1.00 98.19 191 LYS A C 1
ATOM 1521 O O . LYS A 1 191 ? -0.547 -7.842 -19.620 1.00 98.19 191 LYS A O 1
ATOM 1526 N N . ILE A 1 192 ? -0.931 -5.838 -18.689 1.00 98.38 192 ILE A N 1
ATOM 1527 C CA . ILE A 1 192 ? 0.052 -5.930 -17.601 1.00 98.38 192 ILE A CA 1
ATOM 1528 C C . ILE A 1 192 ? -0.694 -6.049 -16.272 1.00 98.38 192 ILE A C 1
ATOM 1530 O O . ILE A 1 192 ? -1.655 -5.319 -16.048 1.00 98.38 192 ILE A O 1
ATOM 1534 N N . SER A 1 193 ? -0.254 -6.933 -15.375 1.00 98.50 193 SER A N 1
ATOM 1535 C CA . SER A 1 193 ? -0.867 -7.059 -14.047 1.00 98.50 193 SER A CA 1
ATOM 1536 C C . SER A 1 193 ? -0.612 -5.818 -13.186 1.00 98.50 193 SER A C 1
ATOM 1538 O O . SER A 1 193 ? 0.458 -5.207 -13.244 1.00 98.50 193 SER A O 1
ATOM 1540 N N . TYR A 1 194 ? -1.591 -5.456 -12.363 1.00 98.69 194 TYR A N 1
ATOM 1541 C CA . TYR A 1 194 ? -1.604 -4.207 -11.606 1.00 98.69 194 TYR A CA 1
ATOM 1542 C C . TYR A 1 194 ? -1.708 -4.450 -10.099 1.00 98.69 194 TYR A C 1
ATOM 1544 O O . TYR A 1 194 ? -2.445 -5.331 -9.659 1.00 98.69 194 TYR A O 1
ATOM 1552 N N . ILE A 1 195 ? -0.989 -3.653 -9.305 1.00 98.31 195 ILE A N 1
ATOM 1553 C CA . ILE A 1 195 ? -1.102 -3.636 -7.840 1.00 98.31 195 ILE A CA 1
ATOM 1554 C C . ILE A 1 195 ? -1.065 -2.185 -7.346 1.00 98.31 195 ILE A C 1
ATOM 1556 O O . ILE A 1 195 ? -0.262 -1.388 -7.829 1.00 98.31 195 ILE A O 1
ATOM 1560 N N . ASP A 1 196 ? -1.859 -1.826 -6.346 1.00 97.62 196 ASP A N 1
ATOM 1561 C CA . ASP A 1 196 ? -1.711 -0.555 -5.633 1.00 97.62 196 ASP A CA 1
ATOM 1562 C C . ASP A 1 196 ? -1.852 -0.702 -4.116 1.00 97.62 196 ASP A C 1
ATOM 1564 O O . ASP A 1 196 ? -2.258 -1.743 -3.604 1.00 97.62 196 ASP A O 1
ATOM 1568 N N . ILE A 1 197 ? -1.487 0.359 -3.397 1.00 95.88 197 ILE A N 1
ATOM 1569 C CA . ILE A 1 197 ? -1.645 0.473 -1.938 1.00 95.88 197 ILE A CA 1
ATOM 1570 C C . ILE A 1 197 ? -2.663 1.563 -1.561 1.00 95.88 197 ILE A C 1
ATOM 1572 O O . ILE A 1 197 ? -2.508 2.229 -0.536 1.00 95.88 197 ILE A O 1
ATOM 1576 N N . ALA A 1 198 ? -3.659 1.803 -2.418 1.00 94.31 198 ALA A N 1
ATOM 1577 C CA . ALA A 1 198 ? -4.605 2.900 -2.266 1.00 94.31 198 ALA A CA 1
ATOM 1578 C C . ALA A 1 198 ? -5.478 2.755 -1.015 1.00 94.31 198 ALA A C 1
ATOM 1580 O O . ALA A 1 198 ? -6.104 1.723 -0.787 1.00 94.31 198 ALA A O 1
ATOM 1581 N N . ASP A 1 199 ? -5.555 3.830 -0.235 1.00 91.19 199 ASP A N 1
ATOM 1582 C CA . ASP A 1 199 ? -6.373 3.948 0.976 1.00 91.19 199 ASP A CA 1
ATOM 1583 C C . ASP A 1 199 ? -7.613 4.840 0.780 1.00 91.19 199 ASP A C 1
ATOM 1585 O O . ASP A 1 199 ? -8.505 4.883 1.631 1.00 91.19 199 ASP A O 1
ATOM 1589 N N . ASP A 1 200 ? -7.694 5.537 -0.354 1.00 92.31 200 ASP A N 1
ATOM 1590 C CA . ASP A 1 200 ? -8.772 6.467 -0.671 1.00 92.31 200 ASP A CA 1
ATOM 1591 C C . ASP A 1 200 ? -10.005 5.764 -1.249 1.00 92.31 200 ASP A C 1
ATOM 1593 O O . ASP A 1 200 ? -9.931 5.023 -2.233 1.00 92.31 200 ASP A O 1
ATOM 1597 N N . ARG A 1 201 ? -11.175 6.065 -0.684 1.00 92.56 201 ARG A N 1
ATOM 1598 C CA . ARG A 1 201 ? -12.444 5.472 -1.110 1.00 92.56 201 ARG A CA 1
ATOM 1599 C C . ARG A 1 201 ? -12.798 5.762 -2.559 1.00 92.56 201 ARG A C 1
ATOM 1601 O O . ARG A 1 201 ? -13.211 4.848 -3.270 1.00 92.56 201 ARG A O 1
ATOM 1608 N N . SER A 1 202 ? -12.688 7.018 -2.986 1.00 92.88 202 SER A N 1
ATOM 1609 C CA . SER A 1 202 ? -13.083 7.413 -4.339 1.00 92.88 202 SER A CA 1
ATOM 1610 C C . SER A 1 202 ? -12.161 6.778 -5.372 1.00 92.88 202 SER A C 1
ATOM 1612 O O . SER A 1 202 ? -12.621 6.365 -6.440 1.00 92.88 202 SER A O 1
ATOM 1614 N N . PHE A 1 203 ? -10.868 6.682 -5.060 1.00 95.38 203 PHE A N 1
ATOM 1615 C CA . PHE A 1 203 ? -9.900 5.984 -5.889 1.00 95.38 203 PHE A CA 1
ATOM 1616 C C . PHE A 1 203 ? -10.284 4.509 -6.048 1.00 95.38 203 PHE A C 1
ATOM 1618 O O . PHE A 1 203 ? -10.430 4.052 -7.181 1.00 95.38 203 PHE A O 1
ATOM 1625 N N . VAL A 1 204 ? -10.522 3.791 -4.943 1.00 96.00 204 VAL A N 1
ATOM 1626 C CA . VAL A 1 204 ? -10.867 2.358 -4.968 1.00 96.00 204 VAL A CA 1
ATOM 1627 C C . VAL A 1 204 ? -12.209 2.096 -5.664 1.00 96.00 204 VAL A C 1
ATOM 1629 O O . VAL A 1 204 ? -12.284 1.196 -6.498 1.00 96.00 204 VAL A O 1
ATOM 1632 N N . ASP A 1 205 ? -13.244 2.905 -5.414 1.00 95.25 205 ASP A N 1
ATOM 1633 C CA . ASP A 1 205 ? -14.533 2.812 -6.126 1.00 95.25 205 ASP A CA 1
ATOM 1634 C C . ASP A 1 205 ? -14.358 3.030 -7.641 1.00 95.25 205 ASP A C 1
ATOM 1636 O O . ASP A 1 205 ? -14.898 2.296 -8.469 1.00 95.25 205 ASP A O 1
ATOM 1640 N N . THR A 1 206 ? -13.543 4.013 -8.037 1.00 96.06 206 THR A N 1
ATOM 1641 C CA . THR A 1 206 ? -13.277 4.273 -9.461 1.00 96.06 206 THR A CA 1
ATOM 1642 C C . THR A 1 206 ? -12.472 3.146 -10.109 1.00 96.06 206 THR A C 1
ATOM 1644 O O . THR A 1 206 ? -12.751 2.793 -11.254 1.00 96.06 206 THR A O 1
ATOM 1647 N N . ALA A 1 207 ? -11.502 2.566 -9.399 1.00 96.56 207 ALA A N 1
ATOM 1648 C CA . ALA A 1 207 ? -10.758 1.401 -9.869 1.00 96.56 207 ALA A CA 1
ATOM 1649 C C . ALA A 1 207 ? -11.677 0.179 -10.026 1.00 96.56 207 ALA A C 1
ATOM 1651 O O . ALA A 1 207 ? -11.607 -0.513 -11.039 1.00 96.56 207 ALA A O 1
ATOM 1652 N N . HIS A 1 208 ? -12.598 -0.044 -9.084 1.00 95.56 208 HIS A N 1
ATOM 1653 C CA . HIS A 1 208 ? -13.559 -1.145 -9.148 1.00 95.56 208 HIS A CA 1
ATOM 1654 C C . HIS A 1 208 ? -14.477 -1.061 -10.379 1.00 95.56 208 HIS A C 1
ATOM 1656 O O . HIS A 1 208 ? -14.781 -2.080 -10.994 1.00 95.56 208 HIS A O 1
ATOM 1662 N N . LYS A 1 209 ? -14.851 0.146 -10.825 1.00 96.81 209 LYS A N 1
ATOM 1663 C CA . LYS A 1 209 ? -15.632 0.339 -12.066 1.00 96.81 209 LYS A CA 1
ATOM 1664 C C . LYS A 1 209 ? -14.912 -0.139 -13.336 1.00 96.81 209 LYS A C 1
ATOM 1666 O O . LYS A 1 209 ? -15.560 -0.271 -14.368 1.00 96.81 209 LYS A O 1
ATOM 1671 N N . LEU A 1 210 ? -13.606 -0.410 -13.270 1.00 97.38 210 LEU A N 1
ATOM 1672 C CA . LEU A 1 210 ? -12.811 -0.977 -14.366 1.00 97.38 210 LEU A CA 1
ATOM 1673 C C . LEU A 1 210 ? -12.713 -2.513 -14.306 1.00 97.38 210 LEU A C 1
ATOM 1675 O O . LEU A 1 210 ? -12.002 -3.097 -15.118 1.00 97.38 210 LEU A O 1
ATOM 1679 N N . ALA A 1 211 ? -13.411 -3.187 -13.383 1.00 96.75 211 ALA A N 1
ATOM 1680 C CA . ALA A 1 211 ? -13.319 -4.640 -13.208 1.00 96.75 211 ALA A CA 1
ATOM 1681 C C . ALA A 1 211 ? -13.624 -5.429 -14.495 1.00 96.75 211 ALA A C 1
ATOM 1683 O O . ALA A 1 211 ? -12.876 -6.339 -14.842 1.00 96.75 211 ALA A O 1
ATOM 1684 N N . ALA A 1 212 ? -14.658 -5.039 -15.247 1.00 98.00 212 ALA A N 1
ATOM 1685 C CA . ALA A 1 212 ? -14.997 -5.690 -16.516 1.00 98.00 212 ALA A CA 1
ATOM 1686 C C . ALA A 1 212 ? -13.903 -5.505 -17.586 1.00 98.00 212 ALA A C 1
ATOM 1688 O O . ALA A 1 212 ? -13.630 -6.416 -18.367 1.00 98.00 212 ALA A O 1
ATOM 1689 N N . ASP A 1 213 ? -13.245 -4.341 -17.610 1.00 98.44 213 ASP A N 1
ATOM 1690 C CA . ASP A 1 213 ? -12.136 -4.075 -18.530 1.00 98.44 213 ASP A CA 1
ATOM 1691 C C . ASP A 1 213 ? -10.895 -4.906 -18.159 1.00 98.44 213 ASP A C 1
ATOM 1693 O O . ASP A 1 213 ? -10.233 -5.459 -19.038 1.00 98.44 213 ASP A O 1
ATOM 1697 N N . VAL A 1 214 ? -10.609 -5.035 -16.858 1.00 98.25 214 VAL A N 1
ATOM 1698 C CA . VAL A 1 214 ? -9.542 -5.885 -16.299 1.00 98.25 214 VAL A CA 1
ATOM 1699 C C . VAL A 1 214 ? -9.772 -7.356 -16.656 1.00 98.25 214 VAL A C 1
ATOM 1701 O O . VAL A 1 214 ? -8.860 -8.012 -17.164 1.00 98.25 214 VAL A O 1
ATOM 1704 N N . GLU A 1 215 ? -10.994 -7.856 -16.458 1.00 97.88 215 GLU A N 1
ATOM 1705 C CA . GLU A 1 215 ? -11.377 -9.230 -16.795 1.00 97.88 215 GLU A CA 1
ATOM 1706 C C . GLU A 1 215 ? -11.245 -9.489 -18.300 1.00 97.88 215 GLU A C 1
ATOM 1708 O O . GLU A 1 215 ? -10.599 -10.452 -18.716 1.00 97.88 215 GLU A O 1
ATOM 1713 N N . LYS A 1 216 ? -11.754 -8.575 -19.135 1.00 98.44 216 LYS A N 1
ATOM 1714 C CA . LYS A 1 216 ? -11.633 -8.659 -20.597 1.00 98.44 216 LYS A CA 1
ATOM 1715 C C . LYS A 1 216 ? -10.179 -8.625 -21.076 1.00 98.44 216 LYS A C 1
ATOM 1717 O O . LYS A 1 216 ? -9.850 -9.257 -22.082 1.00 98.44 216 LYS A O 1
ATOM 1722 N N . ALA A 1 217 ? -9.307 -7.885 -20.394 1.00 98.12 217 ALA A N 1
ATOM 1723 C CA . ALA A 1 217 ? -7.879 -7.848 -20.699 1.00 98.12 217 ALA A CA 1
ATOM 1724 C C . ALA A 1 217 ? -7.139 -9.130 -20.276 1.00 98.12 217 ALA A C 1
ATOM 1726 O O . ALA A 1 217 ? -6.046 -9.382 -20.789 1.00 98.12 217 ALA A O 1
ATOM 1727 N N . GLY A 1 218 ? -7.732 -9.946 -19.395 1.00 98.12 218 GLY A N 1
ATOM 1728 C CA . GLY A 1 218 ? -7.145 -11.187 -18.893 1.00 98.12 218 GLY A CA 1
ATOM 1729 C C . GLY A 1 218 ? -5.979 -10.957 -17.930 1.00 98.12 218 GLY A C 1
ATOM 1730 O O . GLY A 1 218 ? -5.032 -11.741 -17.925 1.00 98.12 218 GLY A O 1
ATOM 1731 N N . ILE A 1 219 ? -6.016 -9.868 -17.155 1.00 98.25 219 ILE A N 1
ATOM 1732 C CA . ILE A 1 219 ? -4.964 -9.506 -16.193 1.00 98.25 219 ILE A CA 1
ATOM 1733 C C . ILE A 1 219 ? -5.459 -9.604 -14.751 1.00 98.25 219 ILE A C 1
ATOM 1735 O O . ILE A 1 219 ? -6.653 -9.497 -14.479 1.00 98.25 219 ILE A O 1
ATOM 1739 N N . ALA A 1 220 ? -4.526 -9.736 -13.808 1.00 97.88 220 ALA A N 1
ATOM 1740 C CA . ALA A 1 220 ? -4.821 -9.578 -12.389 1.00 97.88 220 ALA A CA 1
ATOM 1741 C C . ALA A 1 220 ? -4.637 -8.111 -11.969 1.00 97.88 220 ALA A C 1
ATOM 1743 O O . ALA A 1 220 ? -3.617 -7.496 -12.290 1.00 97.88 220 ALA A O 1
ATOM 1744 N N . ALA A 1 221 ? -5.596 -7.569 -11.218 1.00 98.00 221 ALA A N 1
ATOM 1745 C CA . ALA A 1 221 ? -5.502 -6.249 -10.603 1.00 98.00 221 ALA A CA 1
ATOM 1746 C C . ALA A 1 221 ? -5.807 -6.345 -9.102 1.00 98.00 221 ALA A C 1
ATOM 1748 O O . ALA A 1 221 ? -6.909 -6.726 -8.713 1.00 98.00 221 ALA A O 1
ATOM 1749 N N . PHE A 1 222 ? -4.834 -5.986 -8.266 1.00 97.06 222 PHE A N 1
ATOM 1750 C CA . PHE A 1 222 ? -4.978 -5.942 -6.815 1.00 97.06 222 PHE A CA 1
ATOM 1751 C C . PHE A 1 222 ? -5.055 -4.490 -6.343 1.00 97.06 222 PHE A C 1
ATOM 1753 O O . PHE A 1 222 ? -4.096 -3.732 -6.471 1.00 97.06 222 PHE A O 1
ATOM 1760 N N . ILE A 1 223 ? -6.213 -4.109 -5.811 1.00 96.31 223 ILE A N 1
ATOM 1761 C CA . ILE A 1 223 ? -6.518 -2.737 -5.401 1.00 96.31 223 ILE A CA 1
ATOM 1762 C C . ILE A 1 223 ? -6.501 -2.657 -3.875 1.00 96.31 223 ILE A C 1
ATOM 1764 O O . ILE A 1 223 ? -7.131 -3.476 -3.206 1.00 96.31 223 ILE A O 1
ATOM 1768 N N . GLY A 1 224 ? -5.817 -1.657 -3.328 1.00 94.69 224 GLY A N 1
ATOM 1769 C CA . GLY A 1 224 ? -5.786 -1.372 -1.901 1.00 94.69 224 GLY A CA 1
ATOM 1770 C C . GLY A 1 224 ? -5.060 -2.437 -1.081 1.00 94.69 224 GLY A C 1
ATOM 1771 O O . GLY A 1 224 ? -5.573 -2.894 -0.065 1.00 94.69 224 GLY A O 1
ATOM 1772 N N . CYS A 1 225 ? -3.863 -2.854 -1.503 1.00 95.25 225 CYS A N 1
ATOM 1773 C CA . CYS A 1 225 ? -3.007 -3.784 -0.758 1.00 95.25 225 CYS A CA 1
ATOM 1774 C C . CYS A 1 225 ? -2.264 -3.086 0.393 1.00 95.25 225 CYS A C 1
ATOM 1776 O O . CYS A 1 225 ? -1.035 -3.027 0.414 1.00 95.25 225 CYS A O 1
ATOM 1778 N N . SER A 1 226 ? -3.011 -2.527 1.341 1.00 91.69 226 SER A N 1
ATOM 1779 C CA . SER A 1 226 ? -2.487 -1.792 2.492 1.00 91.69 226 SER A CA 1
ATOM 1780 C C . SER A 1 226 ? -2.934 -2.446 3.807 1.00 91.69 226 SER A C 1
ATOM 1782 O O . SER A 1 226 ? -3.385 -3.594 3.851 1.00 91.69 226 SER A O 1
ATOM 1784 N N . VAL A 1 227 ? -2.786 -1.722 4.915 1.00 92.19 227 VAL A N 1
ATOM 1785 C CA . VAL A 1 227 ? -3.418 -2.096 6.187 1.00 92.19 227 VAL A CA 1
ATOM 1786 C C . VAL A 1 227 ? -4.924 -1.834 6.112 1.00 92.19 227 VAL A C 1
ATOM 1788 O O . VAL A 1 227 ? -5.712 -2.685 6.513 1.00 92.19 227 VAL A O 1
ATOM 1791 N N . VAL A 1 228 ? -5.303 -0.667 5.580 1.00 92.12 228 VAL A N 1
ATOM 1792 C CA . VAL A 1 228 ? -6.676 -0.155 5.495 1.00 92.12 228 VAL A CA 1
ATOM 1793 C C . VAL A 1 228 ? -6.865 0.479 4.105 1.00 92.12 228 VAL A C 1
ATOM 1795 O O . VAL A 1 228 ? -6.427 1.616 3.909 1.00 92.12 228 VAL A O 1
ATOM 1798 N N . PRO A 1 229 ? -7.427 -0.223 3.107 1.00 92.94 229 PRO A N 1
ATOM 1799 C CA . PRO A 1 229 ? -7.941 -1.587 3.139 1.00 92.94 229 PRO A CA 1
ATOM 1800 C C . PRO A 1 229 ? -6.814 -2.596 2.886 1.00 92.94 229 PRO A C 1
ATOM 1802 O O . PRO A 1 229 ? -5.660 -2.213 2.705 1.00 92.94 229 PRO A O 1
ATOM 1805 N N . GLY A 1 230 ? -7.149 -3.885 2.865 1.00 94.06 230 GLY A N 1
ATOM 1806 C CA . GLY A 1 230 ? -6.217 -4.971 2.559 1.00 94.06 230 GLY A CA 1
ATOM 1807 C C . GLY A 1 230 ? -6.134 -5.939 3.726 1.00 94.06 230 GLY A C 1
ATOM 1808 O O . GLY A 1 230 ? -6.853 -6.938 3.747 1.00 94.06 230 GLY A O 1
ATOM 1809 N N . LEU A 1 231 ? -5.315 -5.620 4.728 1.00 95.25 231 LEU A N 1
ATOM 1810 C CA . LEU A 1 231 ? -5.212 -6.437 5.939 1.00 95.25 231 LEU A CA 1
ATOM 1811 C C . LEU A 1 231 ? -6.543 -6.495 6.710 1.00 95.25 231 LEU A C 1
ATOM 1813 O O . LEU A 1 231 ? -6.952 -7.571 7.145 1.00 95.25 231 LEU A O 1
ATOM 1817 N N . THR A 1 232 ? -7.267 -5.377 6.807 1.00 95.88 232 THR A N 1
ATOM 1818 C CA . THR A 1 232 ? -8.626 -5.335 7.382 1.00 95.88 232 THR A CA 1
ATOM 1819 C C . THR A 1 232 ? -9.591 -6.269 6.656 1.00 95.88 232 THR A C 1
ATOM 1821 O O . THR A 1 232 ? -10.325 -7.015 7.299 1.00 95.88 232 THR A O 1
ATOM 1824 N N . SER A 1 233 ? -9.563 -6.289 5.322 1.00 95.50 233 SER A N 1
ATOM 1825 C CA . SER A 1 233 ? -10.396 -7.180 4.506 1.00 95.50 233 SER A CA 1
ATOM 1826 C C . SER A 1 233 ? -10.053 -8.656 4.722 1.00 95.50 233 SER A C 1
ATOM 1828 O O . SER A 1 233 ? -10.954 -9.492 4.762 1.00 95.50 233 SER A O 1
ATOM 1830 N N . LEU A 1 234 ? -8.767 -8.986 4.897 1.00 96.00 234 LEU A N 1
ATOM 1831 C CA . LEU A 1 234 ? -8.334 -10.348 5.226 1.00 96.00 234 LEU A CA 1
ATOM 1832 C C . LEU A 1 234 ? -8.877 -10.792 6.590 1.00 96.00 234 LEU A C 1
ATOM 1834 O O . LEU A 1 234 ? -9.438 -11.883 6.691 1.00 96.00 234 LEU A O 1
ATOM 1838 N N . PHE A 1 235 ? -8.789 -9.940 7.618 1.00 96.69 235 PHE A N 1
ATOM 1839 C CA . PHE A 1 235 ? -9.360 -10.240 8.936 1.00 96.69 235 PHE A CA 1
ATOM 1840 C C . PHE A 1 235 ? -10.881 -10.412 8.890 1.00 96.69 235 PHE A C 1
ATOM 1842 O O . PHE A 1 235 ? -11.406 -11.358 9.487 1.00 96.69 235 PHE A O 1
ATOM 1849 N N . THR A 1 236 ? -11.592 -9.564 8.138 1.00 96.50 236 THR A N 1
ATOM 1850 C CA . THR A 1 236 ? -13.035 -9.726 7.908 1.00 96.50 236 THR A CA 1
ATOM 1851 C C . THR A 1 236 ? -13.337 -11.084 7.268 1.00 96.50 236 THR A C 1
ATOM 1853 O O . THR A 1 236 ? -14.173 -11.836 7.773 1.00 96.50 236 THR A O 1
ATOM 1856 N N . GLN A 1 237 ? -12.614 -11.449 6.204 1.00 96.12 237 GLN A N 1
ATOM 1857 C CA . GLN A 1 237 ? -12.815 -12.716 5.502 1.00 96.12 237 GLN A CA 1
ATOM 1858 C C . GLN A 1 237 ? -12.530 -13.936 6.392 1.00 96.12 237 GLN A C 1
ATOM 1860 O O . GLN A 1 237 ? -13.316 -14.885 6.388 1.00 96.12 237 GLN A O 1
ATOM 1865 N N . PHE A 1 238 ? -11.451 -13.921 7.180 1.00 95.81 238 PHE A N 1
ATOM 1866 C CA . PHE A 1 238 ? -11.124 -15.014 8.107 1.00 95.81 238 PHE A CA 1
ATOM 1867 C C . PHE A 1 238 ? -12.113 -15.141 9.267 1.00 95.81 238 PHE A C 1
ATOM 1869 O O . PHE A 1 238 ? -12.310 -16.234 9.800 1.00 95.81 238 PHE A O 1
ATOM 1876 N N . SER A 1 239 ? -12.788 -14.052 9.630 1.00 96.12 239 SER A N 1
ATOM 1877 C CA . SER A 1 239 ? -13.787 -14.065 10.701 1.00 96.12 239 SER A CA 1
ATOM 1878 C C . SER A 1 239 ? -15.144 -14.588 10.240 1.00 96.12 239 SER A C 1
ATOM 1880 O O . SER A 1 239 ? -15.940 -15.009 11.077 1.00 96.12 239 SER A O 1
ATOM 1882 N N . ARG A 1 240 ? -15.416 -14.623 8.927 1.00 94.19 240 ARG A N 1
ATOM 1883 C CA . ARG A 1 240 ? -16.737 -14.953 8.363 1.00 94.19 240 ARG A CA 1
ATOM 1884 C C . ARG A 1 240 ? -17.307 -16.280 8.870 1.00 94.19 240 ARG A C 1
ATOM 1886 O O . ARG A 1 240 ? -18.491 -16.357 9.172 1.00 94.19 240 ARG A O 1
ATOM 1893 N N . ALA A 1 241 ? -16.471 -17.309 9.002 1.00 94.25 241 ALA A N 1
ATOM 1894 C CA . ALA A 1 241 ? -16.904 -18.616 9.503 1.00 94.25 241 ALA A CA 1
ATOM 1895 C C . ALA A 1 241 ? -17.316 -18.595 10.989 1.00 94.25 241 ALA A C 1
ATOM 1897 O O . ALA A 1 241 ? -18.117 -19.421 11.406 1.00 94.25 241 ALA A O 1
ATOM 1898 N N . GLN A 1 242 ? -16.784 -17.657 11.779 1.00 95.56 242 GLN A N 1
ATOM 1899 C CA . GLN A 1 242 ? -17.039 -17.541 13.219 1.00 95.56 242 GLN A CA 1
ATOM 1900 C C . GLN A 1 242 ? -18.209 -16.601 13.537 1.00 95.56 242 GLN A C 1
ATOM 1902 O O . GLN A 1 242 ? -18.890 -16.790 14.542 1.00 95.56 242 GLN A O 1
ATOM 1907 N N . VAL A 1 243 ? -18.439 -15.584 12.698 1.00 95.81 243 VAL A N 1
ATOM 1908 C CA . VAL A 1 243 ? -19.472 -14.560 12.939 1.00 95.81 243 VAL A CA 1
ATOM 1909 C C . VAL A 1 243 ? -20.696 -14.672 12.031 1.00 95.81 243 VAL A C 1
ATOM 1911 O O . VAL A 1 243 ? -21.677 -13.978 12.270 1.00 95.81 243 VAL A O 1
ATOM 1914 N N . GLY A 1 244 ? -20.659 -15.508 10.990 1.00 94.31 244 GLY A N 1
ATOM 1915 C CA . GLY A 1 244 ? -21.752 -15.642 10.027 1.00 94.31 244 GLY A CA 1
ATOM 1916 C C . GLY A 1 244 ? -21.955 -14.378 9.188 1.00 94.31 244 GLY A C 1
ATOM 1917 O O . GLY A 1 244 ? -21.025 -13.901 8.532 1.00 94.31 244 GLY A O 1
ATOM 1918 N N . SER A 1 245 ? -23.180 -13.841 9.171 1.00 94.62 245 SER A N 1
ATOM 1919 C CA . SER A 1 245 ? -23.486 -12.607 8.437 1.00 94.62 245 SER A CA 1
ATOM 1920 C C . SER A 1 245 ? -22.870 -11.403 9.144 1.00 94.62 245 SER A C 1
ATOM 1922 O O . SER A 1 245 ? -23.217 -11.127 10.292 1.00 94.62 245 SER A O 1
ATOM 1924 N N . ILE A 1 246 ? -21.995 -10.672 8.458 1.00 96.44 246 ILE A N 1
ATOM 1925 C CA . ILE A 1 246 ? -21.243 -9.555 9.037 1.00 96.44 246 ILE A CA 1
ATOM 1926 C C . ILE A 1 246 ? -22.133 -8.311 9.090 1.00 96.44 246 ILE A C 1
ATOM 1928 O O . ILE A 1 246 ? -22.591 -7.811 8.065 1.00 96.44 246 ILE A O 1
ATOM 1932 N N . GLU A 1 247 ? -22.402 -7.806 10.293 1.00 95.69 247 GLU A N 1
ATOM 1933 C CA . GLU A 1 247 ? -23.287 -6.657 10.506 1.00 95.69 247 GLU A CA 1
ATOM 1934 C C . GLU A 1 247 ? -22.492 -5.362 10.688 1.00 95.69 247 GLU A C 1
ATOM 1936 O O . GLU A 1 247 ? -22.841 -4.339 10.087 1.00 95.69 247 GLU A O 1
ATOM 1941 N N . LYS A 1 248 ? -21.411 -5.407 11.476 1.00 96.75 248 LYS A N 1
ATOM 1942 C CA . LYS A 1 248 ? -20.596 -4.237 11.806 1.00 96.75 248 LYS A CA 1
ATOM 1943 C C . LYS A 1 248 ? -19.106 -4.559 11.782 1.00 96.75 248 LYS A C 1
ATOM 1945 O O . LYS A 1 248 ? -18.688 -5.618 12.239 1.00 96.75 248 LYS A O 1
ATOM 1950 N N . VAL A 1 249 ? -18.308 -3.618 11.286 1.00 97.19 249 VAL A N 1
ATOM 1951 C CA . VAL A 1 249 ? -16.845 -3.676 11.333 1.00 97.19 249 VAL A CA 1
ATOM 1952 C C . VAL A 1 249 ? -16.308 -2.372 11.921 1.00 97.19 249 VAL A C 1
ATOM 1954 O O . VAL A 1 249 ? -16.449 -1.307 11.319 1.00 97.19 249 VAL A O 1
ATOM 1957 N N . ASP A 1 250 ? -15.691 -2.453 13.098 1.00 95.94 250 ASP A N 1
ATOM 1958 C CA . ASP A 1 250 ? -14.979 -1.339 13.725 1.00 95.94 250 ASP A CA 1
ATOM 1959 C C . ASP A 1 250 ? -13.477 -1.510 13.480 1.00 95.94 250 ASP A C 1
ATOM 1961 O O . ASP A 1 250 ? -12.905 -2.542 13.815 1.00 95.94 250 ASP A O 1
ATOM 1965 N N . ILE A 1 251 ? -12.825 -0.490 12.933 1.00 96.50 251 ILE A N 1
ATOM 1966 C CA . ILE A 1 251 ? -11.399 -0.483 12.598 1.00 96.50 251 ILE A CA 1
ATOM 1967 C C . ILE A 1 251 ? -10.738 0.665 13.355 1.00 96.50 251 ILE A C 1
ATOM 1969 O O . ILE A 1 251 ? -11.242 1.791 13.374 1.00 96.50 251 ILE A O 1
ATOM 1973 N N . ALA A 1 252 ? -9.585 0.401 13.956 1.00 95.62 252 ALA A N 1
ATOM 1974 C CA . ALA A 1 252 ? -8.756 1.405 14.596 1.00 95.62 252 ALA A CA 1
ATOM 1975 C C . ALA A 1 252 ? -7.287 1.222 14.211 1.00 95.62 252 ALA A C 1
ATOM 1977 O O . ALA A 1 252 ? -6.766 0.113 14.260 1.00 95.62 252 ALA A O 1
ATOM 1978 N N . ILE A 1 253 ? -6.591 2.309 13.881 1.00 93.94 253 ILE A N 1
ATOM 1979 C CA . ILE A 1 253 ? -5.130 2.293 13.733 1.00 93.94 253 ILE A CA 1
ATOM 1980 C C . ILE A 1 253 ? -4.480 3.283 14.692 1.00 93.94 253 ILE A C 1
ATOM 1982 O O . ILE A 1 253 ? -4.987 4.380 14.925 1.00 93.94 253 ILE A O 1
ATOM 1986 N N . SER A 1 254 ? -3.329 2.915 15.241 1.00 92.44 254 SER A N 1
ATOM 1987 C CA . SER A 1 254 ? -2.542 3.802 16.096 1.00 92.44 254 SER A CA 1
ATOM 1988 C C . SER A 1 254 ? -1.065 3.691 15.734 1.00 92.44 254 SER A C 1
ATOM 1990 O O . SER A 1 254 ? -0.375 2.843 16.294 1.00 92.44 254 SER A O 1
ATOM 1992 N N . PRO A 1 255 ? -0.544 4.522 14.814 1.00 87.81 255 PRO A N 1
ATOM 1993 C CA . PRO A 1 255 ? 0.865 4.478 14.441 1.00 87.81 255 PRO A CA 1
ATOM 1994 C C . PRO A 1 255 ? 1.770 5.043 15.546 1.00 87.81 255 PRO A C 1
ATOM 1996 O O . PRO A 1 255 ? 1.450 6.077 16.140 1.00 87.81 255 PRO A O 1
ATOM 1999 N N . GLY A 1 256 ? 2.941 4.436 15.743 1.00 85.06 256 GLY A N 1
ATOM 2000 C CA . GLY A 1 256 ? 3.964 4.945 16.661 1.00 85.06 256 GLY A CA 1
ATOM 2001 C C . GLY A 1 256 ? 4.485 6.325 16.256 1.00 85.06 256 GLY A C 1
ATOM 2002 O O . GLY A 1 256 ? 4.594 6.644 15.068 1.00 85.06 256 GLY A O 1
ATOM 2003 N N . THR A 1 257 ? 4.818 7.166 17.234 1.00 82.38 257 THR A N 1
ATOM 2004 C CA . THR A 1 257 ? 5.242 8.557 16.984 1.00 82.38 257 THR A CA 1
ATOM 2005 C C . THR A 1 257 ? 6.602 8.628 16.294 1.00 82.38 257 THR A C 1
ATOM 2007 O O . THR A 1 257 ? 6.825 9.525 15.483 1.00 82.38 257 THR A O 1
ATOM 2010 N N . LYS A 1 258 ? 7.500 7.672 16.577 1.00 79.44 258 LYS A N 1
ATOM 2011 C CA . LYS A 1 258 ? 8.823 7.586 15.936 1.00 79.44 258 LYS A CA 1
ATOM 2012 C C . LYS A 1 258 ? 8.765 6.986 14.535 1.00 79.44 258 LYS A C 1
ATOM 2014 O O . LYS A 1 258 ? 9.766 7.046 13.825 1.00 79.44 258 LYS A O 1
ATOM 2019 N N . HIS A 1 259 ? 7.634 6.405 14.129 1.00 72.69 259 HIS A N 1
ATOM 2020 C CA . HIS A 1 259 ? 7.518 5.842 12.793 1.00 72.69 259 HIS A CA 1
ATOM 2021 C C . HIS A 1 259 ? 7.497 6.983 11.759 1.00 72.69 259 HIS A C 1
ATOM 2023 O O . HIS A 1 259 ? 6.606 7.840 11.808 1.00 72.69 259 HIS A O 1
ATOM 2029 N N . PRO A 1 260 ? 8.470 7.043 10.834 1.00 64.94 260 PRO A N 1
ATOM 2030 C CA . PRO A 1 260 ? 8.529 8.111 9.847 1.00 64.94 260 PRO A CA 1
ATOM 2031 C C . PRO A 1 260 ? 7.291 8.063 8.946 1.00 64.94 260 PRO A C 1
ATOM 2033 O O . PRO A 1 260 ? 6.916 7.018 8.425 1.00 64.94 260 PRO A O 1
ATOM 2036 N N . ARG A 1 261 ? 6.642 9.215 8.753 1.00 71.31 261 ARG A N 1
ATOM 2037 C CA . ARG A 1 261 ? 5.473 9.349 7.874 1.00 71.31 261 ARG A CA 1
ATOM 2038 C C . ARG A 1 261 ? 5.875 10.086 6.608 1.00 71.31 261 ARG A C 1
ATOM 2040 O O . ARG A 1 261 ? 6.523 11.131 6.670 1.00 71.31 261 ARG A O 1
ATOM 2047 N N . GLY A 1 262 ? 5.457 9.566 5.455 1.00 68.38 262 GLY A N 1
ATOM 2048 C CA . GLY A 1 262 ? 5.590 10.290 4.196 1.00 68.38 262 GLY A CA 1
ATOM 2049 C C . GLY A 1 262 ? 4.874 11.651 4.277 1.00 68.38 262 GLY A C 1
ATOM 2050 O O . GLY A 1 262 ? 3.776 11.714 4.839 1.00 68.38 262 GLY A O 1
ATOM 2051 N N . PRO A 1 263 ? 5.434 12.739 3.708 1.00 71.19 263 PRO A N 1
ATOM 2052 C CA . PRO A 1 263 ? 4.807 14.062 3.749 1.00 71.19 263 PRO A CA 1
ATOM 2053 C C . PRO A 1 263 ? 3.357 14.067 3.250 1.00 71.19 263 PRO A C 1
ATOM 2055 O O . PRO A 1 263 ? 2.511 14.713 3.861 1.00 71.19 263 PRO A O 1
ATOM 2058 N N . ALA A 1 264 ? 3.064 13.288 2.201 1.00 71.94 264 ALA A N 1
ATOM 2059 C CA . ALA A 1 264 ? 1.727 13.152 1.629 1.00 71.94 264 ALA A CA 1
ATOM 2060 C C . ALA A 1 264 ? 0.719 12.523 2.607 1.00 71.94 264 ALA A C 1
ATOM 2062 O O . ALA A 1 264 ? -0.380 13.046 2.763 1.00 71.94 264 ALA A O 1
ATOM 2063 N N . SER A 1 265 ? 1.095 11.445 3.305 1.00 75.31 265 SER A N 1
ATOM 2064 C CA . SER A 1 265 ? 0.223 10.777 4.284 1.00 75.31 265 SER A CA 1
ATOM 2065 C C . SER A 1 265 ? -0.085 11.689 5.473 1.00 75.31 265 SER A C 1
ATOM 2067 O O . SER A 1 265 ? -1.219 11.737 5.943 1.00 75.31 265 SER A O 1
ATOM 2069 N N . PHE A 1 266 ? 0.903 12.461 5.941 1.00 75.69 266 PHE A N 1
ATOM 2070 C CA . PHE A 1 266 ? 0.688 13.420 7.026 1.00 75.69 266 PHE A CA 1
ATOM 2071 C C . PHE A 1 266 ? -0.220 14.581 6.605 1.00 75.69 266 PHE A C 1
ATOM 2073 O O . PHE A 1 266 ? -1.117 14.969 7.348 1.00 75.69 266 PHE A O 1
ATOM 2080 N N . GLU A 1 267 ? -0.023 15.121 5.401 1.00 75.00 267 GLU A N 1
ATOM 2081 C CA . GLU A 1 267 ? -0.904 16.153 4.846 1.00 75.00 267 GLU A CA 1
ATOM 2082 C C . GLU A 1 267 ? -2.338 15.640 4.685 1.00 75.00 267 GLU A C 1
ATOM 2084 O O . GLU A 1 267 ? -3.271 16.338 5.079 1.00 75.00 267 GLU A O 1
ATOM 2089 N N . CYS A 1 268 ? -2.512 14.407 4.197 1.00 77.06 268 CYS A N 1
ATOM 2090 C CA . CYS A 1 268 ? -3.816 13.756 4.103 1.00 77.06 268 CYS A CA 1
ATOM 2091 C C . CYS A 1 268 ? -4.507 13.710 5.471 1.00 77.06 268 CYS A C 1
ATOM 2093 O O . CYS A 1 268 ? -5.623 14.207 5.606 1.00 77.06 268 CYS A O 1
ATOM 2095 N N . LEU A 1 269 ? -3.820 13.244 6.519 1.00 81.44 269 LEU A N 1
ATOM 2096 C CA . LEU A 1 269 ? -4.378 13.225 7.873 1.00 81.44 269 LEU A CA 1
ATOM 2097 C C . LEU A 1 269 ? -4.852 14.612 8.324 1.00 81.44 269 LEU A C 1
ATOM 2099 O O . LEU A 1 269 ? -5.976 14.763 8.793 1.00 81.44 269 LEU A O 1
ATOM 2103 N N . LEU A 1 270 ? -4.031 15.646 8.143 1.00 79.88 270 LEU A N 1
ATOM 2104 C CA . LEU A 1 270 ? -4.381 17.002 8.570 1.00 79.88 270 LEU A CA 1
ATOM 2105 C C . LEU A 1 270 ? -5.560 17.590 7.803 1.00 79.88 270 LEU A C 1
ATOM 2107 O O . LEU A 1 270 ? -6.331 18.357 8.381 1.00 79.88 270 LEU A O 1
ATOM 2111 N N . THR A 1 271 ? -5.730 17.236 6.524 1.00 78.19 271 THR A N 1
ATOM 2112 C CA . THR A 1 271 ? -6.905 17.692 5.773 1.00 78.19 271 THR A CA 1
ATOM 2113 C C . THR A 1 271 ? -8.197 17.238 6.425 1.00 78.19 271 THR A C 1
ATOM 2115 O O . THR A 1 271 ? -9.136 18.021 6.433 1.00 78.19 271 THR A O 1
ATOM 2118 N N . THR A 1 272 ? -8.195 16.070 7.069 1.00 80.00 272 THR A N 1
ATOM 2119 C CA . THR A 1 272 ? -9.379 15.441 7.668 1.00 80.00 272 THR A CA 1
ATOM 2120 C C . THR A 1 272 ? -9.756 16.030 9.024 1.00 80.00 272 THR A C 1
ATOM 2122 O O . THR A 1 272 ? -10.909 15.944 9.430 1.00 80.00 272 THR A O 1
ATOM 2125 N N . VAL A 1 273 ? -8.814 16.662 9.731 1.00 84.06 273 VAL A N 1
ATOM 2126 C CA . VAL A 1 273 ? -9.048 17.245 11.060 1.00 84.06 273 VAL A CA 1
ATOM 2127 C C . VAL A 1 273 ? -10.089 18.361 10.952 1.00 84.06 273 VAL A C 1
ATOM 2129 O O . VAL A 1 273 ? -9.850 19.372 10.287 1.00 84.06 273 VAL A O 1
ATOM 2132 N N . GLY A 1 274 ? -11.232 18.187 11.623 1.00 80.25 274 GLY A N 1
ATOM 2133 C CA . GLY A 1 274 ? -12.349 19.136 11.608 1.00 80.25 274 GLY A CA 1
ATOM 2134 C C . GLY A 1 274 ? -13.280 19.054 10.393 1.00 80.25 274 GLY A C 1
ATOM 2135 O O . GLY A 1 274 ? -14.322 19.703 10.420 1.00 80.25 274 GLY A O 1
ATOM 2136 N N . GLU A 1 275 ? -12.953 18.261 9.370 1.00 81.88 275 GLU A N 1
ATOM 2137 C CA . GLU A 1 275 ? -13.814 18.063 8.196 1.00 81.88 275 GLU A CA 1
ATOM 2138 C C . GLU A 1 275 ? -14.967 17.108 8.498 1.00 81.88 275 GLU A C 1
ATOM 2140 O O . GLU A 1 275 ? -14.849 16.237 9.358 1.00 81.88 275 GLU A O 1
ATOM 2145 N N . GLN A 1 276 ? -16.085 17.258 7.793 1.00 82.38 276 GLN A N 1
ATOM 2146 C CA . GLN A 1 276 ? -17.211 16.333 7.915 1.00 82.38 276 GLN A CA 1
ATOM 2147 C C . GLN A 1 276 ? -17.073 15.180 6.921 1.00 82.38 276 GLN A C 1
ATOM 2149 O O . GLN A 1 276 ? -16.718 15.395 5.765 1.00 82.38 276 GLN A O 1
ATOM 2154 N N . PHE A 1 277 ? -17.378 13.960 7.356 1.00 75.56 277 PHE A N 1
ATOM 2155 C CA . PHE A 1 277 ? -17.366 12.776 6.496 1.00 75.56 277 PHE A CA 1
ATOM 2156 C C . PHE A 1 277 ? -18.524 11.824 6.816 1.00 75.56 277 PHE A C 1
ATOM 2158 O O . PHE A 1 277 ? -19.076 11.804 7.921 1.00 75.56 277 PHE A O 1
ATOM 2165 N N . GLY A 1 278 ? -18.888 11.019 5.813 1.00 67.19 278 GLY A N 1
ATOM 2166 C CA . GLY A 1 278 ? -19.980 10.048 5.883 1.00 67.19 278 GLY A CA 1
ATOM 2167 C C . GLY A 1 2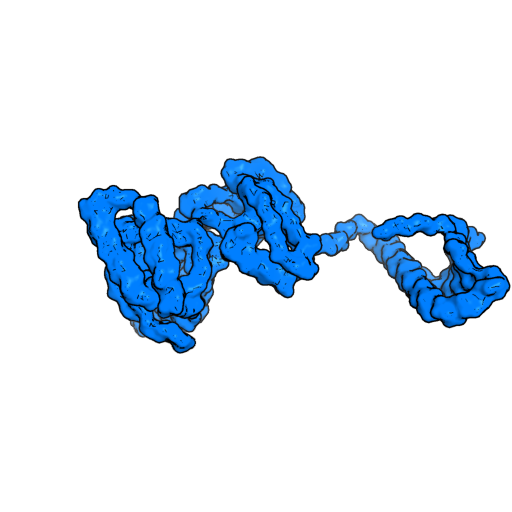78 ? -21.386 10.665 5.842 1.00 67.19 278 GLY A C 1
ATOM 2168 O O . GLY A 1 278 ? -21.570 11.877 5.896 1.00 67.19 278 GLY A O 1
ATOM 2169 N N . LYS A 1 279 ? -22.410 9.802 5.765 1.00 59.19 279 LYS A N 1
ATOM 2170 C CA . LYS A 1 279 ? -23.830 10.214 5.715 1.00 59.19 279 LYS A CA 1
ATOM 2171 C C . LYS A 1 279 ? -24.330 10.877 7.006 1.00 59.19 279 LYS A C 1
ATOM 2173 O O . LYS A 1 279 ? -25.342 11.563 6.972 1.00 59.19 279 LYS A O 1
ATOM 2178 N N . ALA A 1 280 ? -23.640 10.659 8.125 1.00 61.50 280 ALA A N 1
ATOM 2179 C CA . ALA A 1 280 ? -23.998 11.191 9.440 1.00 61.50 280 ALA A CA 1
ATOM 2180 C C . ALA A 1 280 ? -23.257 12.497 9.802 1.00 61.50 280 ALA A C 1
ATOM 2182 O O . ALA A 1 280 ? -23.344 12.934 10.946 1.00 61.50 280 ALA A O 1
ATOM 2183 N N . SER A 1 281 ? -22.516 13.110 8.863 1.00 71.62 281 SER A N 1
ATOM 2184 C CA . SER A 1 281 ? -21.749 14.353 9.079 1.00 71.62 281 SER A CA 1
ATOM 2185 C C . SER A 1 281 ? -20.851 14.321 10.325 1.00 71.62 281 SER A C 1
ATOM 2187 O O . SER A 1 281 ? -20.772 15.288 11.086 1.00 71.62 281 SER A O 1
ATOM 2189 N N . VAL A 1 282 ? -20.150 13.205 10.542 1.00 79.88 282 VAL A N 1
ATOM 2190 C CA . VAL A 1 282 ? -19.207 13.071 11.660 1.00 79.88 282 VAL A CA 1
ATOM 2191 C C . VAL A 1 282 ? -18.021 13.998 11.420 1.00 79.88 282 VAL A C 1
ATOM 2193 O O . VAL A 1 282 ? -17.468 14.037 10.323 1.00 79.88 282 VAL A O 1
ATOM 2196 N N . ARG A 1 283 ? -17.605 14.733 12.456 1.00 84.50 283 ARG A N 1
ATOM 2197 C CA . ARG A 1 283 ? -16.449 15.632 12.379 1.00 84.50 283 ARG A CA 1
ATOM 2198 C C . ARG A 1 283 ? -15.136 14.874 12.570 1.00 84.50 283 ARG A C 1
ATOM 2200 O O . ARG A 1 283 ? -15.006 14.065 13.484 1.00 84.50 283 ARG A O 1
ATOM 2207 N N . GLY A 1 284 ? -14.127 15.194 11.771 1.00 86.62 284 GLY A N 1
ATOM 2208 C CA . GLY A 1 284 ? -12.790 14.619 11.871 1.00 86.62 284 GLY A CA 1
ATOM 2209 C C . GLY A 1 284 ? -12.152 14.907 13.206 1.00 86.62 284 GLY A C 1
ATOM 2210 O O . GLY A 1 284 ? -12.205 16.036 13.695 1.00 86.62 284 GLY A O 1
ATOM 2211 N N . TRP A 1 285 ? -11.527 13.876 13.762 1.00 86.81 285 TRP A N 1
ATOM 2212 C CA . TRP A 1 285 ? -10.890 13.912 15.068 1.00 86.81 285 TRP A CA 1
ATOM 2213 C C . TRP A 1 285 ? -11.885 14.161 16.214 1.00 86.81 285 TRP A C 1
ATOM 2215 O O . TRP A 1 285 ? -11.631 14.944 17.130 1.00 86.81 285 TRP A O 1
ATOM 2225 N N . SER A 1 286 ? -13.051 13.511 16.147 1.00 86.38 286 SER A N 1
ATOM 2226 C CA . SER A 1 286 ? -14.089 13.534 17.188 1.00 86.38 286 SER A CA 1
ATOM 2227 C C . SER A 1 286 ? -14.388 12.129 17.729 1.00 86.38 286 SER A C 1
ATOM 2229 O O . SER A 1 286 ? -13.771 11.158 17.295 1.00 86.38 286 SER A O 1
ATOM 2231 N N . GLU A 1 287 ? -15.302 12.030 18.701 1.00 89.19 287 GLU A N 1
ATOM 2232 C CA . GLU A 1 287 ? -15.756 10.763 19.301 1.00 89.19 287 GLU A CA 1
ATOM 2233 C C . GLU A 1 287 ? -14.602 9.844 19.761 1.00 89.19 287 GLU A C 1
ATOM 2235 O O . GLU A 1 287 ? -14.392 8.768 19.183 1.00 89.19 287 GLU A O 1
ATOM 2240 N N . PRO A 1 288 ? -13.823 10.268 20.779 1.00 92.12 288 PRO A N 1
ATOM 2241 C CA . PRO A 1 288 ? -12.715 9.474 21.290 1.00 92.12 288 PRO A CA 1
ATOM 2242 C C . PRO A 1 288 ? -13.196 8.128 21.832 1.00 92.12 288 PRO A C 1
ATOM 2244 O O . PRO A 1 288 ? -14.205 8.044 22.532 1.00 92.12 288 PRO A O 1
ATOM 2247 N N . ARG A 1 289 ? -12.415 7.084 21.567 1.00 93.75 289 ARG A N 1
ATOM 2248 C CA . ARG A 1 289 ? -12.605 5.735 22.099 1.00 93.75 289 ARG A CA 1
ATOM 2249 C C . ARG A 1 289 ? -11.264 5.179 22.559 1.00 93.75 289 ARG A C 1
ATOM 2251 O O . ARG A 1 289 ? -10.259 5.376 21.884 1.00 93.75 289 ARG A O 1
ATOM 2258 N N . SER A 1 290 ? -11.253 4.485 23.692 1.00 94.19 290 SER A N 1
ATOM 2259 C CA . SER A 1 290 ? -10.081 3.727 24.135 1.00 94.19 290 SER A CA 1
ATOM 2260 C C . SER A 1 290 ? -10.108 2.334 23.510 1.00 94.19 290 SER A C 1
ATOM 2262 O O . SER A 1 290 ? -11.147 1.672 23.540 1.00 94.19 290 SER A O 1
ATOM 2264 N N . VAL A 1 291 ? -8.989 1.912 22.930 1.00 94.94 291 VAL A N 1
ATOM 2265 C CA . VAL A 1 291 ? -8.789 0.579 22.348 1.00 94.94 291 VAL A CA 1
ATOM 2266 C C . VAL A 1 291 ? -7.539 -0.026 22.972 1.00 94.94 291 VAL A C 1
ATOM 2268 O O . VAL A 1 291 ? -6.522 0.661 23.082 1.00 94.94 291 VAL A O 1
ATOM 2271 N N . ASP A 1 292 ? -7.627 -1.283 23.400 1.00 94.12 292 ASP A N 1
ATOM 2272 C CA . ASP A 1 292 ? -6.495 -2.018 23.958 1.00 94.12 292 ASP A CA 1
ATOM 2273 C C . ASP A 1 292 ? -5.744 -2.730 22.833 1.00 94.12 292 ASP A C 1
ATOM 2275 O O . ASP A 1 292 ? -6.300 -3.594 22.154 1.00 94.12 292 ASP A O 1
ATOM 2279 N N . PHE A 1 293 ? -4.497 -2.327 22.603 1.00 94.19 293 PHE A N 1
ATOM 2280 C CA . PHE A 1 293 ? -3.605 -3.013 21.678 1.00 94.19 293 PHE A CA 1
ATOM 2281 C C . PHE A 1 293 ? -2.710 -3.978 22.464 1.00 94.19 293 PHE A C 1
ATOM 2283 O O . PHE A 1 293 ? -2.289 -3.645 23.575 1.00 94.19 293 PHE A O 1
ATOM 2290 N N . PRO A 1 294 ? -2.339 -5.134 21.888 1.00 92.25 294 PRO A N 1
ATOM 2291 C CA . PRO A 1 294 ? -1.401 -6.057 22.508 1.00 92.25 294 PRO A CA 1
ATOM 2292 C C . PRO A 1 294 ? -0.099 -5.377 22.950 1.00 92.25 294 PRO A C 1
ATOM 2294 O O . PRO A 1 294 ? 0.315 -4.333 22.431 1.00 92.25 294 PRO A O 1
ATOM 2297 N N . SER A 1 295 ? 0.575 -5.994 23.921 1.00 89.25 295 SER A N 1
ATOM 2298 C CA . SER A 1 295 ? 1.920 -5.575 24.324 1.00 89.25 295 SER A CA 1
ATOM 2299 C C . SER A 1 295 ? 2.838 -5.498 23.093 1.00 89.25 295 SER A C 1
ATOM 2301 O O . SER A 1 295 ? 2.812 -6.420 22.276 1.00 89.25 295 SER A O 1
ATOM 2303 N N . PRO A 1 296 ? 3.648 -4.434 22.933 1.00 89.94 296 PRO A N 1
ATOM 2304 C CA . PRO A 1 296 ? 3.994 -3.407 23.927 1.00 89.94 296 PRO A CA 1
ATOM 2305 C C . PRO A 1 296 ? 3.150 -2.119 23.875 1.00 89.94 296 PRO A C 1
ATOM 2307 O O . PRO A 1 296 ? 3.501 -1.141 24.533 1.00 89.94 296 PRO A O 1
ATOM 2310 N N . MET A 1 297 ? 2.084 -2.055 23.072 1.00 91.81 297 MET A N 1
ATOM 2311 C CA . MET A 1 297 ? 1.338 -0.808 22.872 1.00 91.81 297 MET A CA 1
ATOM 2312 C C . MET A 1 297 ? 0.416 -0.475 24.050 1.00 91.81 297 MET A C 1
ATOM 2314 O O . MET A 1 297 ? 0.471 0.648 24.564 1.00 91.81 297 MET A O 1
ATOM 2318 N N . GLY A 1 298 ? -0.409 -1.435 24.477 1.00 92.06 298 GLY A N 1
ATOM 2319 C CA . GLY A 1 298 ? -1.459 -1.224 25.474 1.00 92.06 298 GLY A CA 1
ATOM 2320 C C . GLY A 1 298 ? -2.542 -0.253 24.994 1.00 92.06 298 GLY A C 1
ATOM 2321 O O . GLY A 1 298 ? -2.732 -0.029 23.796 1.00 92.06 298 GLY A O 1
ATOM 2322 N N . TRP A 1 299 ? -3.233 0.378 25.942 1.00 93.25 299 TRP A N 1
ATOM 2323 C CA . TRP A 1 299 ? -4.340 1.290 25.659 1.00 93.25 299 TRP A CA 1
ATOM 2324 C C . TRP A 1 299 ? -3.944 2.503 24.803 1.00 93.25 299 TRP A C 1
ATOM 2326 O O . TRP A 1 299 ? -2.952 3.202 25.057 1.00 93.25 299 TRP A O 1
ATOM 2336 N N . ARG A 1 300 ? -4.766 2.787 23.788 1.00 93.44 300 ARG A N 1
ATOM 2337 C CA . ARG A 1 300 ? -4.644 3.943 22.892 1.00 93.44 300 ARG A CA 1
ATOM 2338 C C . ARG A 1 300 ? -5.994 4.622 22.694 1.00 93.44 300 ARG A C 1
ATOM 2340 O O . ARG A 1 300 ? -7.004 3.970 22.440 1.00 93.44 300 ARG A O 1
ATOM 2347 N N . THR A 1 301 ? -5.995 5.953 22.755 1.00 94.06 301 THR A N 1
ATOM 2348 C CA . THR A 1 301 ? -7.173 6.761 22.422 1.00 94.06 301 THR A CA 1
ATOM 2349 C C . THR A 1 301 ? -7.210 7.020 20.922 1.00 94.06 301 THR A C 1
ATOM 2351 O O . THR A 1 301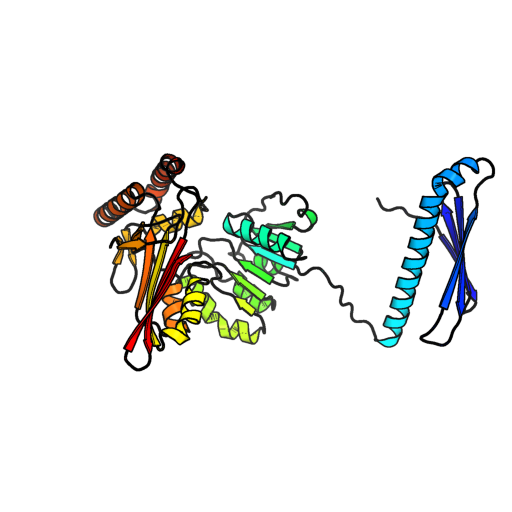 ? -6.302 7.641 20.369 1.00 94.06 301 THR A O 1
ATOM 2354 N N . VAL A 1 302 ? -8.279 6.576 20.272 1.00 94.00 302 VAL A N 1
ATOM 2355 C CA . VAL A 1 302 ? -8.509 6.712 18.832 1.00 94.00 302 VAL A CA 1
ATOM 2356 C C . VAL A 1 302 ? -9.766 7.541 18.572 1.00 94.00 302 VAL A C 1
ATOM 2358 O O . VAL A 1 302 ? -10.700 7.538 19.371 1.00 94.00 302 VAL A O 1
ATOM 2361 N N . TYR A 1 303 ? -9.798 8.261 17.457 1.00 92.50 303 TYR A N 1
ATOM 2362 C CA . TYR A 1 303 ? -10.848 9.221 17.109 1.00 92.50 303 TYR A CA 1
ATOM 2363 C C . TYR A 1 303 ? -11.434 8.871 15.755 1.00 92.50 303 TYR A C 1
ATOM 2365 O O . TYR A 1 303 ? -10.722 8.342 14.905 1.00 92.50 303 TYR A O 1
ATOM 2373 N N . ARG A 1 304 ? -12.704 9.202 15.516 1.00 89.44 304 ARG A N 1
ATOM 2374 C CA . ARG A 1 304 ? -13.292 9.072 14.181 1.00 89.44 304 ARG A CA 1
ATOM 2375 C C . ARG A 1 304 ? -12.636 10.046 13.220 1.00 89.44 304 ARG A C 1
ATOM 2377 O O . ARG A 1 304 ? -12.586 11.253 13.476 1.00 89.44 304 ARG A O 1
ATOM 2384 N N . VAL A 1 305 ? -12.140 9.521 12.109 1.00 75.75 305 VAL A N 1
ATOM 2385 C CA . VAL A 1 305 ? -11.361 10.287 11.136 1.00 75.75 305 VAL A CA 1
ATOM 2386 C C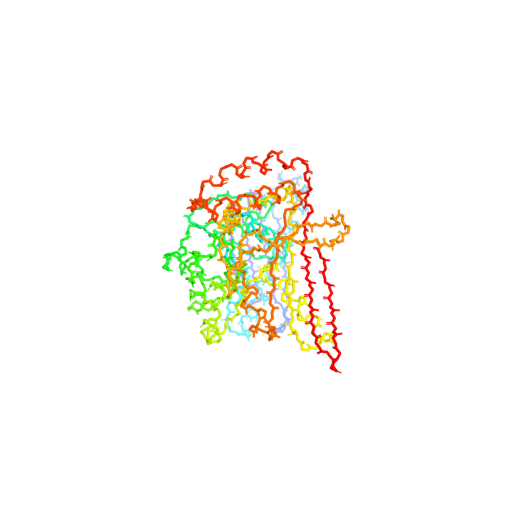 . VAL A 1 305 ? -11.618 9.741 9.740 1.00 75.75 305 VAL A C 1
ATOM 2388 O O . VAL A 1 305 ? -11.756 8.535 9.611 1.00 75.75 305 VAL A O 1
ATOM 2391 N N . VAL A 1 306 ? -11.620 10.639 8.747 1.00 74.19 306 VAL A N 1
ATOM 2392 C CA . VAL A 1 306 ? -11.519 10.421 7.287 1.00 74.19 306 VAL A CA 1
ATOM 2393 C C . VAL A 1 306 ? -12.508 9.444 6.639 1.00 74.19 306 VAL A C 1
ATOM 2395 O O . VAL A 1 306 ? -13.080 8.565 7.267 1.00 74.19 306 VAL A O 1
ATOM 2398 N N . ASP A 1 307 ? -12.708 9.609 5.335 1.00 81.81 307 ASP A N 1
ATOM 2399 C CA . ASP A 1 307 ? -13.344 8.624 4.461 1.00 81.81 307 ASP A CA 1
ATOM 2400 C C . ASP A 1 307 ? -12.259 7.686 3.892 1.00 81.81 307 ASP A C 1
ATOM 2402 O O . ASP A 1 307 ? -11.461 8.096 3.051 1.00 81.81 307 ASP A O 1
ATOM 2406 N N . ILE A 1 308 ? -12.181 6.454 4.402 1.00 89.94 308 ILE A N 1
ATOM 2407 C CA . ILE A 1 308 ? -11.252 5.405 3.944 1.00 89.94 308 ILE A CA 1
ATOM 2408 C C . ILE A 1 308 ? -11.900 4.455 2.935 1.00 89.94 308 ILE A C 1
ATOM 2410 O O . ILE A 1 308 ? -13.124 4.307 2.890 1.00 89.94 308 ILE A O 1
ATOM 2414 N N . ALA A 1 309 ? -11.083 3.719 2.187 1.00 93.69 309 ALA A N 1
ATOM 2415 C CA . ALA A 1 309 ? -11.582 2.736 1.237 1.00 93.69 309 ALA A CA 1
ATOM 2416 C C . ALA A 1 309 ? -12.387 1.581 1.858 1.00 93.69 309 ALA A C 1
ATOM 2418 O O . ALA A 1 309 ? -13.281 1.078 1.179 1.00 93.69 309 ALA A O 1
ATOM 2419 N N . ASP A 1 310 ? -12.193 1.197 3.129 1.00 94.62 310 ASP A N 1
ATOM 2420 C CA . ASP A 1 310 ? -13.055 0.184 3.769 1.00 94.62 310 ASP A CA 1
ATOM 2421 C C . ASP A 1 310 ? -14.532 0.596 3.839 1.00 94.62 310 ASP A C 1
ATOM 2423 O O . ASP A 1 310 ? -15.392 -0.281 3.848 1.00 94.62 310 ASP A O 1
ATOM 2427 N N . TYR A 1 311 ? -14.869 1.892 3.796 1.00 93.38 311 TYR A N 1
ATOM 2428 C CA . TYR A 1 311 ? -16.273 2.314 3.673 1.00 93.38 311 TYR A CA 1
ATOM 2429 C C . TYR A 1 311 ? -16.911 1.908 2.338 1.00 93.38 311 TYR A C 1
ATOM 2431 O O . TYR A 1 311 ? -18.136 1.905 2.222 1.00 93.38 311 TYR A O 1
ATOM 2439 N N . PHE A 1 312 ? -16.100 1.582 1.331 1.00 94.12 312 PHE A N 1
ATOM 2440 C CA . PHE A 1 312 ? -16.538 0.946 0.094 1.00 94.12 312 PHE A CA 1
ATOM 2441 C C . PHE A 1 312 ? -16.318 -0.571 0.141 1.00 94.12 312 PHE A C 1
ATOM 2443 O O . PHE A 1 312 ? -17.257 -1.327 -0.091 1.00 94.12 312 PHE A O 1
ATOM 2450 N N . VAL A 1 313 ? -15.103 -1.018 0.476 1.00 95.50 313 VAL A N 1
ATOM 2451 C CA . VAL A 1 313 ? -14.707 -2.433 0.395 1.00 95.50 313 VAL A CA 1
ATOM 2452 C C . VAL A 1 313 ? -15.542 -3.304 1.333 1.00 95.50 313 VAL A C 1
ATOM 2454 O O . VAL A 1 313 ? -16.027 -4.352 0.911 1.00 95.50 313 VAL A O 1
ATOM 2457 N N . GLN A 1 314 ? -15.764 -2.875 2.579 1.00 96.12 314 GLN A N 1
ATOM 2458 C CA . GLN A 1 314 ? -16.445 -3.718 3.560 1.00 96.12 314 GLN A CA 1
ATOM 2459 C C . GLN A 1 314 ? -17.921 -3.964 3.200 1.00 96.12 314 GLN A C 1
ATOM 2461 O O . GLN A 1 314 ? -18.319 -5.127 3.113 1.00 96.12 314 GLN A O 1
ATOM 2466 N N . PRO A 1 315 ? -18.742 -2.932 2.905 1.00 95.19 315 PRO A N 1
ATOM 2467 C CA . PRO A 1 315 ? -20.124 -3.160 2.495 1.00 95.19 315 PRO A CA 1
ATOM 2468 C C . PRO A 1 315 ? -20.231 -3.887 1.154 1.00 95.19 315 PRO A C 1
ATOM 2470 O O . PRO A 1 315 ? -21.100 -4.737 0.995 1.00 95.19 315 PRO A O 1
ATOM 2473 N N . HIS A 1 316 ? -19.350 -3.570 0.199 1.00 95.12 316 HIS A N 1
ATOM 2474 C CA . HIS A 1 316 ? -19.433 -4.119 -1.151 1.00 95.12 316 HIS A CA 1
ATOM 2475 C C . HIS A 1 316 ? -19.099 -5.616 -1.201 1.00 95.12 316 HIS A C 1
ATOM 2477 O O . HIS A 1 316 ? -19.847 -6.382 -1.801 1.00 95.12 316 HIS A O 1
ATOM 2483 N N . TYR A 1 317 ? -18.004 -6.047 -0.565 1.00 94.19 317 TYR A N 1
ATOM 2484 C CA . TYR A 1 317 ? -17.539 -7.438 -0.660 1.00 94.19 317 TYR A CA 1
ATOM 2485 C C . TYR A 1 317 ? -18.025 -8.339 0.479 1.00 94.19 317 TYR A C 1
ATOM 2487 O O . TYR A 1 317 ? -18.101 -9.553 0.294 1.00 94.19 317 TYR A O 1
ATOM 2495 N N . PHE A 1 318 ? -18.361 -7.777 1.644 1.00 95.69 318 PHE A N 1
ATOM 2496 C CA . PHE A 1 318 ? -18.767 -8.560 2.818 1.00 95.69 318 PHE A CA 1
ATOM 2497 C C . PHE A 1 318 ? -20.215 -8.317 3.256 1.00 95.69 318 PHE A C 1
ATOM 2499 O O . PHE A 1 318 ? -20.678 -8.958 4.197 1.00 95.69 318 PHE A O 1
ATOM 2506 N N . GLY A 1 319 ? -20.950 -7.420 2.587 1.00 94.81 319 GLY A N 1
ATOM 2507 C CA . GLY A 1 319 ? -22.343 -7.112 2.929 1.00 94.81 319 GLY A CA 1
ATOM 2508 C C . GLY A 1 319 ? -22.508 -6.373 4.261 1.00 94.81 319 GLY A C 1
ATOM 2509 O O . GLY A 1 319 ? -23.614 -6.319 4.800 1.00 94.81 319 GLY A O 1
ATOM 2510 N N . THR A 1 320 ? -21.424 -5.808 4.798 1.00 94.50 320 THR A N 1
ATOM 2511 C CA . THR A 1 320 ? -21.410 -5.112 6.087 1.00 94.50 320 THR A CA 1
ATOM 2512 C C . THR A 1 320 ? -22.365 -3.916 6.087 1.00 94.50 320 THR A C 1
ATOM 2514 O O . THR A 1 320 ? -22.318 -3.070 5.193 1.00 94.50 320 THR A O 1
ATOM 2517 N N . LYS A 1 321 ? -23.203 -3.795 7.124 1.00 90.00 321 LYS A N 1
ATOM 2518 C CA . LYS A 1 321 ? -24.195 -2.709 7.249 1.00 90.00 321 LYS A CA 1
ATOM 2519 C C . LYS A 1 321 ? -23.593 -1.428 7.823 1.00 90.00 321 LYS A C 1
ATOM 2521 O O . LYS A 1 321 ? -24.005 -0.331 7.449 1.00 90.00 321 LYS A O 1
ATOM 2526 N N . ALA A 1 322 ? -22.637 -1.564 8.739 1.00 92.56 322 ALA A N 1
ATOM 2527 C CA . ALA A 1 322 ? -21.991 -0.446 9.410 1.00 92.56 322 ALA A CA 1
ATOM 2528 C C . ALA A 1 322 ? -20.475 -0.640 9.471 1.00 92.56 322 ALA A C 1
ATOM 2530 O O . ALA A 1 322 ? -19.978 -1.666 9.925 1.00 92.56 322 ALA A O 1
ATOM 2531 N N . VAL A 1 323 ? -19.735 0.374 9.042 1.00 94.00 323 VAL A N 1
ATOM 2532 C CA . VAL A 1 323 ? -18.277 0.411 9.148 1.00 94.00 323 VAL A CA 1
ATOM 2533 C C . VAL A 1 323 ? -17.921 1.640 9.956 1.00 94.00 323 VAL A C 1
ATOM 2535 O O . VAL A 1 323 ? -18.518 2.702 9.762 1.00 94.00 323 VAL A O 1
ATOM 2538 N N . GLU A 1 324 ? -16.964 1.516 10.862 1.00 92.88 324 GLU A N 1
ATOM 2539 C CA . GLU A 1 324 ? -16.415 2.653 11.583 1.00 92.88 324 GLU A CA 1
ATOM 2540 C C . GLU A 1 324 ? -14.903 2.612 11.531 1.00 92.88 324 GLU A C 1
ATOM 2542 O O . GLU A 1 324 ? -14.298 1.604 11.873 1.00 92.88 324 GLU A O 1
ATOM 2547 N N . PHE A 1 325 ? -14.289 3.734 11.175 1.00 93.50 325 PHE A N 1
ATOM 2548 C CA . PHE A 1 325 ? -12.845 3.870 11.221 1.00 93.50 325 PHE A CA 1
ATOM 2549 C C . PHE A 1 325 ? -12.414 4.917 12.236 1.00 93.50 325 PHE A C 1
ATOM 2551 O O . PHE A 1 325 ? -13.004 6.001 12.340 1.00 93.50 325 PHE A O 1
ATOM 2558 N N . ARG A 1 326 ? -11.362 4.583 12.985 1.00 93.81 326 ARG A N 1
ATOM 2559 C CA . ARG A 1 326 ? -10.709 5.482 13.924 1.00 93.81 326 ARG A CA 1
ATOM 2560 C C . ARG A 1 326 ? -9.193 5.467 13.766 1.00 93.81 326 ARG A C 1
ATOM 2562 O O . ARG A 1 326 ? -8.587 4.446 13.463 1.00 93.81 326 ARG A O 1
ATOM 2569 N N . ILE A 1 327 ? -8.569 6.602 14.045 1.00 91.62 327 ILE A N 1
ATOM 2570 C CA . ILE A 1 327 ? -7.112 6.726 14.148 1.00 91.62 327 ILE A CA 1
ATOM 2571 C C . ILE A 1 327 ? -6.741 7.425 15.447 1.00 91.62 327 ILE A C 1
ATOM 2573 O O . ILE A 1 327 ? -7.421 8.352 15.891 1.00 91.62 327 ILE A O 1
ATOM 2577 N N . GLY A 1 328 ? -5.664 6.965 16.067 1.00 89.88 328 GLY A N 1
ATOM 2578 C CA . GLY A 1 328 ? -5.049 7.601 17.220 1.00 89.88 328 GLY A CA 1
ATOM 2579 C C . GLY A 1 328 ? -3.582 7.898 16.964 1.00 89.88 328 GLY A C 1
ATOM 2580 O O . GLY A 1 328 ? -2.901 7.215 16.202 1.00 89.88 328 GLY A O 1
ATOM 2581 N N . SER A 1 329 ? -3.086 8.935 17.621 1.00 86.31 329 SER A N 1
ATOM 2582 C CA . SER A 1 329 ? -1.669 9.070 17.921 1.00 86.31 329 SER A CA 1
ATOM 2583 C C . SER A 1 329 ? -1.350 8.278 19.187 1.00 86.31 329 SER A C 1
ATOM 2585 O O . SER A 1 329 ? -2.172 8.184 20.099 1.00 86.31 329 SER A O 1
ATOM 2587 N N . GLU A 1 330 ? -0.124 7.770 19.270 1.00 86.38 330 GLU A N 1
ATOM 2588 C CA . GLU A 1 330 ? 0.418 7.158 20.482 1.00 86.38 330 GLU A CA 1
ATOM 2589 C C . GLU A 1 330 ? 0.355 8.108 21.689 1.00 86.38 330 GLU A C 1
ATOM 2591 O O . GLU A 1 330 ? -0.042 7.707 22.780 1.00 86.38 330 GLU A O 1
ATOM 2596 N N . LEU A 1 331 ? 0.724 9.376 21.494 1.00 83.75 331 LEU A N 1
ATOM 2597 C CA . LEU A 1 331 ? 0.743 10.366 22.568 1.00 83.75 331 LEU A CA 1
ATOM 2598 C C . LEU A 1 331 ? -0.619 11.046 22.730 1.00 83.75 331 LEU A C 1
ATOM 2600 O O . LEU A 1 331 ? -1.098 11.723 21.814 1.00 83.75 331 LEU A O 1
ATOM 2604 N N . LEU A 1 332 ? -1.193 10.952 23.933 1.00 84.12 332 LEU A N 1
ATOM 2605 C CA . LEU A 1 332 ? -2.481 11.567 24.268 1.00 84.12 332 LEU A CA 1
ATOM 2606 C C . LEU A 1 332 ? -2.478 13.090 24.066 1.00 84.12 332 LEU A C 1
ATOM 2608 O O . LEU A 1 332 ? -3.463 13.644 23.588 1.00 84.12 332 LEU A O 1
ATOM 2612 N N . ILE A 1 333 ? -1.365 13.772 24.353 1.00 84.81 333 ILE A N 1
ATOM 2613 C CA . ILE A 1 333 ? -1.247 15.222 24.134 1.00 84.81 333 ILE A CA 1
ATOM 2614 C C . ILE A 1 333 ? -1.464 15.592 22.658 1.00 84.81 333 ILE A C 1
ATOM 2616 O O . ILE A 1 333 ? -2.180 16.544 22.364 1.00 84.81 333 ILE A O 1
ATOM 2620 N N . LEU A 1 334 ? -0.930 14.798 21.720 1.00 84.06 334 LEU A N 1
ATOM 2621 C CA . LEU A 1 334 ? -1.119 15.021 20.284 1.00 84.06 334 LEU A CA 1
ATOM 2622 C C . LEU A 1 334 ? -2.582 14.803 19.888 1.00 84.06 334 LEU A C 1
ATOM 2624 O O . LEU A 1 334 ? -3.144 15.602 19.143 1.00 84.06 334 LEU A O 1
ATOM 2628 N N . ASN A 1 335 ? -3.219 13.769 20.441 1.00 85.06 335 ASN A N 1
ATOM 2629 C CA . ASN A 1 335 ? -4.642 13.511 20.238 1.00 85.06 335 ASN A CA 1
ATOM 2630 C C . ASN A 1 335 ? -5.520 14.680 20.705 1.00 85.06 335 ASN A C 1
ATOM 2632 O O . ASN A 1 335 ? -6.424 15.100 19.982 1.00 85.06 335 ASN A O 1
ATOM 2636 N N . LEU A 1 336 ? -5.237 15.228 21.889 1.00 85.44 336 LEU A N 1
ATOM 2637 C CA . LEU A 1 336 ? -5.966 16.367 22.446 1.00 85.44 336 LEU A CA 1
ATOM 2638 C C . LEU A 1 336 ? -5.748 17.638 21.617 1.00 85.44 336 LEU A C 1
ATOM 2640 O O . LEU A 1 336 ? -6.714 18.345 21.331 1.00 85.44 336 LEU A O 1
ATOM 2644 N N . LEU A 1 337 ? -4.514 17.895 21.168 1.00 84.44 337 LEU A N 1
ATOM 2645 C CA . LEU A 1 337 ? -4.198 19.024 20.289 1.00 84.44 337 LEU A CA 1
ATOM 2646 C C . LEU A 1 337 ? -4.975 18.943 18.971 1.00 84.44 337 LEU A C 1
ATOM 2648 O O . LEU A 1 337 ? -5.616 19.918 18.582 1.00 84.44 337 LEU A O 1
ATOM 2652 N N . PHE A 1 338 ? -4.988 17.785 18.307 1.00 84.31 338 PHE A N 1
ATOM 2653 C CA . PHE A 1 338 ? -5.766 17.599 17.080 1.00 84.31 338 PHE A CA 1
ATOM 2654 C C . PHE A 1 338 ? -7.277 17.730 17.315 1.00 84.31 338 PHE A C 1
ATOM 2656 O O . PHE A 1 338 ? -7.962 18.350 16.504 1.00 84.31 338 PHE A O 1
ATOM 2663 N N . SER A 1 339 ? -7.798 17.237 18.444 1.00 83.75 339 SER A N 1
ATOM 2664 C CA . SER A 1 339 ? -9.217 17.389 18.798 1.00 83.75 339 SER A CA 1
ATOM 2665 C C . SER A 1 339 ? -9.596 18.852 19.036 1.00 83.75 339 SER A C 1
ATOM 2667 O O . SER A 1 339 ? -10.675 19.291 18.628 1.00 83.75 339 SER A O 1
ATOM 2669 N N . TRP A 1 340 ? -8.721 19.620 19.689 1.00 84.69 340 TRP A N 1
ATOM 2670 C CA . TRP A 1 340 ? -8.916 21.051 19.905 1.00 84.69 340 TRP A CA 1
ATOM 2671 C C . TRP A 1 340 ? -8.854 21.826 18.584 1.00 84.69 340 TRP A C 1
ATOM 2673 O O . TRP A 1 340 ? -9.743 22.629 18.296 1.00 84.69 340 TRP A O 1
ATOM 2683 N N . LEU A 1 341 ? -7.875 21.515 17.727 1.00 83.12 341 LEU A N 1
ATOM 2684 C CA . LEU A 1 341 ? -7.755 22.090 16.385 1.00 83.12 341 LEU A CA 1
ATOM 2685 C C . LEU A 1 341 ? -8.972 21.772 15.507 1.00 83.12 341 LEU A C 1
ATOM 2687 O O . LEU A 1 341 ? -9.455 22.659 14.807 1.00 83.12 341 LEU A O 1
ATOM 2691 N N . ALA A 1 342 ? -9.514 20.553 15.570 1.00 83.19 342 ALA A N 1
ATOM 2692 C CA . ALA A 1 342 ? -10.739 20.182 14.863 1.00 83.19 342 ALA A CA 1
ATOM 2693 C C . ALA A 1 342 ? -11.938 21.037 15.297 1.00 83.19 342 ALA A C 1
ATOM 2695 O O . ALA A 1 342 ? -12.719 21.495 14.459 1.00 83.19 342 ALA A O 1
ATOM 2696 N N . ALA A 1 343 ? -12.080 21.281 16.603 1.00 82.06 343 ALA A N 1
ATOM 2697 C CA . ALA A 1 343 ? -13.143 22.123 17.141 1.00 82.06 343 ALA A CA 1
ATOM 2698 C C . ALA A 1 343 ? -12.982 23.596 16.741 1.00 82.06 343 ALA A C 1
ATOM 2700 O O . ALA A 1 343 ? -13.966 24.243 16.382 1.00 82.06 343 ALA A O 1
ATOM 2701 N N . LEU A 1 344 ? -11.750 24.111 16.770 1.00 81.69 344 LEU A N 1
ATOM 2702 C CA . LEU A 1 344 ? -11.432 25.482 16.378 1.00 81.69 344 LEU A CA 1
ATOM 2703 C C . LEU A 1 344 ? -11.659 25.705 14.877 1.00 81.69 344 LEU A C 1
ATOM 2705 O O . LEU A 1 344 ? -12.298 26.680 14.484 1.00 81.69 344 LEU A O 1
ATOM 2709 N N . ARG A 1 345 ? -11.200 24.771 14.038 1.00 81.56 345 ARG A N 1
ATOM 2710 C CA . ARG A 1 345 ? -11.373 24.825 12.583 1.00 81.56 345 ARG A CA 1
ATOM 2711 C C . ARG A 1 345 ? -12.843 24.827 12.186 1.00 81.56 345 ARG A C 1
ATOM 2713 O O . ARG A 1 345 ? -13.233 25.652 11.367 1.00 81.56 345 ARG A O 1
ATOM 2720 N N . GLY A 1 346 ? -13.653 23.965 12.802 1.00 72.00 346 GLY A N 1
ATOM 2721 C CA . GLY A 1 346 ? -15.095 23.926 12.551 1.00 72.00 346 GLY A CA 1
ATOM 2722 C C . GLY A 1 346 ? -15.811 25.239 12.896 1.00 72.00 346 GLY A C 1
ATOM 2723 O O . GLY A 1 346 ? -16.838 25.536 12.299 1.00 72.00 346 GLY A O 1
ATOM 2724 N N . LYS A 1 347 ? -15.266 26.042 13.822 1.00 75.00 347 LYS A N 1
ATOM 2725 C CA . LYS A 1 347 ? -15.813 27.361 14.184 1.00 75.00 347 LYS A CA 1
ATOM 2726 C C . LYS A 1 347 ? -15.284 28.505 13.316 1.00 75.00 347 LYS A C 1
ATOM 2728 O O . LYS A 1 347 ? -16.023 29.446 13.061 1.00 75.00 347 LYS A O 1
ATOM 2733 N N . LEU A 1 348 ? -14.017 28.449 12.901 1.00 75.62 348 LEU A N 1
ATOM 2734 C CA . LEU A 1 348 ? -13.327 29.553 12.216 1.00 75.62 348 LEU A CA 1
ATOM 2735 C C . LEU A 1 348 ? -13.189 29.375 10.694 1.00 75.62 348 LEU A C 1
ATOM 2737 O O . LEU A 1 348 ? -12.698 30.281 10.028 1.00 75.62 348 LEU A O 1
ATOM 2741 N N . GLY A 1 349 ? -13.550 28.217 10.131 1.00 71.88 349 GLY A N 1
ATOM 2742 C CA . GLY A 1 349 ? -13.449 27.958 8.687 1.00 71.88 349 GLY A CA 1
ATOM 2743 C C . GLY A 1 349 ? -12.013 27.959 8.141 1.00 71.88 349 GLY A C 1
ATOM 2744 O O . GLY A 1 349 ? -11.794 28.189 6.953 1.00 71.88 349 GLY A O 1
ATOM 2745 N N . MET A 1 350 ? -11.008 27.737 8.994 1.00 73.44 350 MET A N 1
ATOM 2746 C CA . MET A 1 350 ? -9.599 27.798 8.590 1.00 73.44 350 MET A CA 1
ATOM 2747 C C . MET A 1 350 ? -9.227 26.642 7.641 1.00 73.44 350 MET A C 1
ATOM 2749 O O . MET A 1 350 ? -9.551 25.488 7.925 1.00 73.44 350 MET A O 1
ATOM 2753 N N . PRO A 1 351 ? -8.484 26.882 6.545 1.00 72.62 351 PRO A N 1
ATOM 2754 C CA . PRO A 1 351 ? -8.062 25.801 5.660 1.00 72.62 351 PRO A CA 1
ATOM 2755 C C . PRO A 1 351 ? -6.910 24.980 6.266 1.00 72.62 351 PRO A C 1
ATOM 2757 O O . PRO A 1 351 ? -5.970 25.533 6.843 1.00 72.62 351 PRO A O 1
ATOM 2760 N N . ALA A 1 352 ? -6.939 23.657 6.050 1.00 70.81 352 ALA A N 1
ATOM 2761 C CA . ALA A 1 352 ? -5.986 22.675 6.598 1.00 70.81 352 ALA A CA 1
ATOM 2762 C C . ALA A 1 352 ? -4.503 23.036 6.414 1.00 70.81 352 ALA A C 1
ATOM 2764 O O . ALA A 1 352 ? -3.662 22.689 7.241 1.00 70.81 352 ALA A O 1
ATOM 2765 N N . LYS A 1 353 ? -4.172 23.740 5.324 1.00 73.88 353 LYS A N 1
ATOM 2766 C CA . LYS A 1 353 ? -2.794 24.094 4.957 1.00 73.88 353 LYS A CA 1
ATOM 2767 C C . LYS A 1 353 ? -2.049 24.864 6.051 1.00 73.88 353 LYS A C 1
ATOM 2769 O O . LYS A 1 353 ? -0.853 24.653 6.226 1.00 73.88 353 LYS A O 1
ATOM 2774 N N . PHE A 1 354 ? -2.751 25.702 6.819 1.00 74.81 354 PHE A N 1
ATOM 2775 C CA . PHE A 1 354 ? -2.144 26.476 7.906 1.00 74.81 354 PHE A CA 1
ATOM 2776 C C . PHE A 1 354 ? -1.750 25.609 9.108 1.00 74.81 354 PHE A C 1
ATOM 2778 O O . PHE A 1 354 ? -0.915 26.020 9.907 1.00 74.81 354 PHE A O 1
ATOM 2785 N N . LEU A 1 355 ? -2.294 24.392 9.215 1.00 71.81 355 LEU A N 1
ATOM 2786 C CA . LEU A 1 355 ? -1.974 23.453 10.287 1.00 71.81 355 LEU A CA 1
ATOM 2787 C C . LEU A 1 355 ? -0.729 22.613 9.982 1.00 71.81 355 LEU A C 1
ATOM 2789 O O . LEU A 1 355 ? -0.151 22.047 10.905 1.00 71.81 355 LEU A O 1
ATOM 2793 N N . ILE A 1 356 ? -0.278 22.537 8.725 1.00 72.69 356 ILE A N 1
ATOM 2794 C CA . ILE A 1 356 ? 0.801 21.623 8.312 1.00 72.69 356 ILE A CA 1
ATOM 2795 C C . ILE A 1 356 ? 2.120 21.949 9.016 1.00 72.69 356 ILE A C 1
ATOM 2797 O O . ILE A 1 356 ? 2.702 21.077 9.661 1.00 72.69 356 ILE A O 1
ATOM 2801 N N . ALA A 1 357 ? 2.589 23.194 8.915 1.00 75.19 357 ALA A N 1
ATOM 2802 C CA . ALA A 1 357 ? 3.845 23.624 9.527 1.00 75.19 357 ALA A CA 1
ATOM 2803 C C . ALA A 1 357 ? 3.855 23.489 11.067 1.00 75.19 357 ALA A C 1
ATOM 2805 O O . ALA A 1 357 ? 4.756 22.818 11.579 1.00 75.19 357 ALA A O 1
ATOM 2806 N N . PRO A 1 358 ? 2.868 24.024 11.821 1.00 77.69 358 PRO A N 1
ATOM 2807 C CA . PRO A 1 358 ? 2.862 23.888 13.278 1.00 77.69 358 PRO A CA 1
ATOM 2808 C C . PRO A 1 358 ? 2.680 22.434 13.732 1.00 77.69 358 PRO A C 1
ATOM 2810 O O . PRO A 1 358 ? 3.324 22.017 14.691 1.00 77.69 358 PRO A O 1
ATOM 2813 N N . SER A 1 359 ? 1.884 21.625 13.021 1.00 75.88 359 SER A N 1
ATOM 2814 C CA . SER A 1 359 ? 1.717 20.205 13.366 1.00 75.88 359 SER A CA 1
ATOM 2815 C C . SER A 1 359 ? 3.000 19.406 13.135 1.00 75.88 359 SER A C 1
ATOM 2817 O O . SER A 1 359 ? 3.317 18.529 13.933 1.00 75.88 359 SER A O 1
ATOM 2819 N N . ARG A 1 360 ? 3.773 19.712 12.080 1.00 77.00 360 ARG A N 1
ATOM 2820 C CA . ARG A 1 360 ? 5.091 19.091 11.855 1.00 77.00 360 ARG A CA 1
ATOM 2821 C C . ARG A 1 360 ? 6.063 19.419 12.985 1.00 77.00 360 ARG A C 1
ATOM 2823 O O . ARG A 1 360 ? 6.737 18.514 13.466 1.00 77.00 360 ARG A O 1
ATOM 2830 N N . LEU A 1 361 ? 6.103 20.679 13.425 1.00 77.81 361 LEU A N 1
ATOM 2831 C CA . LEU A 1 361 ? 6.941 21.096 14.550 1.00 77.81 361 LEU A CA 1
ATOM 2832 C C . LEU A 1 361 ? 6.527 20.390 15.847 1.00 77.81 361 LEU A C 1
ATOM 2834 O O . LEU A 1 361 ? 7.386 19.864 16.546 1.00 77.81 361 LEU A O 1
ATOM 2838 N N . ALA A 1 362 ? 5.225 20.322 16.135 1.00 76.50 362 ALA A N 1
ATOM 2839 C CA . ALA A 1 362 ? 4.713 19.616 17.306 1.00 76.50 362 ALA A CA 1
ATOM 2840 C C . ALA A 1 362 ? 5.098 18.129 17.274 1.00 76.50 362 ALA A C 1
ATOM 2842 O O . ALA A 1 362 ? 5.669 17.624 18.233 1.00 76.50 362 ALA A O 1
ATOM 2843 N N . VAL A 1 363 ? 4.867 17.431 16.156 1.00 76.38 363 VAL A N 1
ATOM 2844 C CA . VAL A 1 363 ? 5.257 16.018 16.020 1.00 76.38 363 VAL A CA 1
ATOM 2845 C C . VAL A 1 363 ? 6.765 15.837 16.192 1.00 76.38 363 VAL A C 1
ATOM 2847 O O . VAL A 1 363 ? 7.170 14.917 16.891 1.00 76.38 363 VAL A O 1
ATOM 2850 N N . ALA A 1 364 ? 7.596 16.712 15.618 1.00 78.19 364 ALA A N 1
ATOM 2851 C CA . ALA A 1 364 ? 9.048 16.648 15.786 1.00 78.19 364 ALA A CA 1
ATOM 2852 C C . ALA A 1 364 ? 9.478 16.859 17.249 1.00 78.19 364 ALA A C 1
ATOM 2854 O O . ALA A 1 364 ? 10.338 16.135 17.744 1.00 78.19 364 ALA A O 1
ATOM 2855 N N . LEU A 1 365 ? 8.845 17.802 17.951 1.00 81.56 365 LEU A N 1
ATOM 2856 C CA . LEU A 1 365 ? 9.099 18.084 19.364 1.00 81.56 365 LEU A CA 1
ATOM 2857 C C . LEU A 1 365 ? 8.672 16.921 20.272 1.00 81.56 365 LEU A C 1
ATOM 2859 O O . LEU A 1 365 ? 9.352 16.617 21.249 1.00 81.56 365 LEU A O 1
ATOM 2863 N N . PHE A 1 366 ? 7.573 16.244 19.933 1.00 80.69 366 PHE A N 1
ATOM 2864 C CA . PHE A 1 366 ? 7.050 15.118 20.704 1.00 80.69 366 PHE A CA 1
ATOM 2865 C C . PHE A 1 366 ? 7.622 13.748 20.289 1.00 80.69 366 PHE A C 1
ATOM 2867 O O . PHE A 1 366 ? 7.478 12.780 21.033 1.00 80.69 366 PHE A O 1
ATOM 2874 N N . ALA A 1 367 ? 8.319 13.648 19.152 1.00 78.81 367 ALA A N 1
ATOM 2875 C CA . ALA A 1 367 ? 8.897 12.399 18.647 1.00 78.81 367 ALA A CA 1
ATOM 2876 C C . ALA A 1 367 ? 9.824 11.660 19.638 1.00 78.81 367 ALA A C 1
ATOM 2878 O O . ALA A 1 367 ? 9.727 10.431 19.708 1.00 78.81 367 ALA A O 1
ATOM 2879 N N . PRO A 1 368 ? 10.681 12.333 20.440 1.00 80.94 368 PRO A N 1
ATOM 2880 C CA . PRO A 1 368 ? 11.534 11.651 21.418 1.00 80.94 368 PRO A CA 1
ATOM 2881 C C . PRO A 1 368 ? 10.751 10.858 22.475 1.00 80.94 368 PRO A C 1
ATOM 2883 O O . PRO A 1 368 ? 11.233 9.819 22.929 1.00 80.94 368 PRO A O 1
ATOM 2886 N N . PHE A 1 369 ? 9.539 11.313 22.811 1.00 82.12 369 PHE A N 1
ATOM 2887 C CA . PHE A 1 369 ? 8.690 10.755 23.869 1.00 82.12 369 PHE A CA 1
ATOM 2888 C C . PHE A 1 369 ? 7.820 9.577 23.417 1.00 82.12 369 PHE A C 1
ATOM 2890 O O . PHE A 1 369 ? 7.182 8.946 24.254 1.00 82.12 369 PHE A O 1
ATOM 2897 N N . GLY A 1 370 ? 7.771 9.282 22.117 1.00 80.44 370 GLY A N 1
ATOM 2898 C CA . GLY A 1 370 ? 7.036 8.132 21.594 1.00 80.44 370 GLY A CA 1
ATOM 2899 C C . GLY A 1 370 ? 7.914 6.918 21.299 1.00 80.44 370 GLY A C 1
ATOM 2900 O O . GLY A 1 370 ? 9.125 6.899 21.538 1.00 80.44 370 GLY A O 1
ATOM 2901 N N . THR A 1 371 ? 7.305 5.895 20.719 1.00 83.56 371 THR A N 1
ATOM 2902 C CA . THR A 1 371 ? 7.929 4.641 20.297 1.00 83.56 371 THR A CA 1
ATOM 2903 C C . THR A 1 371 ? 7.767 4.442 18.789 1.00 83.56 371 THR A C 1
ATOM 2905 O O . THR A 1 371 ? 7.106 5.219 18.093 1.00 83.56 371 THR A O 1
ATOM 2908 N N . SER A 1 372 ? 8.415 3.411 18.247 1.00 83.25 372 SER A N 1
ATOM 2909 C CA . SER A 1 372 ? 8.211 2.966 16.863 1.00 83.25 372 SER A CA 1
ATOM 2910 C C . SER A 1 372 ? 6.999 2.043 16.705 1.00 83.25 372 SER A C 1
ATOM 2912 O O . SER A 1 372 ? 6.709 1.635 15.584 1.00 83.25 372 SER A O 1
ATOM 2914 N N . GLN A 1 373 ? 6.322 1.700 17.806 1.00 84.75 373 GLN A N 1
ATOM 2915 C CA . GLN A 1 373 ? 5.279 0.682 17.843 1.00 84.75 373 GLN A CA 1
ATOM 2916 C C . GLN A 1 373 ? 3.966 1.272 17.349 1.00 84.75 373 GLN A C 1
ATOM 2918 O O . GLN A 1 373 ? 3.454 2.241 17.912 1.00 84.75 373 GLN A O 1
ATOM 2923 N N . GLY A 1 374 ? 3.442 0.702 16.273 1.00 90.25 374 GLY A N 1
ATOM 2924 C CA . GLY A 1 374 ? 2.124 1.018 15.755 1.00 90.25 374 GLY A CA 1
ATOM 2925 C C . GLY A 1 374 ? 1.351 -0.259 15.505 1.00 90.25 374 GLY A C 1
ATOM 2926 O O . GLY A 1 374 ? 1.965 -1.303 15.319 1.00 90.25 374 GLY A O 1
ATOM 2927 N N . GLY A 1 375 ? 0.029 -0.151 15.487 1.00 92.69 375 GLY A N 1
ATOM 2928 C CA . GLY A 1 375 ? -0.821 -1.320 15.338 1.00 92.69 375 GLY A CA 1
ATOM 2929 C C . GLY A 1 375 ? -2.149 -1.013 14.676 1.00 92.69 375 GLY A C 1
ATOM 2930 O O . GLY A 1 375 ? -2.580 0.148 14.590 1.00 92.69 375 GLY A O 1
ATOM 2931 N N . VAL A 1 376 ? -2.785 -2.083 14.218 1.00 95.25 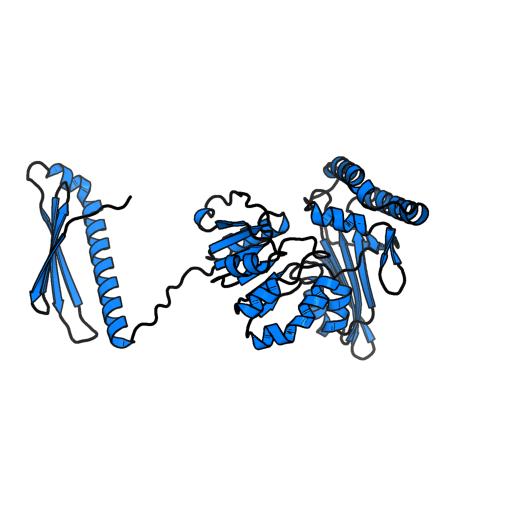376 VAL A N 1
ATOM 2932 C CA . VAL A 1 376 ? -4.153 -2.113 13.704 1.00 95.25 376 VAL A CA 1
ATOM 2933 C C . VAL A 1 376 ? -4.996 -2.999 14.603 1.00 95.25 376 VAL A C 1
ATOM 2935 O O . VAL A 1 376 ? -4.577 -4.073 15.014 1.00 95.25 376 VAL A O 1
ATOM 2938 N N . TRP A 1 377 ? -6.193 -2.531 14.914 1.00 96.44 377 TRP A N 1
ATOM 2939 C CA . TRP A 1 377 ? -7.204 -3.259 15.653 1.00 96.44 377 TRP A CA 1
ATOM 2940 C C . TRP A 1 377 ? -8.474 -3.291 14.812 1.00 96.44 377 TRP A C 1
ATOM 2942 O O . TRP A 1 377 ? -8.855 -2.286 14.206 1.00 96.44 377 TRP A O 1
ATOM 2952 N N . ILE A 1 378 ? -9.125 -4.443 14.758 1.00 97.06 378 ILE A N 1
ATOM 2953 C CA . ILE A 1 378 ? -10.389 -4.620 14.056 1.00 97.06 378 ILE A CA 1
ATOM 2954 C C . ILE A 1 378 ? -11.308 -5.509 14.881 1.00 97.06 378 ILE A C 1
ATOM 2956 O O . ILE A 1 378 ? -10.909 -6.568 15.362 1.00 97.06 378 ILE A O 1
ATOM 2960 N N . ARG A 1 379 ? -12.560 -5.087 15.013 1.00 97.50 379 ARG A N 1
ATOM 2961 C CA . ARG A 1 379 ? -13.645 -5.885 15.571 1.00 97.50 379 ARG A CA 1
ATOM 2962 C C . ARG A 1 379 ? -14.679 -6.123 14.495 1.00 97.50 379 ARG A C 1
ATOM 2964 O O . ARG A 1 379 ? -15.188 -5.175 13.898 1.00 97.50 379 ARG A O 1
ATOM 2971 N N . ILE A 1 380 ? -14.995 -7.389 14.280 1.00 97.81 380 ILE A N 1
ATOM 2972 C CA . ILE A 1 380 ? -16.008 -7.831 13.333 1.00 97.81 380 ILE A CA 1
ATOM 2973 C C . ILE A 1 380 ? -17.150 -8.436 14.134 1.00 97.81 380 ILE A C 1
ATOM 2975 O O . ILE A 1 380 ? -16.956 -9.396 14.877 1.00 97.81 380 ILE A O 1
ATOM 2979 N N . GLU A 1 381 ? -18.335 -7.862 13.977 1.00 97.88 381 GLU A N 1
ATOM 2980 C CA . GLU A 1 381 ? -19.562 -8.301 14.629 1.00 97.88 381 GLU A CA 1
ATOM 2981 C C . GLU A 1 381 ? -20.536 -8.835 13.583 1.00 97.88 381 GLU A C 1
ATOM 2983 O O . GLU A 1 381 ? -20.696 -8.261 12.498 1.00 97.88 381 GLU A O 1
ATOM 2988 N N . GLY A 1 382 ? -21.208 -9.929 13.915 1.00 96.88 382 GLY A N 1
ATOM 2989 C CA . GLY A 1 382 ? -22.136 -10.593 13.018 1.00 96.88 382 GLY A CA 1
ATOM 2990 C C . GLY A 1 382 ? -23.180 -11.430 13.740 1.00 96.88 382 GLY A C 1
ATOM 2991 O O . GLY A 1 382 ? -23.300 -11.399 14.968 1.00 96.88 382 GLY A O 1
ATOM 2992 N N . ARG A 1 383 ? -23.941 -12.184 12.947 1.00 95.88 383 ARG A N 1
ATOM 2993 C CA . ARG A 1 383 ? -24.884 -13.189 13.434 1.00 95.88 383 ARG A CA 1
ATOM 2994 C C . ARG A 1 383 ? -24.631 -14.542 12.794 1.00 95.88 383 ARG A C 1
ATOM 2996 O O . ARG A 1 383 ? -24.621 -14.660 11.567 1.00 95.88 383 ARG A O 1
ATOM 3003 N N . LEU A 1 384 ? -24.525 -15.559 13.639 1.00 95.44 384 LEU A N 1
ATOM 3004 C CA . LEU A 1 384 ? -24.451 -16.961 13.249 1.00 95.44 384 LEU A CA 1
ATOM 3005 C C . LEU A 1 384 ? -25.553 -17.708 14.002 1.00 95.44 384 LEU A C 1
ATOM 3007 O O . LEU A 1 384 ? -25.674 -17.553 15.214 1.00 95.44 384 LEU A O 1
ATOM 3011 N N . ASP A 1 385 ? -26.406 -18.429 13.274 1.00 93.94 385 ASP A N 1
ATOM 3012 C CA . ASP A 1 385 ? -27.550 -19.174 13.828 1.00 93.94 385 ASP A CA 1
ATOM 3013 C C . ASP A 1 385 ? -28.495 -18.333 14.713 1.00 93.94 385 ASP A C 1
ATOM 3015 O O . ASP A 1 385 ? -29.111 -18.814 15.659 1.00 93.94 385 ASP A O 1
ATOM 3019 N N . GLY A 1 386 ? -28.625 -17.042 14.389 1.00 90.88 386 GLY A N 1
ATOM 3020 C CA . GLY A 1 386 ? -29.476 -16.092 15.113 1.00 90.88 386 GLY A CA 1
ATOM 3021 C C . GLY A 1 386 ? -28.827 -15.443 16.340 1.00 90.88 386 GLY A C 1
ATOM 3022 O O . GLY A 1 386 ? -29.365 -14.454 16.840 1.00 90.88 386 GLY A O 1
ATOM 3023 N N . GLU A 1 387 ? -27.659 -15.916 16.778 1.00 94.69 387 GLU A N 1
ATOM 3024 C CA . GLU A 1 387 ? -26.915 -15.352 17.907 1.00 94.69 387 GLU A CA 1
ATOM 3025 C C . GLU A 1 387 ? -25.918 -14.279 17.460 1.00 94.69 387 GLU A C 1
ATOM 3027 O O . GLU A 1 387 ? -25.267 -14.409 16.422 1.00 94.69 387 GLU A O 1
ATOM 3032 N N . HIS A 1 388 ? -25.761 -13.223 18.267 1.00 96.19 388 HIS A N 1
ATOM 3033 C CA . HIS A 1 388 ? -24.708 -12.226 18.055 1.00 96.19 388 HIS A CA 1
ATOM 3034 C C . HIS A 1 388 ? -23.344 -12.825 18.403 1.00 96.19 388 HIS A C 1
ATOM 3036 O O . HIS A 1 388 ? -23.162 -13.434 19.459 1.00 96.19 388 HIS A O 1
ATOM 3042 N N . ARG A 1 389 ? -22.386 -12.657 17.493 1.00 97.38 389 ARG A N 1
ATOM 3043 C CA . ARG A 1 389 ? -21.006 -13.123 17.635 1.00 97.38 389 ARG A CA 1
ATOM 3044 C C . ARG A 1 389 ? -20.062 -11.989 17.261 1.00 97.38 389 ARG A C 1
ATOM 3046 O O . ARG A 1 389 ? -20.359 -11.186 16.377 1.00 97.38 389 ARG A O 1
ATOM 3053 N N . GLN A 1 390 ? -18.903 -11.953 17.907 1.00 96.69 390 GLN A N 1
ATOM 3054 C CA . GLN A 1 390 ? -17.853 -10.994 17.587 1.00 96.69 390 GLN A CA 1
ATOM 3055 C C . GLN A 1 390 ? -16.478 -11.651 17.620 1.00 96.69 390 GLN A C 1
ATOM 3057 O O . GLN A 1 390 ? -16.234 -12.554 18.421 1.00 96.69 390 GLN A O 1
ATOM 3062 N N . VAL A 1 391 ? -15.583 -11.163 16.768 1.00 97.19 391 VAL A N 1
ATOM 3063 C CA . VAL A 1 391 ? -14.165 -11.528 16.746 1.00 97.19 391 VAL A CA 1
ATOM 3064 C C . VAL A 1 391 ? -13.345 -10.246 16.703 1.00 97.19 391 VAL A C 1
ATOM 3066 O O . VAL A 1 391 ? -13.675 -9.313 15.967 1.00 97.19 391 VAL A O 1
ATOM 3069 N N . GLU A 1 392 ? -12.276 -10.206 17.491 1.00 96.69 392 GLU A N 1
ATOM 3070 C CA . GLU A 1 392 ? -11.322 -9.102 17.509 1.00 96.69 392 GLU A CA 1
ATOM 3071 C C . GLU A 1 392 ? -9.948 -9.577 17.040 1.00 96.69 392 GLU A C 1
ATOM 3073 O O . GLU A 1 392 ? -9.479 -10.643 17.438 1.00 96.69 392 GLU A O 1
ATOM 3078 N N . TRP A 1 393 ? -9.296 -8.755 16.223 1.00 96.50 393 TRP A N 1
ATOM 3079 C CA . TRP A 1 393 ? -7.903 -8.921 15.825 1.00 96.50 393 TRP A CA 1
ATOM 3080 C C . TRP A 1 393 ? -7.132 -7.660 16.180 1.00 96.50 393 TRP A C 1
ATOM 3082 O O . TRP A 1 393 ? -7.637 -6.549 16.008 1.00 96.50 393 TRP A O 1
ATOM 3092 N N . ALA A 1 394 ? -5.895 -7.831 16.634 1.00 94.00 394 ALA A N 1
ATOM 3093 C CA . ALA A 1 394 ? -4.985 -6.730 16.891 1.00 94.00 394 ALA A CA 1
ATOM 3094 C C . ALA A 1 394 ? -3.551 -7.154 16.567 1.00 94.00 394 ALA A C 1
ATOM 3096 O O . ALA A 1 394 ? -3.103 -8.196 17.051 1.00 94.00 394 ALA A O 1
ATOM 3097 N N . VAL A 1 395 ? -2.866 -6.370 15.730 1.00 89.50 395 VAL A N 1
ATOM 3098 C CA . VAL A 1 395 ? -1.503 -6.637 15.236 1.00 89.50 395 VAL A CA 1
ATOM 3099 C C . VAL A 1 395 ? -0.645 -5.393 15.340 1.00 89.50 395 VAL A C 1
ATOM 3101 O O . VAL A 1 395 ? -1.173 -4.299 15.019 1.00 89.50 395 VAL A O 1
#

Radius of gyration: 31.41 Å; chains: 1; bounding box: 91×72×67 Å

pLDDT: mean 85.48, std 12.83, range [35.31, 98.75]